Protein 2VC6 (pdb70)

Sequence (582 aa):
MFEGSITALVTPFADDRIDEVALHDLVEWQIEEGSFGLVPCGTTGESPTLSKSEHEQVVEITIKTANGRVPVIAGAGSNSTAEAIAFVRHAQNAGADGVLIVSPYYNKPTQEGIYQHFKAIDAASTIPIIVYNIPGRSAIEIHVETLARIFEDCPNVKGVDATGNLLRPSLERMACGEDFNLLTGEDGTALGYMAHGGHGCISVTANVAPALCADFQQACLNGDFAAALKLQDRLMPLHRALFLETNPAGAKYALQRLGRMRGDLRLPLVTISPSFQEEIDDAMRHAGILLMFEGSITALVTPFADDRIDEVALHDLVEWQIEEGSFGLVPCGTTGESPTLSKSEHEQVVEITIKTANGRVPVIAGAGSNSTAEAIAFVRHAQNAGADGVLIVSPYYNKPTQEGIYQHFKAIDAASTIPIIVYNIPGRSAIEIHVETLARIFEDCPNVKGVDATGNLLRPSLERMACGEDFNLLTGEDGTALGYMAHGGHGCISVTANVAPALCADFQQACLNGDFAAALKLQDRLMPLHRALFLETNPAGAKYALQRLGRMRGDLRLPLVTISPSFQEEIDDAMRHAGILL

Nearest PDB structures (foldseek):
  2rfg-assembly1_D  TM=9.856E-01  e=3.349E-33  Hahella chejuensis
  6p90-assembly1_B  TM=9.796E-01  e=1.730E-31  Pseudomonas aeruginosa
  4nq1-assembly1_B  TM=9.830E-01  e=8.031E-30  Legionella pneumophila 2300/99 Alcoy
  3qze-assembly2_D  TM=9.774E-01  e=6.844E-30  Pseudomonas aeruginosa
  3a5f-assembly1_A  TM=9.728E-01  e=2.737E-29  Clostridium botulinum A str. ATCC 19397

InterPro domains:
  IPR002220 DapA-like [PF00701] (2-287)
  IPR002220 DapA-like [PIRSF001365] (1-289)
  IPR002220 DapA-like [PR00146] (34-55)
  IPR002220 DapA-like [PR00146] (70-88)
  IPR002220 DapA-like [PR00146] (102-118)
  IPR002220 DapA-like [PR00146] (127-144)
  IPR002220 DapA-like [PTHR12128] (2-289)
  IPR002220 DapA-like [SM01130] (1-289)
  IPR005263 4-hydroxy-tetrahydrodipicolinate synthase, DapA [MF_00418] (1-287)
  IPR005263 4-hydroxy-tetrahydrodipicolinate synthase, DapA [TIGR00674] (4-287)
  IPR005263 4-hydroxy-tetrahydrodipicolinate synthase, DapA [cd00950] (2-285)
  IPR013785 Aldolase-type TIM barrel [G3DSA:3.20.20.70] (1-292)
  IPR020624 Schiff base-forming aldolase, conserved site [PS00665] (37-54)
  IPR020625 Schiff base-forming aldolase, active site [PS00666] (132-163)

Secondary structure (DSSP, 8-state):
---EEEEE----EETTEE-HHHHHHHHHHHHHTT-SEEETTSGGGTGGGS-HHHHHHHHHHHHHHHTTSS-BEEE---SSHHHHHHHHHHHHHTT-SEEEEEPPPSS---HHHHHHHHHHHHHH-SS-EEEE--HHHHS----HHHHHHHHHH-TTEEE---S--THHHHHHHHHS-TTSB-EES-GGGHHHHHHTT--EEEESGGGT-HHHHHHHHHHHHTT-HHHHHHHHHHHHHHHHHTTSSSTTHHHHHHHHHTTSS-----TT--PPPHHHHHHHHHHHHHTTS--/---EEEEE----EETTEE-HHHHHHHHHHHHHTT-SEEETTSTTTTGGGS-HHHHHHHHHHHHHHHTTSS-BEEE---SSHHHHHHHHHHHHHTT-SEEEEEPPPSS---HHHHHHHHHHHHHT--S-EEEE--HHHHS----HHHHHHHHHH-TTEEE---SS-THHHHHHHHHS-TTSB-EES-GGGHHHHHHTT--EEEESGGGT-HHHHHHHHHHHHTT-HHHHHHHHHHHHHHHHHTTSSSTTHHHHHHHHHTTSS-----TT--PPPHHHHHHHHHHHHHHTS--

Radius of gyration: 24.59 Å; Cα contacts (8 Å, |Δi|>4): 1291; chains: 2; bounding box: 52×73×47 Å

Solvent-accessible surface area: 20848 Å² total

B-factor: mean 22.65, std 5.79, range [5.89, 61.07]

Structure (mmCIF, N/CA/C/O backbone):
data_2VC6
#
_entry.id   2VC6
#
_cell.length_a   68.900
_cell.length_b   138.700
_cell.length_c   123.200
_cell.angle_alpha   90.00
_cell.angle_beta   90.00
_cell.angle_gamma   90.00
#
_symmetry.space_group_name_H-M   'C 2 2 21'
#
loop_
_entity.id
_entity.type
_entity.pdbx_description
1 polymer 'DIHYDRODIPICOLINATE SYNTHASE'
2 water water
#
loop_
_atom_site.group_PDB
_atom_site.id
_atom_site.type_symbol
_atom_site.label_atom_id
_atom_site.label_alt_id
_atom_site.label_comp_id
_atom_site.label_asym_id
_atom_site.label_entity_id
_atom_site.label_seq_id
_atom_site.pdbx_PDB_ins_code
_atom_site.Cartn_x
_atom_site.Cartn_y
_atom_site.Cartn_z
_atom_site.occupancy
_atom_site.B_iso_or_equiv
_atom_site.auth_seq_id
_atom_site.auth_comp_id
_atom_site.auth_asym_id
_atom_site.auth_atom_id
_atom_site.pdbx_PDB_model_num
ATOM 1 N N . MET A 1 1 ? 15.529 13.648 20.083 1.00 40.02 1 MET A N 1
ATOM 2 C CA . MET A 1 1 ? 16.854 14.003 20.675 1.00 39.78 1 MET A CA 1
ATOM 3 C C . MET A 1 1 ? 17.950 14.061 19.622 1.00 36.54 1 MET A C 1
ATOM 4 O O . MET A 1 1 ? 18.086 13.157 18.800 1.00 37.75 1 MET A O 1
ATOM 9 N N . PHE A 1 2 ? 18.728 15.135 19.652 1.00 32.99 2 PHE A N 1
ATOM 10 C CA . PHE A 1 2 ? 19.844 15.308 18.734 1.00 28.82 2 PHE A CA 1
ATOM 11 C C . PHE A 1 2 ? 21.104 14.938 19.522 1.00 26.88 2 PHE A C 1
ATOM 12 O O . PHE A 1 2 ? 21.197 15.211 20.720 1.00 26.62 2 PHE A O 1
ATOM 20 N N . GLU A 1 3 ? 22.072 14.327 18.854 1.00 25.00 3 GLU A N 1
ATOM 21 C CA . GLU A 1 3 ? 23.307 13.927 19.513 1.00 24.25 3 GLU A CA 1
ATOM 22 C C . GLU A 1 3 ? 24.457 13.740 18.534 1.00 21.62 3 GLU A C 1
ATOM 23 O O . GLU A 1 3 ? 24.265 13.760 17.315 1.00 19.53 3 GLU A O 1
ATOM 29 N N . GLY A 1 4 ? 25.652 13.547 19.083 1.00 20.59 4 GLY A N 1
ATOM 30 C CA . GLY A 1 4 ? 26.823 13.328 18.256 1.00 19.67 4 GLY A CA 1
ATOM 31 C C . GLY A 1 4 ? 27.415 14.571 17.622 1.00 18.86 4 GLY A C 1
ATOM 32 O O . GLY A 1 4 ? 27.257 15.686 18.125 1.00 18.37 4 GLY A O 1
ATOM 33 N N . SER A 1 5 ? 28.100 14.370 16.503 1.00 18.75 5 SER A N 1
ATOM 34 C CA . SER A 1 5 ? 28.739 15.459 15.791 1.00 19.41 5 SER A CA 1
ATOM 35 C C . SER A 1 5 ? 27.798 16.041 14.740 1.00 19.45 5 SER A C 1
ATOM 36 O O . SER A 1 5 ? 27.603 15.455 13.673 1.00 19.78 5 SER A O 1
ATOM 39 N N . ILE A 1 6 ? 27.211 17.193 15.065 1.00 19.15 6 ILE A N 1
ATOM 40 C CA . ILE A 1 6 ? 26.281 17.904 14.190 1.00 19.28 6 ILE A CA 1
ATOM 41 C C . ILE A 1 6 ? 27.055 19.072 13.579 1.00 19.55 6 ILE A C 1
ATOM 42 O O . ILE A 1 6 ? 27.344 20.059 14.252 1.00 20.00 6 ILE A O 1
ATOM 47 N N . THR A 1 7 ? 27.385 18.955 12.300 1.00 19.05 7 THR A N 1
ATOM 48 C CA . THR A 1 7 ? 28.170 19.974 11.615 1.00 18.60 7 THR A CA 1
ATOM 49 C C . THR A 1 7 ? 27.482 21.304 11.305 1.00 19.72 7 THR A C 1
ATOM 50 O O . THR A 1 7 ? 26.450 21.345 10.628 1.00 20.49 7 THR A O 1
ATOM 54 N N . ALA A 1 8 ? 28.067 22.390 11.809 1.00 16.85 8 ALA A N 1
ATOM 55 C CA . ALA A 1 8 ? 27.562 23.732 11.544 1.00 16.67 8 ALA A CA 1
ATOM 56 C C . ALA A 1 8 ? 28.243 24.082 10.214 1.00 16.01 8 ALA A C 1
ATOM 57 O O . ALA A 1 8 ? 29.315 24.681 10.179 1.00 16.45 8 ALA A O 1
ATOM 59 N N . LEU A 1 9 ? 27.603 23.673 9.125 1.00 18.06 9 LEU A N 1
ATOM 60 C CA . LEU A 1 9 ? 28.113 23.854 7.769 1.00 18.48 9 LEU A CA 1
ATOM 61 C C . LEU A 1 9 ? 28.566 25.241 7.339 1.00 20.12 9 LEU A C 1
ATOM 62 O O . LEU A 1 9 ? 27.862 26.226 7.551 1.00 19.53 9 LEU A O 1
ATOM 67 N N . VAL A 1 10 ? 29.743 25.311 6.723 1.00 18.80 10 VAL A N 1
ATOM 68 C CA . VAL A 1 10 ? 30.230 26.582 6.198 1.00 20.40 10 VAL A CA 1
ATOM 69 C C . VAL A 1 10 ? 29.465 26.725 4.880 1.00 20.05 10 VAL A C 1
ATOM 70 O O . VAL A 1 10 ? 29.082 25.722 4.280 1.00 20.67 10 VAL A O 1
ATOM 74 N N . THR A 1 11 ? 29.230 27.952 4.434 1.00 17.14 11 THR A N 1
ATOM 75 C CA . THR A 1 11 ? 28.503 28.171 3.186 1.00 18.86 11 THR A CA 1
ATOM 76 C C . THR A 1 11 ? 29.485 28.501 2.070 1.00 19.05 11 THR A C 1
ATOM 77 O O . THR A 1 11 ? 30.053 29.591 2.046 1.00 19.37 11 THR A O 1
ATOM 81 N N . PRO A 1 12 ? 29.707 27.558 1.138 1.00 18.89 12 PRO A N 1
ATOM 82 C CA . PRO A 1 12 ? 30.646 27.824 0.046 1.00 19.10 12 PRO A CA 1
ATOM 83 C C . PRO A 1 12 ? 30.189 28.874 -0.964 1.00 18.37 12 PRO A C 1
ATOM 84 O O . PRO A 1 12 ? 29.060 28.841 -1.454 1.00 19.57 12 PRO A O 1
ATOM 88 N N . PHE A 1 13 ? 31.080 29.822 -1.249 1.00 17.61 13 PHE A N 1
ATOM 89 C CA . PHE A 1 13 ? 30.805 30.902 -2.192 1.00 17.56 13 PHE A CA 1
ATOM 90 C C . PHE A 1 13 ? 31.717 30.749 -3.393 1.00 18.95 13 PHE A C 1
ATOM 91 O O . PHE A 1 13 ? 32.805 30.184 -3.293 1.00 19.73 13 PHE A O 1
ATOM 99 N N . ALA A 1 14 ? 31.261 31.270 -4.525 1.00 19.79 14 ALA A N 1
ATOM 100 C CA . ALA A 1 14 ? 32.019 31.260 -5.766 1.00 19.55 14 ALA A CA 1
ATOM 101 C C . ALA A 1 14 ? 31.393 32.354 -6.624 1.00 20.34 14 ALA A C 1
ATOM 102 O O . ALA A 1 14 ? 30.180 32.356 -6.848 1.00 19.64 14 ALA A O 1
ATOM 104 N N . ASP A 1 15 ? 32.221 33.296 -7.069 1.00 21.92 15 ASP A N 1
ATOM 105 C CA . ASP A 1 15 ? 31.766 34.409 -7.902 1.00 23.98 15 ASP A CA 1
ATOM 106 C C . ASP A 1 15 ? 30.650 35.215 -7.241 1.00 25.18 15 ASP A C 1
ATOM 107 O O . ASP A 1 15 ? 29.713 35.668 -7.907 1.00 24.88 15 ASP A O 1
ATOM 112 N N . ASP A 1 16 ? 30.752 35.383 -5.926 1.00 26.35 16 ASP A N 1
ATOM 113 C CA . ASP A 1 16 ? 29.769 36.147 -5.169 1.00 27.38 16 ASP A CA 1
ATOM 114 C C . ASP A 1 16 ? 28.402 35.495 -5.104 1.00 27.61 16 ASP A C 1
ATOM 115 O O . ASP A 1 16 ? 27.402 36.166 -4.854 1.00 26.47 16 ASP A O 1
ATOM 120 N N . ARG A 1 17 ? 28.355 34.187 -5.328 1.00 27.73 17 ARG A N 1
ATOM 121 C CA . ARG A 1 17 ? 27.098 33.457 -5.266 1.00 29.48 17 ARG A CA 1
ATOM 122 C C . ARG A 1 17 ? 27.341 32.180 -4.482 1.00 29.25 17 ARG A C 1
ATOM 123 O O . ARG A 1 17 ? 28.491 31.797 -4.259 1.00 29.91 17 ARG A O 1
ATOM 131 N N . ILE A 1 18 ? 26.270 31.528 -4.047 1.00 27.11 18 ILE A N 1
ATOM 132 C CA . ILE A 1 18 ? 26.417 30.275 -3.322 1.00 26.83 18 ILE A CA 1
ATOM 133 C C . ILE A 1 18 ? 27.011 29.291 -4.323 1.00 24.71 18 ILE A C 1
ATOM 134 O O . ILE A 1 18 ? 26.583 29.254 -5.478 1.00 23.43 18 ILE A O 1
ATOM 139 N N . ASP A 1 19 ? 28.008 28.522 -3.898 1.00 23.68 19 ASP A N 1
ATOM 140 C CA . ASP A 1 19 ? 28.612 27.511 -4.764 1.00 22.67 19 ASP A CA 1
ATOM 141 C C . ASP A 1 19 ? 27.782 26.250 -4.491 1.00 23.29 19 ASP A C 1
ATOM 142 O O . ASP A 1 19 ? 28.089 25.474 -3.587 1.00 23.18 19 ASP A O 1
ATOM 147 N N . GLU A 1 20 ? 26.721 26.060 -5.266 1.00 23.30 20 GLU A N 1
ATOM 148 C CA . GLU A 1 20 ? 25.831 24.930 -5.065 1.00 24.71 20 GLU A CA 1
ATOM 149 C C . GLU A 1 20 ? 26.465 23.563 -5.236 1.00 24.23 20 GLU A C 1
ATOM 150 O O . GLU A 1 20 ? 26.128 22.634 -4.502 1.00 24.99 20 GLU A O 1
ATOM 156 N N . VAL A 1 21 ? 27.361 23.411 -6.206 1.00 23.03 21 VAL A N 1
ATOM 157 C CA . VAL A 1 21 ? 27.993 22.109 -6.395 1.00 22.55 21 VAL A CA 1
ATOM 158 C C . VAL A 1 21 ? 28.866 21.792 -5.179 1.00 22.24 21 VAL A C 1
ATOM 159 O O . VAL A 1 21 ? 28.845 20.668 -4.663 1.00 22.57 21 VAL A O 1
ATOM 163 N N . ALA A 1 22 ? 29.616 22.789 -4.714 1.00 21.27 22 ALA A N 1
ATOM 164 C CA . ALA A 1 22 ? 30.471 22.618 -3.548 1.00 21.00 22 ALA A CA 1
ATOM 165 C C . ALA A 1 22 ? 29.621 22.344 -2.295 1.00 21.02 22 ALA A C 1
ATOM 166 O O . ALA A 1 22 ? 29.991 21.523 -1.453 1.00 20.93 22 ALA A O 1
ATOM 168 N N . LEU A 1 23 ? 28.483 23.021 -2.169 1.00 20.67 23 LEU A N 1
ATOM 169 C CA . LEU A 1 23 ? 27.619 22.815 -1.011 1.00 21.06 23 LEU A CA 1
ATOM 170 C C . LEU A 1 23 ? 27.083 21.388 -0.995 1.00 22.03 23 LEU A C 1
ATOM 171 O O . LEU A 1 23 ? 27.091 20.722 0.041 1.00 21.93 23 LEU A O 1
ATOM 176 N N . HIS A 1 24 ? 26.621 20.917 -2.148 1.00 22.92 24 HIS A N 1
ATOM 177 C CA . HIS A 1 24 ? 26.100 19.560 -2.267 1.00 23.25 24 HIS A CA 1
ATOM 178 C C . HIS A 1 24 ? 27.147 18.503 -1.897 1.00 23.10 24 HIS A C 1
ATOM 179 O O . HIS A 1 24 ? 26.853 17.585 -1.128 1.00 23.77 24 HIS A O 1
ATOM 186 N N . ASP A 1 25 ? 28.359 18.629 -2.446 1.00 22.50 25 ASP A N 1
ATOM 187 C CA . ASP A 1 25 ? 29.438 17.673 -2.170 1.00 24.10 25 ASP A CA 1
ATOM 188 C C . ASP A 1 25 ? 29.909 17.738 -0.717 1.00 23.77 25 ASP A C 1
ATOM 189 O O . ASP A 1 25 ? 30.435 16.763 -0.180 1.00 23.45 25 ASP A O 1
ATOM 194 N N . LEU A 1 26 ? 29.730 18.893 -0.086 1.00 23.39 26 LEU A N 1
ATOM 195 C CA . LEU A 1 26 ? 30.129 19.059 1.305 1.00 23.64 26 LEU A CA 1
ATOM 196 C C . LEU A 1 26 ? 29.127 18.303 2.174 1.00 21.74 26 LEU A C 1
ATOM 197 O O . LEU A 1 26 ? 29.514 17.547 3.058 1.00 18.24 26 LEU A O 1
ATOM 202 N N . VAL A 1 27 ? 27.837 18.488 1.914 1.00 21.32 27 VAL A N 1
ATOM 203 C CA . VAL A 1 27 ? 26.820 17.791 2.693 1.00 21.03 27 VAL A CA 1
ATOM 204 C C . VAL A 1 27 ? 26.975 16.275 2.540 1.00 22.28 27 VAL A C 1
ATOM 205 O O . VAL A 1 27 ? 26.940 15.531 3.523 1.00 23.29 27 VAL A O 1
ATOM 209 N N . GLU A 1 28 ? 27.152 15.834 1.298 1.00 22.00 28 GLU A N 1
ATOM 210 C CA . GLU A 1 28 ? 27.302 14.421 0.968 1.00 22.68 28 GLU A CA 1
ATOM 211 C C . GLU A 1 28 ? 28.497 13.774 1.664 1.00 22.88 28 GLU A C 1
ATOM 212 O O . GLU A 1 28 ? 28.362 12.748 2.329 1.00 22.36 28 GLU A O 1
ATOM 218 N N . TRP A 1 29 ? 29.668 14.374 1.478 1.00 22.22 29 TRP A N 1
ATOM 219 C CA . TRP A 1 29 ? 30.915 13.894 2.063 1.00 21.61 29 TRP A CA 1
ATOM 220 C C . TRP A 1 29 ? 30.788 13.833 3.576 1.00 22.00 29 TRP A C 1
ATOM 221 O O . TRP A 1 29 ? 31.258 12.896 4.230 1.00 22.63 29 TRP A O 1
ATOM 232 N N . GLN A 1 30 ? 30.142 14.865 4.104 1.00 21.18 30 GLN A N 1
ATOM 233 C CA . GLN A 1 30 ? 29.889 15.058 5.524 1.00 22.69 30 GLN A CA 1
ATOM 234 C C . GLN A 1 30 ? 29.098 13.863 6.062 1.00 23.12 30 GLN A C 1
ATOM 235 O O . GLN A 1 30 ? 29.431 13.303 7.111 1.00 23.17 30 GLN A O 1
ATOM 241 N N . ILE A 1 31 ? 28.065 13.466 5.317 1.00 22.48 31 ILE A N 1
ATOM 242 C CA . ILE A 1 31 ? 27.198 12.340 5.679 1.00 22.71 31 ILE A CA 1
ATOM 243 C C . ILE A 1 31 ? 27.894 10.979 5.563 1.00 23.08 31 ILE A C 1
ATOM 244 O O . ILE A 1 31 ? 27.770 10.128 6.453 1.00 21.37 31 ILE A O 1
ATOM 249 N N . GLU A 1 32 ? 28.620 10.766 4.470 1.00 23.14 32 GLU A N 1
ATOM 250 C CA . GLU A 1 32 ? 29.322 9.502 4.282 1.00 25.45 32 GLU A CA 1
ATOM 251 C C . GLU A 1 32 ? 30.539 9.396 5.198 1.00 25.52 32 GLU A C 1
ATOM 252 O O . GLU A 1 32 ? 31.125 8.323 5.345 1.00 25.65 32 GLU A O 1
ATOM 258 N N . GLU A 1 33 ? 30.906 10.510 5.825 1.00 25.34 33 GLU A N 1
ATOM 259 C CA . GLU A 1 33 ? 32.047 10.534 6.733 1.00 25.84 33 GLU A CA 1
ATOM 260 C C . GLU A 1 33 ? 31.583 10.225 8.163 1.00 24.70 33 GLU A C 1
ATOM 261 O O . GLU A 1 33 ? 32.395 10.007 9.059 1.00 23.90 33 GLU A O 1
ATOM 267 N N . GLY A 1 34 ? 30.269 10.214 8.371 1.00 23.88 34 GLY A N 1
ATOM 268 C CA . GLY A 1 34 ? 29.746 9.877 9.679 1.00 22.97 34 GLY A CA 1
ATOM 269 C C . GLY A 1 34 ? 29.121 10.954 10.539 1.00 23.21 34 GLY A C 1
ATOM 270 O O . GLY A 1 34 ? 28.788 10.686 11.695 1.00 22.84 34 GLY A O 1
ATOM 271 N N . SER A 1 35 ? 28.948 12.160 10.012 1.00 23.25 35 SER A N 1
ATOM 272 C CA . SER A 1 35 ? 28.350 13.220 10.817 1.00 23.91 35 SER A CA 1
ATOM 273 C C . SER A 1 35 ? 26.931 12.851 11.238 1.00 24.84 35 SER A C 1
ATOM 274 O O . SER A 1 35 ? 26.172 12.279 10.456 1.00 24.96 35 SER A O 1
ATOM 277 N N . PHE A 1 36 ? 26.592 13.168 12.487 1.00 23.55 36 PHE A N 1
ATOM 278 C CA . PHE A 1 36 ? 25.284 12.851 13.058 1.00 22.64 36 PHE A CA 1
ATOM 279 C C . PHE A 1 36 ? 24.149 13.751 12.577 1.00 22.71 36 PHE A C 1
ATOM 280 O O . PHE A 1 36 ? 22.995 13.334 12.541 1.00 24.51 36 PHE A O 1
ATOM 288 N N . GLY A 1 37 ? 24.473 14.984 12.212 1.00 21.62 37 GLY A N 1
ATOM 289 C CA . GLY A 1 37 ? 23.454 15.907 11.743 1.00 21.46 37 GLY A CA 1
ATOM 290 C C . GLY A 1 37 ? 24.080 17.144 11.129 1.00 22.30 37 GLY A C 1
ATOM 291 O O . GLY A 1 37 ? 25.268 17.396 11.321 1.00 21.82 37 GLY A O 1
ATOM 292 N N . LEU A 1 38 ? 23.280 17.916 10.399 1.00 22.15 38 LEU A N 1
ATOM 293 C CA . LEU A 1 38 ? 23.759 19.127 9.739 1.00 21.52 38 LEU A CA 1
ATOM 294 C C . LEU A 1 38 ? 22.984 20.365 10.156 1.00 21.62 38 LEU A C 1
ATOM 295 O O . LEU A 1 38 ? 21.763 20.324 10.313 1.00 20.84 38 LEU A O 1
ATOM 300 N N . VAL A 1 39 ? 23.708 21.468 10.320 1.00 20.14 39 VAL A N 1
ATOM 301 C CA . VAL A 1 39 ? 23.111 22.744 10.688 1.00 17.30 39 VAL A CA 1
ATOM 302 C C . VAL A 1 39 ? 23.461 23.761 9.602 1.00 19.01 39 VAL A C 1
ATOM 303 O O . VAL A 1 39 ? 24.526 24.380 9.636 1.00 18.27 39 VAL A O 1
ATOM 307 N N . PRO A 1 40 ? 22.575 23.926 8.604 1.00 17.23 40 PRO A N 1
ATOM 308 C CA . PRO A 1 40 ? 22.842 24.884 7.535 1.00 17.22 40 PRO A CA 1
ATOM 309 C C . PRO A 1 40 ? 22.480 26.305 7.978 1.00 17.59 40 PRO A C 1
ATOM 310 O O . PRO A 1 40 ? 21.535 26.514 8.742 1.00 17.81 40 PRO A O 1
ATOM 314 N N . CYS A 1 41 ? 23.250 27.275 7.502 1.00 16.56 41 CYS A N 1
ATOM 315 C CA . CYS A 1 41 ? 23.007 28.678 7.807 1.00 17.66 41 CYS A CA 1
ATOM 316 C C . CYS A 1 41 ? 23.115 29.076 9.274 1.00 17.55 41 CYS A C 1
ATOM 317 O O . CYS A 1 41 ? 22.336 29.892 9.753 1.00 18.66 41 CYS A O 1
ATOM 320 N N . GLY A 1 42 ? 24.069 28.484 9.987 1.00 16.80 42 GLY A N 1
ATOM 321 C CA . GLY A 1 42 ? 24.287 28.863 11.368 1.00 16.89 42 GLY A CA 1
ATOM 322 C C . GLY A 1 42 ? 25.280 30.014 11.287 1.00 16.77 42 GLY A C 1
ATOM 323 O O . GLY A 1 42 ? 25.460 30.587 10.216 1.00 16.31 42 GLY A O 1
ATOM 324 N N . THR A 1 43 ? 25.932 30.367 12.386 1.00 16.21 43 THR A N 1
ATOM 325 C CA . THR A 1 43 ? 26.904 31.456 12.351 1.00 16.57 43 THR A CA 1
ATOM 326 C C . THR A 1 43 ? 28.139 31.041 11.532 1.00 17.10 43 THR A C 1
ATOM 327 O O . THR A 1 43 ? 28.788 31.881 10.900 1.00 18.01 43 THR A O 1
ATOM 331 N N . THR A 1 44 ? 28.454 29.745 11.545 1.00 16.11 44 THR A N 1
ATOM 332 C CA . THR A 1 44 ? 29.590 29.209 10.796 1.00 15.44 44 THR A CA 1
ATOM 333 C C . THR A 1 44 ? 29.237 29.159 9.309 1.00 16.43 44 THR A C 1
ATOM 334 O O . THR A 1 44 ? 30.112 29.026 8.450 1.00 16.75 44 THR A O 1
ATOM 338 N N . GLY A 1 45 ? 27.945 29.280 9.011 1.00 16.55 45 GLY A N 1
ATOM 339 C CA . GLY A 1 45 ? 27.500 29.275 7.632 1.00 16.71 45 GLY A CA 1
ATOM 340 C C . GLY A 1 45 ? 27.347 30.699 7.138 1.00 18.52 45 GLY A C 1
ATOM 341 O O . GLY A 1 45 ? 26.701 30.945 6.116 1.00 22.78 45 GLY A O 1
ATOM 342 N N . GLU A 1 46 ? 27.941 31.640 7.870 1.00 17.17 46 GLU A N 1
ATOM 343 C CA . GLU A 1 46 ? 27.878 33.053 7.521 1.00 16.75 46 GLU A CA 1
ATOM 344 C C . GLU A 1 46 ? 26.459 33.530 7.227 1.00 16.63 46 GLU A C 1
ATOM 345 O O . GLU A 1 46 ? 26.236 34.257 6.261 1.00 17.12 46 GLU A O 1
ATOM 351 N N . SER A 1 47 ? 25.502 33.128 8.059 1.00 15.98 47 SER A N 1
ATOM 352 C CA . SER A 1 47 ? 24.117 33.545 7.868 1.00 16.72 47 SER A CA 1
ATOM 353 C C . SER A 1 47 ? 23.951 35.067 7.809 1.00 18.44 47 SER A C 1
ATOM 354 O O . SER A 1 47 ? 23.157 35.570 7.018 1.00 18.21 47 SER A O 1
ATOM 357 N N . PRO A 1 48 ? 24.706 35.825 8.627 1.00 20.12 48 PRO A N 1
ATOM 358 C CA . PRO A 1 48 ? 24.586 37.291 8.612 1.00 20.93 48 PRO A CA 1
ATOM 359 C C . PRO A 1 48 ? 24.824 37.989 7.268 1.00 20.25 48 PRO A C 1
ATOM 360 O O . PRO A 1 48 ? 24.287 39.074 7.023 1.00 20.77 48 PRO A O 1
ATOM 364 N N . THR A 1 49 ? 25.617 37.367 6.402 1.00 20.57 49 THR A N 1
ATOM 365 C CA . THR A 1 49 ? 25.912 37.939 5.088 1.00 19.98 49 THR A CA 1
ATOM 366 C C . THR A 1 49 ? 25.163 37.215 3.955 1.00 20.09 49 THR A C 1
ATOM 367 O O . THR A 1 49 ? 25.457 37.401 2.769 1.00 20.11 49 THR A O 1
ATOM 371 N N . LEU A 1 50 ? 24.181 36.403 4.332 1.00 20.24 50 LEU A N 1
ATOM 372 C CA . LEU A 1 50 ? 23.375 35.658 3.371 1.00 19.95 50 LEU A CA 1
ATOM 373 C C . LE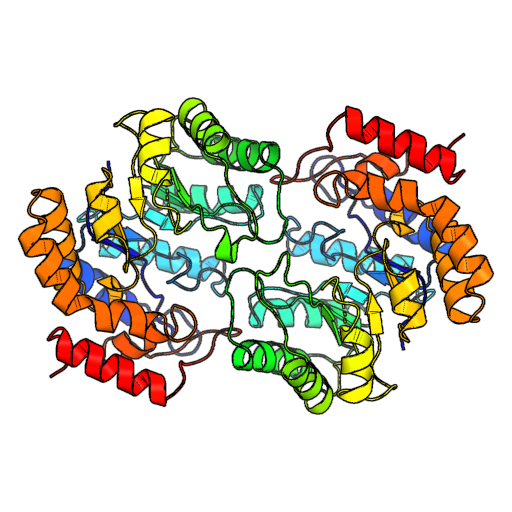U A 1 50 ? 22.097 36.426 3.061 1.00 20.90 50 LEU A C 1
ATOM 374 O O . LEU A 1 50 ? 21.454 36.947 3.976 1.00 19.11 50 LEU A O 1
ATOM 379 N N . SER A 1 51 ? 21.734 36.517 1.781 1.00 19.07 51 SER A N 1
ATOM 380 C CA . SER A 1 51 ? 20.497 37.204 1.405 1.00 19.64 51 SER A CA 1
ATOM 381 C C . SER A 1 51 ? 19.412 36.245 1.852 1.00 17.36 51 SER A C 1
ATOM 382 O O . SER A 1 51 ? 19.687 35.065 2.048 1.00 15.56 51 SER A O 1
ATOM 385 N N . LYS A 1 52 ? 18.186 36.723 2.026 1.00 19.69 52 LYS A N 1
ATOM 386 C CA . LYS A 1 52 ? 17.131 35.815 2.457 1.00 20.77 52 LYS A CA 1
ATOM 387 C C . LYS A 1 52 ? 16.904 34.693 1.447 1.00 20.54 52 LYS A C 1
ATOM 388 O O . LYS A 1 52 ? 16.558 33.572 1.819 1.00 21.09 52 LYS A O 1
ATOM 394 N N . SER A 1 53 ? 17.127 34.987 0.171 1.00 19.48 53 SER A N 1
ATOM 395 C CA . SER A 1 53 ? 16.945 33.982 -0.863 1.00 22.05 53 SER A CA 1
ATOM 396 C C . SER A 1 53 ? 18.070 32.947 -0.781 1.00 22.67 53 SER A C 1
ATOM 397 O O . SER A 1 53 ? 17.838 31.754 -0.998 1.00 21.54 53 SER A O 1
ATOM 400 N N . GLU A 1 54 ? 19.283 33.401 -0.464 1.00 22.71 54 GLU A N 1
ATOM 401 C CA . GLU A 1 54 ? 20.422 32.490 -0.354 1.00 22.31 54 GLU A CA 1
ATOM 402 C C . GLU A 1 54 ? 20.229 31.618 0.870 1.00 21.84 54 GLU A C 1
ATOM 403 O O . GLU A 1 54 ? 20.524 30.425 0.843 1.00 19.09 54 GLU A O 1
ATOM 409 N N . HIS A 1 55 ? 19.731 32.218 1.943 1.00 21.16 55 HIS A N 1
ATOM 410 C CA . HIS A 1 55 ? 19.473 31.470 3.154 1.00 21.01 55 HIS A CA 1
ATOM 411 C C . HIS A 1 55 ? 18.611 30.266 2.780 1.00 20.69 55 HIS A C 1
ATOM 412 O O . HIS A 1 55 ? 18.957 29.121 3.066 1.00 19.48 55 HIS A O 1
ATOM 419 N N . GLU A 1 56 ? 17.483 30.537 2.131 1.00 21.65 56 GLU A N 1
ATOM 420 C CA . GLU A 1 56 ? 16.557 29.485 1.725 1.00 23.88 56 GLU A CA 1
ATOM 421 C C . GLU A 1 56 ? 17.179 28.415 0.813 1.00 23.22 56 GLU A C 1
ATOM 422 O O . GLU A 1 56 ? 16.979 27.219 1.024 1.00 22.12 56 GLU A O 1
ATOM 428 N N . GLN A 1 57 ? 17.932 28.839 -0.194 1.00 22.56 57 GLN A N 1
ATOM 429 C CA . GLN A 1 57 ? 18.563 27.892 -1.096 1.00 23.63 57 GLN A CA 1
ATOM 430 C C . GLN A 1 57 ? 19.527 26.973 -0.341 1.00 22.08 57 GLN A C 1
ATOM 431 O O . GLN A 1 57 ? 19.576 25.767 -0.593 1.00 21.18 57 GLN A O 1
ATOM 437 N N . VAL A 1 58 ? 20.288 27.533 0.593 1.00 20.43 58 VAL A N 1
ATOM 438 C CA . VAL A 1 58 ? 21.241 26.723 1.341 1.00 18.71 58 VAL A CA 1
ATOM 439 C C . VAL A 1 58 ? 20.526 25.701 2.209 1.00 18.36 58 VAL A C 1
ATOM 440 O O . VAL A 1 58 ? 20.940 24.546 2.267 1.00 17.55 58 VAL A O 1
ATOM 444 N N . VAL A 1 59 ? 19.450 26.113 2.875 1.00 18.30 59 VAL A N 1
ATOM 445 C CA . VAL A 1 59 ? 18.686 25.189 3.723 1.00 18.66 59 VAL A CA 1
ATOM 446 C C . VAL A 1 59 ? 18.095 24.052 2.890 1.00 19.10 59 VAL A C 1
ATOM 447 O O . VAL A 1 59 ? 18.206 22.878 3.250 1.00 20.43 59 VAL A O 1
ATOM 451 N N . GLU A 1 60 ? 17.470 24.422 1.774 1.00 18.57 60 GLU A N 1
ATOM 452 C CA . GLU A 1 60 ? 16.829 23.479 0.865 1.00 18.84 60 GLU A CA 1
ATOM 453 C C . GLU A 1 60 ? 17.795 22.501 0.210 1.00 19.44 60 GLU A C 1
ATOM 454 O O . GLU A 1 60 ? 17.484 21.324 0.072 1.00 19.31 60 GLU A O 1
ATOM 460 N N . ILE A 1 61 ? 18.961 22.982 -0.203 1.00 19.48 61 ILE A N 1
ATOM 461 C CA . ILE A 1 61 ? 19.946 22.106 -0.824 1.00 19.52 61 ILE A CA 1
ATOM 462 C C . ILE A 1 61 ? 20.460 21.081 0.190 1.00 19.51 61 ILE A C 1
ATOM 463 O O . ILE A 1 61 ? 20.698 19.917 -0.149 1.00 19.52 61 ILE A O 1
ATOM 468 N N . THR A 1 62 ? 20.631 21.522 1.434 1.00 19.07 62 THR A N 1
ATOM 469 C CA . THR A 1 62 ? 21.109 20.648 2.502 1.00 19.38 62 THR A CA 1
ATOM 470 C C . THR A 1 62 ? 20.053 19.587 2.801 1.00 20.35 62 THR A C 1
ATOM 471 O O . THR A 1 62 ? 20.360 18.407 2.913 1.00 19.19 62 THR A O 1
ATOM 475 N N . ILE A 1 63 ? 18.804 20.018 2.924 1.00 22.08 63 ILE A N 1
ATOM 476 C CA . ILE A 1 63 ? 17.712 19.095 3.191 1.00 24.00 63 ILE A CA 1
ATOM 477 C C . ILE A 1 63 ? 17.604 18.072 2.058 1.00 24.53 63 ILE A C 1
ATOM 478 O O . ILE A 1 63 ? 17.625 16.872 2.311 1.00 26.62 63 ILE A O 1
ATOM 483 N N . LYS A 1 64 ? 17.508 18.543 0.815 1.00 24.88 64 LYS A N 1
ATOM 484 C CA . LYS A 1 64 ? 17.414 17.659 -0.352 1.00 25.27 64 LYS A CA 1
ATOM 485 C C . LYS A 1 64 ? 18.581 16.680 -0.440 1.00 24.49 64 LYS A C 1
ATOM 486 O O . LYS A 1 64 ? 18.393 15.503 -0.753 1.00 24.02 64 LYS A O 1
ATOM 492 N N . THR A 1 65 ? 19.788 17.165 -0.171 1.00 22.77 65 THR A N 1
ATOM 493 C CA . THR A 1 65 ? 20.969 16.312 -0.230 1.00 22.03 65 THR A CA 1
ATOM 494 C C . THR A 1 65 ? 20.972 15.312 0.930 1.00 22.94 65 THR A C 1
ATOM 495 O O . THR A 1 65 ? 21.299 14.140 0.747 1.00 23.41 65 THR A O 1
ATOM 499 N N . ALA A 1 66 ? 20.610 15.775 2.123 1.00 22.78 66 ALA A N 1
ATOM 500 C CA . ALA A 1 66 ? 20.586 14.900 3.294 1.00 24.17 66 ALA A CA 1
ATOM 501 C C . ALA A 1 66 ? 19.651 13.731 3.010 1.00 23.68 66 ALA A C 1
ATOM 502 O O . ALA A 1 66 ? 19.913 12.596 3.415 1.00 24.04 66 ALA A O 1
ATOM 504 N N . ASN A 1 67 ? 18.555 14.024 2.315 1.00 25.62 67 ASN A N 1
ATOM 505 C CA . ASN A 1 67 ? 17.579 13.007 1.940 1.00 26.51 67 ASN A CA 1
ATOM 506 C C . ASN A 1 67 ? 17.157 12.150 3.133 1.00 26.27 67 ASN A C 1
ATOM 507 O O . ASN A 1 67 ? 17.045 10.933 3.030 1.00 27.83 67 ASN A O 1
ATOM 512 N N . GLY A 1 68 ? 16.936 12.800 4.268 1.00 25.85 68 GLY A N 1
ATOM 513 C CA . GLY A 1 68 ? 16.514 12.099 5.465 1.00 24.73 68 GLY A CA 1
ATOM 514 C C . GLY A 1 68 ? 17.540 11.200 6.130 1.00 24.64 68 GLY A C 1
ATOM 515 O O . GLY A 1 68 ? 17.212 10.497 7.091 1.00 26.61 68 GLY A O 1
ATOM 516 N N . ARG A 1 69 ? 18.780 11.214 5.651 1.00 23.44 69 ARG A N 1
ATOM 517 C CA . ARG A 1 69 ? 19.803 10.353 6.244 1.00 23.07 69 ARG A CA 1
ATOM 518 C C . ARG A 1 69 ? 20.247 10.803 7.624 1.00 22.77 69 ARG A C 1
ATOM 519 O O . ARG A 1 69 ? 20.511 9.988 8.506 1.00 21.14 69 ARG A O 1
ATOM 527 N N . VAL A 1 70 ? 20.332 12.112 7.803 1.00 22.56 70 VAL A N 1
ATOM 528 C CA . VAL A 1 70 ? 20.728 12.681 9.077 1.00 21.06 70 VAL A CA 1
ATOM 529 C C . VAL A 1 70 ? 19.809 13.862 9.305 1.00 19.44 70 VAL A C 1
ATOM 530 O O . VAL A 1 70 ? 19.266 14.425 8.348 1.00 18.41 70 VAL A O 1
ATOM 534 N N . PRO A 1 71 ? 19.591 14.235 10.574 1.00 18.91 71 PRO A N 1
ATOM 535 C CA . PRO A 1 71 ? 18.720 15.369 10.861 1.00 19.07 71 PRO A CA 1
ATOM 536 C C . PRO A 1 71 ? 19.351 16.666 10.354 1.00 19.55 71 PRO A C 1
ATOM 537 O O . PRO A 1 71 ? 20.571 16.833 10.373 1.00 17.41 71 PRO A O 1
ATOM 541 N N . VAL A 1 72 ? 18.505 17.574 9.890 1.00 20.80 72 VAL A N 1
ATOM 542 C CA . VAL A 1 72 ? 18.950 18.872 9.404 1.00 20.26 72 VAL A CA 1
ATOM 543 C C . VAL A 1 72 ? 18.274 19.907 10.305 1.00 20.01 72 VAL A C 1
ATOM 544 O O . VAL A 1 72 ? 17.048 20.010 10.326 1.00 20.12 72 VAL A O 1
ATOM 548 N N . ILE A 1 73 ? 19.079 20.633 11.078 1.00 19.04 73 ILE A N 1
ATOM 549 C CA . ILE A 1 73 ? 18.576 21.670 11.980 1.00 18.50 73 ILE A CA 1
ATOM 550 C C . ILE A 1 73 ? 18.964 22.992 11.335 1.00 17.24 73 ILE A C 1
ATOM 551 O O . ILE A 1 73 ? 20.134 23.367 11.314 1.00 16.07 73 ILE A O 1
ATOM 556 N N . ALA A 1 74 ? 17.968 23.690 10.805 1.00 17.33 74 ALA A N 1
ATOM 557 C CA . ALA A 1 74 ? 18.190 24.949 10.108 1.00 16.52 74 ALA A CA 1
ATOM 558 C C . ALA A 1 74 ? 18.392 26.164 10.994 1.00 15.65 74 ALA A C 1
ATOM 559 O O . ALA A 1 74 ? 17.660 26.368 11.966 1.00 14.17 74 ALA A O 1
ATOM 561 N N . GLY A 1 75 ? 19.402 26.964 10.655 1.00 15.28 75 GLY A N 1
ATOM 562 C CA . GLY A 1 75 ? 19.647 28.186 11.393 1.00 16.19 75 GLY A CA 1
ATOM 563 C C . GLY A 1 75 ? 18.480 29.087 11.036 1.00 15.83 75 GLY A C 1
ATOM 564 O O . GLY A 1 75 ? 18.175 29.252 9.861 1.00 16.71 75 GLY A O 1
ATOM 565 N N .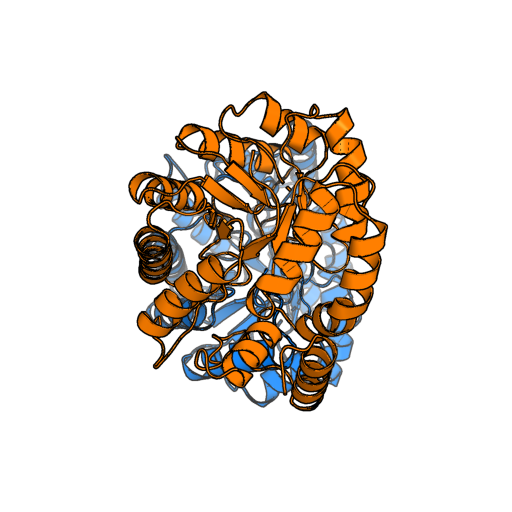 ALA A 1 76 ? 17.818 29.659 12.036 1.00 17.71 76 ALA A N 1
ATOM 566 C CA . ALA A 1 76 ? 16.671 30.519 11.788 1.00 18.42 76 ALA A CA 1
ATOM 567 C C . ALA A 1 76 ? 16.568 31.648 12.803 1.00 19.52 76 ALA A C 1
ATOM 568 O O . ALA A 1 76 ? 15.478 32.154 13.064 1.00 21.73 76 ALA A O 1
ATOM 570 N N . GLY A 1 77 ? 17.697 32.046 13.376 1.00 19.54 77 GLY A N 1
ATOM 571 C CA . GLY A 1 77 ? 17.682 33.106 14.363 1.00 20.03 77 GLY A CA 1
ATOM 572 C C . GLY A 1 77 ? 17.716 34.500 13.765 1.00 21.57 77 GLY A C 1
ATOM 573 O O . GLY A 1 77 ? 17.966 34.683 12.577 1.00 21.21 77 GLY A O 1
ATOM 574 N N . SER A 1 78 ? 17.451 35.492 14.604 1.00 20.71 78 SER A N 1
ATOM 575 C CA . SER A 1 78 ? 17.453 36.890 14.191 1.00 21.25 78 SER A CA 1
ATOM 576 C C . SER A 1 78 ? 17.208 37.723 15.442 1.00 21.49 78 SER A C 1
ATOM 577 O O . SER A 1 78 ? 16.682 37.206 16.429 1.00 22.99 78 SER A O 1
ATOM 580 N N . ASN A 1 79 ? 17.610 38.991 15.430 1.00 20.77 79 ASN A N 1
ATOM 581 C CA . ASN A 1 79 ? 17.370 39.831 16.602 1.00 20.36 79 ASN A CA 1
ATOM 582 C C . ASN A 1 79 ? 16.013 40.528 16.469 1.00 19.51 79 ASN A C 1
ATOM 583 O O . ASN A 1 79 ? 15.692 41.461 17.205 1.00 18.91 79 ASN A O 1
ATOM 588 N N . SER A 1 80 ? 15.230 40.038 15.509 1.00 18.69 80 SER A N 1
ATOM 589 C CA . SER A 1 80 ? 13.869 40.496 15.241 1.00 19.25 80 SER A CA 1
ATOM 590 C C . SER A 1 80 ? 13.004 39.245 15.373 1.00 19.01 80 SER A C 1
ATOM 591 O O . SER A 1 80 ? 13.196 38.285 14.629 1.00 17.77 80 SER A O 1
ATOM 594 N N . THR A 1 81 ? 12.066 39.243 16.318 1.00 20.02 81 THR A N 1
ATOM 595 C CA . THR A 1 81 ? 11.205 38.076 16.516 1.00 20.05 81 THR A CA 1
ATOM 596 C C . THR A 1 81 ? 10.379 37.768 15.274 1.00 19.43 81 THR A C 1
ATOM 597 O O . THR A 1 81 ? 10.167 36.607 14.928 1.00 17.35 81 THR A O 1
ATOM 601 N N . ALA A 1 82 ? 9.919 38.814 14.601 1.00 19.70 82 ALA A N 1
ATOM 602 C CA . ALA A 1 82 ? 9.130 38.648 13.388 1.00 20.60 82 ALA A CA 1
ATOM 603 C C . ALA A 1 82 ? 9.955 37.926 12.321 1.00 21.32 82 ALA A C 1
ATOM 604 O O . ALA A 1 82 ? 9.464 37.011 11.652 1.00 22.69 82 ALA A O 1
ATOM 606 N N . GLU A 1 83 ? 11.210 38.344 12.167 1.00 21.34 83 GLU A N 1
ATOM 607 C CA . GLU A 1 83 ? 12.103 37.742 11.182 1.00 20.51 83 GLU A CA 1
ATOM 608 C C . GLU A 1 83 ? 12.410 36.290 11.522 1.00 20.16 83 GLU A C 1
ATOM 609 O O . GLU A 1 83 ? 12.462 35.450 10.627 1.00 20.09 83 GLU A O 1
ATOM 615 N N . ALA A 1 84 ? 12.608 35.993 12.808 1.00 18.71 84 ALA A N 1
ATOM 616 C CA . ALA A 1 84 ? 12.897 34.626 13.244 1.00 17.20 84 ALA A CA 1
ATOM 617 C C . ALA A 1 84 ? 11.741 33.701 12.887 1.00 17.50 84 ALA A C 1
ATOM 618 O O . ALA A 1 84 ? 11.961 32.561 12.473 1.00 18.11 84 ALA A O 1
ATOM 620 N N . ILE A 1 85 ? 10.513 34.196 13.049 1.00 17.99 85 ILE A N 1
ATOM 621 C CA . ILE A 1 85 ? 9.308 33.418 12.733 1.00 18.76 85 ILE A CA 1
ATOM 622 C C . ILE A 1 85 ? 9.244 33.099 11.243 1.00 17.95 85 ILE A C 1
ATOM 623 O O . ILE A 1 85 ? 8.735 32.053 10.844 1.00 18.98 85 ILE A O 1
ATOM 628 N N . ALA A 1 86 ? 9.759 34.008 10.427 1.00 17.20 86 ALA A N 1
ATOM 629 C CA . ALA A 1 86 ? 9.775 33.815 8.984 1.00 18.90 86 ALA A CA 1
ATOM 630 C C . ALA A 1 86 ? 10.777 32.716 8.604 1.00 19.69 86 ALA A C 1
ATOM 631 O O . ALA A 1 86 ? 10.500 31.887 7.735 1.00 20.48 86 ALA A O 1
ATOM 633 N N . PHE A 1 87 ? 11.936 32.704 9.256 1.00 19.58 87 PHE A N 1
ATOM 634 C CA . PHE A 1 87 ? 12.949 31.688 8.969 1.00 20.09 87 PHE A CA 1
ATOM 635 C C . PHE A 1 87 ? 12.488 30.304 9.414 1.00 19.80 87 PHE A C 1
ATOM 636 O O . PHE A 1 87 ? 12.733 29.316 8.733 1.00 19.20 87 PHE A O 1
ATOM 644 N N . VAL A 1 88 ? 11.815 30.247 10.558 1.00 20.40 88 VAL A N 1
ATOM 645 C CA . VAL A 1 88 ? 11.300 28.997 11.097 1.00 20.90 88 VAL A CA 1
ATOM 646 C C . VAL A 1 88 ? 10.187 28.453 10.204 1.00 20.28 88 VAL A C 1
ATOM 647 O O . VAL A 1 88 ? 10.154 27.266 9.900 1.00 21.07 88 VAL A O 1
ATOM 651 N N . ARG A 1 89 ? 9.273 29.322 9.788 1.00 20.68 89 ARG A N 1
ATOM 652 C CA . ARG A 1 89 ? 8.177 28.893 8.923 1.00 21.67 89 ARG A CA 1
ATOM 653 C C . ARG A 1 89 ? 8.716 28.335 7.620 1.00 22.30 89 ARG A C 1
ATOM 654 O O . ARG A 1 89 ? 8.263 27.294 7.150 1.00 21.54 89 ARG A O 1
ATOM 662 N N . HIS A 1 90 ? 9.689 29.022 7.036 1.00 21.70 90 HIS A N 1
ATOM 663 C CA . HIS A 1 90 ? 10.273 28.535 5.804 1.00 20.48 90 HIS A CA 1
ATOM 664 C C . HIS A 1 90 ? 10.932 27.184 6.017 1.00 20.89 90 HIS A C 1
ATOM 665 O O . HIS A 1 90 ? 10.708 26.250 5.256 1.00 22.36 90 HIS A O 1
ATOM 672 N N . ALA A 1 91 ? 11.758 27.098 7.051 1.00 20.54 91 ALA A N 1
ATOM 673 C CA . ALA A 1 91 ? 12.484 25.880 7.366 1.00 20.81 91 ALA A CA 1
ATOM 674 C C . ALA A 1 91 ? 11.589 24.659 7.501 1.00 22.04 91 ALA A C 1
ATOM 675 O O . ALA A 1 91 ? 11.783 23.665 6.794 1.00 21.62 91 ALA A O 1
ATOM 677 N N . GLN A 1 92 ? 10.614 24.723 8.406 1.00 22.52 92 GLN A N 1
ATOM 678 C CA . GLN A 1 92 ? 9.717 23.589 8.616 1.00 22.13 92 GLN A CA 1
ATOM 679 C C . GLN A 1 92 ? 8.948 23.250 7.336 1.00 22.19 92 GLN A C 1
ATOM 680 O O . GLN A 1 92 ? 8.726 22.081 7.037 1.00 20.92 92 GLN A O 1
ATOM 686 N N . ASN A 1 93 ? 8.562 24.269 6.573 1.00 21.56 93 ASN A N 1
ATOM 687 C CA . ASN A 1 93 ? 7.848 24.051 5.315 1.00 22.95 93 ASN A CA 1
ATOM 688 C C . ASN A 1 93 ? 8.762 23.385 4.279 1.00 22.48 93 ASN A C 1
ATOM 689 O O . ASN A 1 93 ? 8.284 22.764 3.330 1.00 20.64 93 ASN A O 1
ATOM 694 N N . ALA A 1 94 ? 10.074 23.530 4.461 1.00 21.86 94 ALA A N 1
ATOM 695 C CA . ALA A 1 94 ? 11.060 22.950 3.546 1.00 20.89 94 ALA A CA 1
ATOM 696 C C . ALA A 1 94 ? 11.462 21.550 3.975 1.00 20.32 94 ALA A C 1
ATOM 697 O O . ALA A 1 94 ? 12.219 20.876 3.277 1.00 18.33 94 ALA A O 1
ATOM 699 N N . GLY A 1 95 ? 10.966 21.121 5.132 1.00 19.94 95 GLY A N 1
ATOM 700 C CA . GLY A 1 95 ? 11.293 19.797 5.618 1.00 21.00 95 GLY A CA 1
ATOM 701 C C . GLY A 1 95 ? 12.441 19.702 6.609 1.00 20.89 95 GLY A C 1
ATOM 702 O O . GLY A 1 95 ? 13.013 18.626 6.774 1.00 23.41 95 GLY A O 1
ATOM 703 N N . ALA A 1 96 ? 12.781 20.806 7.270 1.00 20.73 96 ALA A N 1
ATOM 704 C CA . ALA A 1 96 ? 13.858 20.807 8.255 1.00 21.92 96 ALA A CA 1
ATOM 705 C C . ALA A 1 96 ? 13.389 20.050 9.490 1.00 22.78 96 ALA A C 1
ATOM 706 O O . ALA A 1 96 ? 12.207 20.078 9.833 1.00 23.55 96 ALA A O 1
ATOM 708 N N . ASP A 1 97 ? 14.318 19.375 10.160 1.00 22.84 97 ASP A N 1
ATOM 709 C CA . ASP A 1 97 ? 13.988 18.590 11.348 1.00 22.69 97 ASP A CA 1
ATOM 710 C C . ASP A 1 97 ? 13.922 19.408 12.629 1.00 22.61 97 ASP A C 1
ATOM 711 O O . ASP A 1 97 ? 13.460 18.927 13.663 1.00 24.34 97 ASP A O 1
ATOM 716 N N . GLY A 1 98 ? 14.391 20.646 12.553 1.00 22.73 98 GLY A N 1
ATOM 717 C CA . GLY A 1 98 ? 14.389 21.521 13.708 1.00 18.95 98 GLY A CA 1
ATOM 718 C C . GLY A 1 98 ? 15.032 22.834 13.317 1.00 19.50 98 GLY A C 1
ATOM 719 O O . GLY A 1 98 ? 15.443 23.000 12.160 1.00 16.87 98 GLY A O 1
ATOM 720 N N . VAL A 1 99 ? 15.124 23.761 14.272 1.00 17.18 99 VAL A N 1
ATOM 721 C CA . VAL A 1 99 ? 15.712 25.069 14.023 1.00 16.66 99 VAL A CA 1
ATOM 722 C C . VAL A 1 99 ? 16.665 25.521 15.131 1.00 17.46 99 VAL A C 1
ATOM 723 O O . VAL A 1 99 ? 16.455 25.221 16.307 1.00 19.00 99 VAL A O 1
ATOM 727 N N . LEU A 1 100 ? 17.718 26.238 14.740 1.00 17.49 100 LEU A N 1
ATOM 728 C CA . LEU A 1 100 ? 18.710 26.759 15.680 1.00 17.04 100 LEU A CA 1
ATOM 729 C C . LEU A 1 100 ? 18.430 28.253 15.817 1.00 17.56 100 LEU A C 1
ATOM 730 O O . LEU A 1 100 ? 18.672 29.021 14.891 1.00 18.87 100 LEU A O 1
ATOM 735 N N . ILE A 1 101 ? 17.913 28.652 16.974 1.00 17.34 101 ILE A N 1
ATOM 736 C CA . ILE A 1 101 ? 17.543 30.043 17.227 1.00 17.46 101 ILE A CA 1
ATOM 737 C C . ILE A 1 101 ? 18.490 30.720 18.214 1.00 17.90 101 ILE A C 1
ATOM 738 O O . ILE A 1 101 ? 18.445 30.448 19.417 1.00 18.43 101 ILE A O 1
ATOM 743 N N . VAL A 1 102 ? 19.336 31.613 17.714 1.00 17.65 102 VAL A N 1
ATOM 744 C CA . VAL A 1 102 ? 20.278 32.305 18.584 1.00 18.02 102 VAL A CA 1
ATOM 745 C C . VAL A 1 102 ? 19.531 33.321 19.441 1.00 18.89 102 VAL A C 1
ATOM 746 O O . VAL A 1 102 ? 18.416 33.730 19.101 1.00 19.94 102 VAL A O 1
ATOM 750 N N . SER A 1 103 ? 20.126 33.706 20.565 1.00 18.12 103 SER A N 1
ATOM 751 C CA . SER A 1 103 ? 19.521 34.728 21.415 1.00 18.20 103 SER A CA 1
ATOM 752 C C . SER A 1 103 ? 19.617 36.058 20.634 1.00 18.74 103 SER A C 1
ATOM 753 O O . SER A 1 103 ? 20.585 36.285 19.895 1.00 17.67 103 SER A O 1
ATOM 756 N N . PRO A 1 104 ? 18.608 36.939 20.758 1.00 18.10 104 PRO A N 1
ATOM 757 C CA . PRO A 1 104 ? 18.674 38.215 20.027 1.00 17.85 104 PRO A CA 1
ATOM 758 C C . PRO A 1 104 ? 19.983 38.983 20.295 1.00 18.51 104 PRO A C 1
ATOM 759 O O . PRO A 1 104 ? 20.291 39.354 21.429 1.00 19.53 104 PRO A O 1
ATOM 763 N N . TYR A 1 105 ? 20.746 39.216 19.235 1.00 18.53 105 TYR A N 1
ATOM 764 C CA . TYR A 1 105 ? 22.030 39.908 19.328 1.00 18.90 105 TYR A CA 1
ATOM 765 C C . TYR A 1 105 ? 21.923 41.408 19.122 1.00 19.00 105 TYR A C 1
ATOM 766 O O . TYR A 1 105 ? 20.965 41.901 18.524 1.00 20.39 105 TYR A O 1
ATOM 775 N N . TYR A 1 106 ? 22.919 42.125 19.632 1.00 17.59 106 TYR A N 1
ATOM 776 C CA . TYR A 1 106 ? 23.003 43.571 19.496 1.00 17.01 106 TYR A CA 1
ATOM 777 C C . TYR A 1 106 ? 21.949 44.410 20.218 1.00 16.25 106 TYR A C 1
ATOM 778 O O . TYR A 1 106 ? 22.307 45.375 20.898 1.00 14.51 106 TYR A O 1
ATOM 787 N N . ASN A 1 107 ? 20.663 44.074 20.074 1.00 17.40 107 ASN A N 1
ATOM 788 C CA . ASN A 1 107 ? 19.629 44.886 20.719 1.00 17.62 107 ASN A CA 1
ATOM 789 C C . ASN A 1 107 ? 19.426 44.680 22.232 1.00 18.61 107 ASN A C 1
ATOM 790 O O . ASN A 1 107 ? 18.606 45.359 22.863 1.00 19.19 107 ASN A O 1
ATOM 795 N N . LYS A 1 108 ? 20.209 43.767 22.801 1.00 19.28 108 LYS A N 1
ATOM 796 C CA . LYS A 1 108 ? 20.207 43.463 24.235 1.00 19.85 108 LYS A CA 1
ATOM 797 C C . LYS A 1 108 ? 18.871 43.483 24.970 1.00 20.58 108 LYS A C 1
ATOM 798 O O . LYS A 1 108 ? 18.676 44.280 25.888 1.00 20.83 108 LYS A O 1
ATOM 804 N N . PRO A 1 109 ? 17.941 42.589 24.594 1.00 21.23 109 PRO A N 1
ATOM 805 C CA . PRO A 1 109 ? 16.632 42.541 25.255 1.00 20.37 109 PRO A CA 1
ATOM 806 C C . PRO A 1 109 ? 16.734 42.032 26.701 1.00 21.67 109 PRO A C 1
ATOM 807 O O . PRO A 1 109 ? 17.684 41.328 27.051 1.00 22.04 109 PRO A O 1
ATOM 811 N N . THR A 1 110 ? 15.765 42.398 27.540 1.00 18.11 110 THR A N 1
ATOM 812 C CA . THR A 1 110 ? 15.758 41.951 28.933 1.00 17.92 110 THR A CA 1
ATOM 813 C C . THR A 1 110 ? 15.473 40.458 28.920 1.00 15.55 110 THR A C 1
ATOM 814 O O . THR A 1 110 ? 15.268 39.882 27.851 1.00 16.95 110 THR A O 1
ATOM 818 N N . GLN A 1 111 ? 15.455 39.820 30.086 1.00 14.93 111 GLN A N 1
ATOM 819 C CA . GLN A 1 111 ? 15.182 38.385 30.131 1.00 14.96 111 GLN A CA 1
ATOM 820 C C . GLN A 1 111 ? 13.734 38.078 29.721 1.00 15.58 111 GLN A C 1
ATOM 821 O O . GLN A 1 111 ? 13.467 37.065 29.078 1.00 12.47 111 GLN A O 1
ATOM 827 N N . GLU A 1 112 ? 12.812 38.971 30.084 1.00 16.58 112 GLU A N 1
ATOM 828 C CA . GLU A 1 112 ? 11.396 38.825 29.747 1.00 17.98 112 GLU A CA 1
ATOM 829 C C . GLU A 1 112 ? 11.196 38.949 28.238 1.00 17.38 112 GLU A C 1
ATOM 830 O O . GLU A 1 112 ? 10.332 38.288 27.667 1.00 18.80 112 GLU A O 1
ATOM 836 N N . GLY A 1 113 ? 11.997 39.801 27.602 1.00 17.63 113 GLY A N 1
ATOM 837 C CA . GLY A 1 113 ? 11.911 39.984 26.161 1.00 17.26 113 GLY A CA 1
ATOM 838 C C . GLY A 1 113 ? 12.418 38.762 25.414 1.00 19.15 113 GLY A C 1
ATOM 839 O O . GLY A 1 113 ? 11.876 38.389 24.373 1.00 19.18 113 GLY A O 1
ATOM 840 N N . ILE A 1 114 ? 13.468 38.139 25.944 1.00 18.47 114 ILE A N 1
ATOM 841 C CA . ILE A 1 114 ? 14.036 36.935 25.348 1.00 19.27 114 ILE A CA 1
ATOM 842 C C . ILE A 1 114 ? 12.990 35.826 25.479 1.00 19.99 114 ILE A C 1
ATOM 843 O O . ILE A 1 114 ? 12.724 35.091 24.529 1.00 18.35 114 ILE A O 1
ATOM 848 N N . TYR A 1 115 ? 12.394 35.719 26.665 1.00 20.07 115 TYR A N 1
ATOM 849 C CA . TYR A 1 115 ? 11.356 34.724 26.927 1.00 21.34 115 TYR A CA 1
ATOM 850 C C . TYR A 1 115 ? 10.185 34.887 25.959 1.00 20.76 115 TYR A C 1
ATOM 851 O O . TYR A 1 115 ? 9.653 33.899 25.458 1.00 21.55 115 TYR A O 1
ATOM 860 N N . GLN A 1 116 ? 9.777 36.129 25.709 1.00 20.38 116 GLN A N 1
ATOM 861 C CA . GLN A 1 116 ? 8.666 36.402 24.790 1.00 21.35 116 GLN A CA 1
ATOM 862 C C . GLN A 1 116 ? 9.087 36.146 23.345 1.00 20.85 116 GLN A C 1
ATOM 863 O O . GLN A 1 116 ? 8.259 35.812 22.492 1.00 21.19 116 GLN A O 1
ATOM 869 N N . HIS A 1 117 ? 10.378 36.322 23.082 1.00 18.01 117 HIS A N 1
ATOM 870 C CA . HIS A 1 117 ? 10.937 36.096 21.758 1.00 18.22 117 HIS A CA 1
ATOM 871 C C . HIS A 1 117 ? 10.696 34.629 21.394 1.00 17.85 117 HIS A C 1
ATOM 872 O O . HIS A 1 117 ? 10.069 34.305 20.387 1.00 16.10 117 HIS A O 1
ATOM 879 N N . PHE A 1 118 ? 11.185 33.743 22.246 1.00 18.48 118 PHE A N 1
ATOM 880 C CA . PHE A 1 118 ? 11.059 32.319 22.025 1.00 19.21 118 PHE A CA 1
ATOM 881 C C . PHE A 1 118 ? 9.636 31.785 22.154 1.00 19.65 118 PHE A C 1
ATOM 882 O O . PHE A 1 118 ? 9.291 30.754 21.570 1.00 18.99 118 PHE A O 1
ATOM 890 N N . LYS A 1 119 ? 8.805 32.482 22.915 1.00 19.83 119 LYS A N 1
ATOM 891 C CA . LYS A 1 119 ? 7.432 32.040 23.076 1.00 23.10 119 LYS A CA 1
ATOM 892 C C . LYS A 1 119 ? 6.640 32.355 21.806 1.00 23.77 119 LYS A C 1
ATOM 893 O O . LYS A 1 119 ? 5.738 31.608 21.425 1.00 26.04 119 LYS A O 1
ATOM 899 N N . ALA A 1 120 ? 7.001 33.453 21.146 1.00 23.10 120 ALA A N 1
ATOM 900 C CA . ALA A 1 120 ? 6.342 33.870 19.908 1.00 22.35 120 ALA A CA 1
ATOM 901 C C . ALA A 1 120 ? 6.764 32.958 18.763 1.00 22.13 120 ALA A C 1
ATOM 902 O O . ALA A 1 120 ? 5.970 32.674 17.862 1.00 22.25 120 ALA A O 1
ATOM 904 N N . ILE A 1 121 ? 8.018 32.507 18.808 1.00 22.20 121 ILE A N 1
ATOM 905 C CA . ILE A 1 121 ? 8.573 31.617 17.788 1.00 20.33 121 ILE A CA 1
ATOM 906 C C . ILE A 1 121 ? 8.027 30.209 17.975 1.00 20.90 121 ILE A C 1
ATOM 907 O O . ILE A 1 121 ? 7.723 29.520 17.004 1.00 20.50 121 ILE A O 1
ATOM 912 N N . ASP A 1 122 ? 7.898 29.787 19.230 1.00 21.63 122 ASP A N 1
ATOM 913 C CA . ASP A 1 122 ? 7.388 28.455 19.536 1.00 21.63 122 ASP A CA 1
ATOM 914 C C . ASP A 1 122 ? 5.942 28.288 19.065 1.00 22.40 122 ASP A C 1
ATOM 915 O O . ASP A 1 122 ? 5.513 27.185 18.702 1.00 22.25 122 ASP A O 1
ATOM 920 N N . ALA A 1 123 ? 5.204 29.394 19.070 1.00 23.40 123 ALA A N 1
ATOM 921 C CA . ALA A 1 123 ? 3.806 29.402 18.661 1.00 25.23 123 ALA A CA 1
ATOM 922 C C . ALA A 1 123 ? 3.654 29.286 17.149 1.00 25.91 123 ALA A C 1
ATOM 923 O O . ALA A 1 123 ? 2.612 28.845 16.656 1.00 25.54 123 ALA A O 1
ATOM 925 N N . ALA A 1 124 ? 4.689 29.680 16.413 1.00 26.38 124 ALA A N 1
ATOM 926 C CA . ALA A 1 124 ? 4.653 29.615 14.958 1.00 25.16 124 ALA A CA 1
ATOM 927 C C . ALA A 1 124 ? 5.330 28.353 14.443 1.00 25.17 124 ALA A C 1
ATOM 928 O O . ALA A 1 124 ? 5.229 28.013 13.263 1.00 25.32 124 ALA A O 1
ATOM 930 N N . SER A 1 125 ? 6.005 27.647 15.338 1.00 24.15 125 SER A N 1
ATOM 931 C CA . SER A 1 125 ? 6.728 26.438 14.965 1.00 24.32 125 SER A CA 1
ATOM 932 C C . SER A 1 125 ? 5.923 25.142 15.072 1.00 24.21 125 SER A C 1
ATOM 933 O O . SER A 1 125 ? 4.925 25.058 15.798 1.00 24.13 125 SER A O 1
ATOM 936 N N . THR A 1 126 ? 6.371 24.141 14.319 1.00 22.71 126 THR A N 1
ATOM 937 C CA . THR A 1 126 ? 5.762 22.816 14.313 1.00 23.72 126 THR A CA 1
ATOM 938 C C . THR A 1 126 ? 6.913 21.815 14.422 1.00 22.58 126 THR A C 1
ATOM 939 O O . THR A 1 126 ? 6.704 20.602 14.454 1.00 24.22 126 THR A O 1
ATOM 943 N N . ILE A 1 127 ? 8.130 22.345 14.487 1.00 22.33 127 ILE A N 1
ATOM 944 C CA . ILE A 1 127 ? 9.333 21.528 14.588 1.00 21.94 127 ILE A CA 1
ATOM 945 C C . ILE A 1 127 ? 10.177 21.910 15.818 1.00 21.78 127 ILE A C 1
ATOM 946 O O . ILE A 1 127 ? 10.047 23.014 16.356 1.00 23.09 127 ILE A O 1
ATOM 951 N N . PRO A 1 128 ? 11.049 20.994 16.281 1.00 20.48 128 PRO A N 1
ATOM 952 C CA . PRO A 1 128 ? 11.930 21.188 17.442 1.00 19.76 128 PRO A CA 1
ATOM 953 C C . PRO A 1 128 ? 12.759 22.466 17.415 1.00 19.62 128 PRO A C 1
ATOM 954 O O . PRO A 1 128 ? 13.303 22.830 16.378 1.00 19.31 128 PRO A O 1
ATOM 958 N N . ILE A 1 129 ? 12.859 23.141 18.558 1.00 18.46 129 ILE A N 1
ATOM 959 C CA . ILE A 1 129 ? 13.631 24.382 18.659 1.00 18.63 129 ILE A CA 1
ATOM 960 C C . ILE A 1 129 ? 14.828 24.241 19.611 1.00 19.30 129 ILE A C 1
ATOM 961 O O . ILE A 1 129 ? 14.689 23.774 20.751 1.00 17.91 129 ILE A O 1
ATOM 966 N N . ILE A 1 130 ? 16.004 24.641 19.134 1.00 19.47 130 ILE A N 1
ATOM 967 C CA . ILE A 1 130 ? 17.210 24.583 19.956 1.00 18.48 130 ILE A CA 1
ATOM 968 C C . ILE A 1 130 ? 17.655 26.027 20.191 1.00 19.04 130 ILE A C 1
ATOM 969 O O . ILE A 1 130 ? 17.824 26.783 19.235 1.00 18.21 130 ILE A O 1
ATOM 974 N N . VAL A 1 131 ? 17.822 26.406 21.458 1.00 17.26 131 VAL A N 1
ATOM 975 C CA . VAL A 1 131 ? 18.235 27.767 21.816 1.00 19.38 131 VAL A CA 1
ATOM 976 C C . VAL A 1 131 ? 19.758 27.940 21.790 1.00 19.29 131 VAL A C 1
ATOM 977 O O . VAL A 1 131 ? 20.474 27.296 22.554 1.00 19.10 131 VAL A O 1
ATOM 981 N N . TYR A 1 132 ? 20.237 28.822 20.916 1.00 17.84 132 TYR A N 1
ATOM 982 C CA . TYR A 1 132 ? 21.664 29.090 20.776 1.00 17.78 132 TYR A CA 1
ATOM 983 C C . TYR A 1 132 ? 22.104 30.214 21.721 1.00 17.94 132 TYR A C 1
ATOM 984 O O . TYR A 1 132 ? 21.997 31.403 21.390 1.00 17.87 132 TYR A O 1
ATOM 993 N N . ASN A 1 133 ? 22.607 29.819 22.892 1.00 16.48 133 ASN A N 1
ATOM 994 C CA . ASN A 1 133 ? 23.069 30.757 23.917 1.00 17.09 133 ASN A CA 1
ATOM 995 C C . ASN A 1 133 ? 24.559 31.054 23.740 1.00 17.02 133 ASN A C 1
ATOM 996 O O . ASN A 1 133 ? 25.414 30.265 24.135 1.00 17.10 133 ASN A O 1
ATOM 1001 N N . ILE A 1 134 ? 24.864 32.199 23.143 1.00 17.47 134 ILE A N 1
ATOM 1002 C CA . ILE A 1 134 ? 26.251 32.579 22.901 1.00 16.71 134 ILE A CA 1
ATOM 1003 C C . ILE A 1 134 ? 26.462 34.055 23.242 1.00 16.28 134 ILE A C 1
ATOM 1004 O O . ILE A 1 134 ? 26.441 34.918 22.363 1.00 17.10 134 ILE A O 1
ATOM 1009 N N . PRO A 1 135 ? 26.661 34.359 24.535 1.00 16.62 135 PRO A N 1
ATOM 1010 C CA . PRO A 1 135 ? 26.878 35.703 25.087 1.00 16.80 135 PRO A CA 1
ATOM 1011 C C . PRO A 1 135 ? 27.983 36.524 24.424 1.00 17.04 135 PRO A C 1
ATOM 1012 O O . PRO A 1 135 ? 27.849 37.740 24.257 1.00 15.46 135 PRO A O 1
ATOM 1016 N N . GLY A 1 136 ? 29.072 35.849 24.064 1.00 16.43 136 GLY A N 1
ATOM 1017 C CA . GLY A 1 136 ? 30.210 36.502 23.441 1.00 16.71 136 GLY A CA 1
ATOM 1018 C C . GLY A 1 136 ? 29.965 37.159 22.093 1.00 19.06 136 GLY A C 1
ATOM 1019 O O . GLY A 1 136 ? 30.765 37.992 21.671 1.00 18.68 136 GLY A O 1
ATOM 1020 N N . ARG A 1 137 ? 28.892 36.791 21.397 1.00 19.76 137 ARG A N 1
ATOM 1021 C CA . ARG A 1 137 ? 28.609 37.415 20.110 1.00 19.93 137 ARG A CA 1
ATOM 1022 C C . ARG A 1 137 ? 27.330 38.245 20.203 1.00 18.80 137 ARG A C 1
ATOM 1023 O O . ARG A 1 137 ? 27.230 39.315 19.595 1.00 18.82 137 ARG A O 1
ATOM 1031 N N . SER A 1 138 ? 26.363 37.753 20.978 1.00 19.16 138 SER A N 1
ATOM 1032 C CA . SER A 1 138 ? 25.074 38.431 21.141 1.00 19.37 138 SER A CA 1
ATOM 1033 C C . SER A 1 138 ? 25.111 39.591 22.113 1.00 18.94 138 SER A C 1
ATOM 1034 O O . SER A 1 138 ? 24.244 40.457 22.067 1.00 21.60 138 SER A O 1
ATOM 1037 N N . ALA A 1 139 ? 26.106 39.605 22.997 1.00 20.42 139 ALA A N 1
ATOM 1038 C CA . ALA A 1 139 ? 26.252 40.670 23.985 1.00 19.15 139 ALA A CA 1
ATOM 1039 C C . ALA A 1 139 ? 25.086 40.655 24.960 1.00 19.71 139 ALA A C 1
ATOM 1040 O O . ALA A 1 139 ? 24.725 41.682 25.539 1.00 17.28 139 ALA A O 1
ATOM 1042 N N . ILE A 1 140 ? 24.494 39.476 25.129 1.00 20.32 140 ILE A N 1
ATOM 1043 C CA . ILE A 1 140 ? 23.372 39.299 26.041 1.00 21.27 140 ILE A CA 1
ATOM 1044 C C . ILE A 1 140 ? 23.414 37.863 26.561 1.00 21.82 140 ILE A C 1
ATOM 1045 O O . ILE A 1 140 ? 23.962 36.975 25.914 1.00 20.72 140 ILE A O 1
ATOM 1050 N N . GLU A 1 141 ? 22.835 37.638 27.730 1.00 20.87 141 GLU A N 1
ATOM 1051 C CA . GLU A 1 141 ? 22.825 36.306 28.310 1.00 22.55 141 GLU A CA 1
ATOM 1052 C C . GLU A 1 141 ? 21.427 35.747 28.521 1.00 20.90 141 GLU A C 1
ATOM 1053 O O . GLU A 1 141 ? 20.450 36.491 28.527 1.00 19.76 141 GLU A O 1
ATOM 1059 N N . ILE A 1 142 ? 21.343 34.427 28.663 1.00 18.67 142 ILE A N 1
ATOM 1060 C CA . ILE A 1 142 ? 20.073 33.749 28.922 1.00 17.03 142 ILE A CA 1
ATOM 1061 C C . ILE A 1 142 ? 20.283 33.016 30.232 1.00 16.96 142 ILE A C 1
ATOM 1062 O O . ILE A 1 142 ? 20.880 31.943 30.253 1.00 15.57 142 ILE A O 1
ATOM 1067 N N . HIS A 1 143 ? 19.812 33.608 31.322 1.00 16.48 143 HIS A N 1
ATOM 1068 C CA . HIS A 1 143 ? 19.963 33.001 32.631 1.00 17.17 143 HIS A CA 1
ATOM 1069 C C . HIS A 1 143 ? 19.317 31.629 32.629 1.00 15.95 143 HIS A C 1
ATOM 1070 O O . HIS A 1 143 ? 18.403 31.364 31.851 1.00 15.76 143 HIS A O 1
ATOM 1077 N N . VAL A 1 144 ? 19.790 30.766 33.518 1.00 16.07 144 VAL A N 1
ATOM 1078 C CA . VAL A 1 144 ? 19.278 29.410 33.622 1.00 17.73 144 VAL A CA 1
ATOM 1079 C C . VAL A 1 144 ? 17.772 29.368 33.868 1.00 20.55 144 VAL A C 1
ATOM 1080 O O . VAL A 1 144 ? 17.062 28.569 33.254 1.00 21.84 144 VAL A O 1
ATOM 1084 N N . GLU A 1 145 ? 17.280 30.229 34.754 1.00 21.85 145 GLU A N 1
ATOM 1085 C CA . GLU A 1 145 ? 15.853 30.255 35.062 1.00 24.60 145 GLU A CA 1
ATOM 1086 C C . GLU A 1 145 ? 15.066 30.609 33.804 1.00 22.54 145 GLU A C 1
ATOM 1087 O O . GLU A 1 145 ? 14.050 29.996 33.504 1.00 24.03 145 GLU A O 1
ATOM 1093 N N . THR A 1 146 ? 15.548 31.604 33.068 1.00 21.02 146 THR A N 1
ATOM 1094 C CA . THR A 1 146 ? 14.888 32.031 31.844 1.00 19.88 146 THR A CA 1
ATOM 1095 C C . THR A 1 146 ? 14.836 30.867 30.875 1.00 19.60 146 THR A C 1
ATOM 1096 O O . THR A 1 146 ? 13.808 30.608 30.246 1.00 19.96 146 THR A O 1
ATOM 1100 N N . LEU A 1 147 ? 15.963 30.172 30.755 1.00 18.41 147 LEU A N 1
ATOM 1101 C CA . LEU A 1 147 ? 16.064 29.040 29.847 1.00 18.50 147 LEU A CA 1
ATOM 1102 C C . LEU A 1 147 ? 15.138 27.912 30.294 1.00 19.73 147 LEU A C 1
ATOM 1103 O O . LEU A 1 147 ? 14.503 27.261 29.467 1.00 19.59 147 LEU A O 1
ATOM 1108 N N . ALA A 1 148 ? 15.056 27.685 31.603 1.00 19.45 148 ALA A N 1
ATOM 1109 C CA . ALA A 1 148 ? 14.188 26.641 32.144 1.00 20.28 148 ALA A CA 1
ATOM 1110 C C . ALA A 1 148 ? 12.723 27.015 31.904 1.00 19.95 148 ALA A C 1
ATOM 1111 O O . ALA A 1 148 ? 11.900 26.175 31.543 1.00 18.15 148 ALA A O 1
ATOM 1113 N N . ARG A 1 149 ? 12.410 28.293 32.094 1.00 19.71 149 ARG A N 1
ATOM 1114 C CA . ARG A 1 149 ? 11.052 28.775 31.902 1.00 20.59 149 ARG A CA 1
ATOM 1115 C C . ARG A 1 149 ? 10.616 28.634 30.446 1.00 20.04 149 ARG A C 1
ATOM 1116 O O . ARG A 1 149 ? 9.466 28.308 30.169 1.00 20.54 149 ARG A O 1
ATOM 1124 N N . ILE A 1 150 ? 11.541 28.871 29.521 1.00 19.44 150 ILE A N 1
ATOM 1125 C CA . ILE A 1 150 ? 11.256 28.754 28.093 1.00 20.05 150 ILE A CA 1
ATOM 1126 C C . ILE A 1 150 ? 10.989 27.285 27.736 1.00 20.56 150 ILE A C 1
ATOM 1127 O O . ILE A 1 150 ? 10.072 26.959 26.983 1.00 20.08 150 ILE A O 1
ATOM 1132 N N . PHE A 1 151 ? 11.800 26.400 28.295 1.00 21.40 151 PHE A N 1
ATOM 1133 C CA . PHE A 1 151 ? 11.666 24.967 28.057 1.00 23.68 151 PHE A CA 1
ATOM 1134 C C . PHE A 1 151 ? 10.299 24.486 28.549 1.00 24.71 151 PHE A C 1
ATOM 1135 O O . PHE A 1 151 ? 9.633 23.691 27.879 1.00 25.52 151 PHE A O 1
ATOM 1143 N N . GLU A 1 152 ? 9.903 24.984 29.723 1.00 26.51 152 GLU A N 1
ATOM 1144 C CA . GLU A 1 152 ? 8.629 24.652 30.371 1.00 28.00 152 GLU A CA 1
ATOM 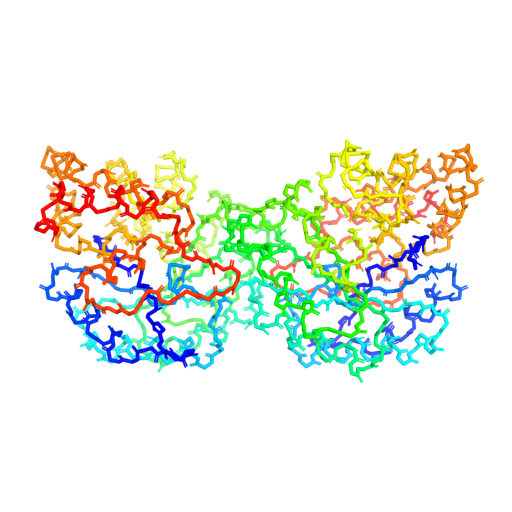1145 C C . GLU A 1 152 ? 7.402 25.132 29.614 1.00 26.40 152 GLU A C 1
ATOM 1146 O O . GLU A 1 152 ? 6.472 24.368 29.415 1.00 26.60 152 GLU A O 1
ATOM 1152 N N . ASP A 1 153 ? 7.401 26.400 29.204 1.00 25.95 153 ASP A N 1
ATOM 1153 C CA . ASP A 1 153 ? 6.256 26.990 28.501 1.00 25.32 153 ASP A CA 1
ATOM 1154 C C . ASP A 1 153 ? 6.249 26.857 26.963 1.00 25.93 153 ASP A C 1
ATOM 1155 O O . ASP A 1 153 ? 5.257 27.201 26.313 1.00 25.97 153 ASP A O 1
ATOM 1160 N N . CYS A 1 154 ? 7.339 26.366 26.378 1.00 25.01 154 CYS A N 1
ATOM 1161 C CA . CYS A 1 154 ? 7.404 26.216 24.925 1.00 26.11 154 CYS A CA 1
ATOM 1162 C C . CYS A 1 154 ? 7.572 24.747 24.542 1.00 25.61 154 CYS A C 1
ATOM 1163 O O . CYS A 1 154 ? 8.682 24.214 24.559 1.00 25.70 154 CYS A O 1
ATOM 1166 N N . PRO A 1 155 ? 6.465 24.075 24.180 1.00 25.02 155 PRO A N 1
ATOM 1167 C CA . PRO A 1 155 ? 6.500 22.656 23.799 1.00 24.45 155 PRO A CA 1
ATOM 1168 C C . PRO A 1 155 ? 7.478 22.255 22.693 1.00 23.11 155 PRO A C 1
ATOM 1169 O O . PRO A 1 155 ? 7.946 21.113 22.669 1.00 22.85 155 PRO A O 1
ATOM 1173 N N . ASN A 1 156 ? 7.795 23.179 21.788 1.00 20.65 156 ASN A N 1
ATOM 1174 C CA . ASN A 1 156 ? 8.734 22.877 20.713 1.00 20.42 156 ASN A CA 1
ATOM 1175 C C . ASN A 1 156 ? 10.195 23.121 21.085 1.00 19.85 156 ASN A C 1
ATOM 1176 O O . ASN A 1 156 ? 11.098 22.668 20.386 1.00 19.68 156 ASN A O 1
ATOM 1181 N N . VAL A 1 157 ? 10.436 23.841 22.175 1.00 18.90 157 VAL A N 1
ATOM 1182 C CA . VAL A 1 157 ? 11.807 24.092 22.605 1.00 18.63 157 VAL A CA 1
ATOM 1183 C C . VAL A 1 157 ? 12.300 22.804 23.263 1.00 18.79 157 VAL A C 1
ATOM 1184 O O . VAL A 1 157 ? 11.785 22.378 24.298 1.00 20.21 157 VAL A O 1
ATOM 1188 N N . LYS A 1 158 ? 13.296 22.178 22.649 1.00 17.85 158 LYS A N 1
ATOM 1189 C CA . LYS A 1 158 ? 13.794 20.905 23.151 1.00 20.97 158 LYS A CA 1
ATOM 1190 C C . LYS A 1 158 ? 15.189 20.907 23.787 1.00 20.93 158 LYS A C 1
ATOM 1191 O O . LYS A 1 158 ? 15.557 19.958 24.493 1.00 22.18 158 LYS A O 1
ATOM 1197 N N . GLY A 1 159 ? 15.967 21.958 23.549 1.00 21.10 159 GLY A N 1
ATOM 1198 C CA . GLY A 1 159 ? 17.298 21.988 24.117 1.00 19.00 159 GLY A CA 1
ATOM 1199 C C . GLY A 1 159 ? 18.088 23.258 23.893 1.00 17.63 159 GLY A C 1
ATOM 1200 O O . GLY A 1 159 ? 17.543 24.286 23.512 1.00 18.15 159 GLY A O 1
ATOM 1201 N N . VAL A 1 160 ? 19.393 23.167 24.112 1.00 16.83 160 VAL A N 1
ATOM 1202 C CA . VAL A 1 160 ? 20.274 24.313 23.982 1.00 15.32 160 VAL A CA 1
ATOM 1203 C C . VAL A 1 160 ? 21.556 24.004 23.215 1.00 16.05 160 VAL A C 1
ATOM 1204 O O . VAL A 1 160 ? 21.962 22.849 23.095 1.00 13.49 160 VAL A O 1
ATOM 1222 N N . ASP A 1 162 ? 24.932 25.343 23.861 1.00 17.17 162 ASP A N 1
ATOM 1223 C CA . ASP A 1 162 ? 25.656 26.141 24.832 1.00 17.73 162 ASP A CA 1
ATOM 1224 C C . ASP A 1 162 ? 27.002 26.594 24.308 1.00 17.71 162 ASP A C 1
ATOM 1225 O O . ASP A 1 162 ? 27.840 25.772 23.953 1.00 16.54 162 ASP A O 1
ATOM 1230 N N . ALA A 1 163 ? 27.199 27.909 24.257 1.00 17.35 163 ALA A N 1
ATOM 1231 C CA . ALA A 1 163 ? 28.464 28.488 23.809 1.00 18.33 163 ALA A CA 1
ATOM 1232 C C . ALA A 1 163 ? 28.919 29.543 24.821 1.00 18.18 163 ALA A C 1
ATOM 1233 O O . ALA A 1 163 ? 29.505 30.552 24.454 1.00 19.01 163 ALA A O 1
ATOM 1235 N N . THR A 1 164 ? 28.638 29.301 26.098 1.00 18.45 164 THR A N 1
ATOM 1236 C CA . THR A 1 164 ? 29.027 30.217 27.170 1.00 16.77 164 THR A CA 1
ATOM 1237 C C . THR A 1 164 ? 30.474 30.005 27.648 1.00 17.73 164 THR A C 1
ATOM 1238 O O . THR A 1 164 ? 31.132 30.955 28.082 1.00 17.32 164 THR A O 1
ATOM 1242 N N . GLY A 1 165 ? 30.967 28.766 27.569 1.00 18.03 165 GLY A N 1
ATOM 1243 C CA . GLY A 1 165 ? 32.323 28.475 28.024 1.00 16.54 165 GLY A CA 1
ATOM 1244 C C . GLY A 1 165 ? 32.339 28.300 29.536 1.00 15.18 165 GLY A C 1
ATOM 1245 O O . GLY A 1 165 ? 33.389 28.217 30.171 1.00 16.73 165 GLY A O 1
ATOM 1246 N N . ASN A 1 166 ? 31.138 28.239 30.098 1.00 16.03 166 ASN A N 1
ATOM 1247 C CA . ASN A 1 166 ? 30.903 28.087 31.523 1.00 17.02 166 ASN A CA 1
ATOM 1248 C C . ASN A 1 166 ? 30.401 26.656 31.705 1.00 17.54 166 ASN A C 1
ATOM 1249 O O . ASN A 1 166 ? 29.221 26.385 31.494 1.00 15.04 166 ASN A O 1
ATOM 1254 N N . LEU A 1 167 ? 31.285 25.744 32.103 1.00 17.45 167 LEU A N 1
ATOM 1255 C CA . LEU A 1 167 ? 30.899 24.340 32.257 1.00 18.40 167 LEU A CA 1
ATOM 1256 C C . LEU A 1 167 ? 29.913 23.985 33.376 1.00 19.99 167 LEU A C 1
ATOM 1257 O O . LEU A 1 167 ? 29.496 22.836 33.495 1.00 21.01 167 LEU A O 1
ATOM 1262 N N . LEU A 1 168 ? 29.528 24.971 34.180 1.00 20.93 168 LEU A N 1
ATOM 1263 C CA . LEU A 1 168 ? 28.563 24.745 35.256 1.00 21.68 168 LEU A CA 1
ATOM 1264 C C . LEU A 1 168 ? 27.182 24.659 34.619 1.00 20.73 168 LEU A C 1
ATOM 1265 O O . LEU A 1 168 ? 26.273 24.023 35.153 1.00 21.27 168 LEU A O 1
ATOM 1270 N N . ARG A 1 169 ? 27.048 25.309 33.464 1.00 20.26 169 ARG A N 1
ATOM 1271 C CA . ARG A 1 169 ? 25.794 25.388 32.718 1.00 20.71 169 ARG A CA 1
ATOM 1272 C C . ARG A 1 169 ? 25.068 24.067 32.464 1.00 19.76 169 ARG A C 1
ATOM 1273 O O . ARG A 1 169 ? 23.898 23.930 32.812 1.00 21.49 169 ARG A O 1
ATOM 1281 N N . PRO A 1 170 ? 25.740 23.084 31.836 1.00 18.19 170 PRO A N 1
ATOM 1282 C CA . PRO A 1 170 ? 25.035 21.817 31.602 1.00 18.35 170 PRO A CA 1
ATOM 1283 C C . PRO A 1 170 ? 24.569 21.142 32.905 1.00 18.94 170 PRO A C 1
ATOM 1284 O O . PRO A 1 170 ? 23.525 20.490 32.938 1.00 17.75 170 PRO A O 1
ATOM 1288 N N . SER A 1 171 ? 25.346 21.304 33.973 1.00 17.57 171 SER A N 1
ATOM 1289 C CA . SER A 1 171 ? 24.997 20.736 35.268 1.00 18.09 171 SER A CA 1
ATOM 1290 C C . SER A 1 171 ? 23.804 21.484 35.860 1.00 19.23 171 SER A C 1
ATOM 1291 O O . SER A 1 171 ? 22.858 20.863 36.356 1.00 20.64 171 SER A O 1
ATOM 1294 N N . LEU A 1 172 ? 23.865 22.816 35.805 1.00 19.04 172 LEU A N 1
ATOM 1295 C CA . LEU A 1 172 ? 22.805 23.672 36.331 1.00 19.95 172 LEU A CA 1
ATOM 1296 C C . LEU A 1 172 ? 21.524 23.508 35.529 1.00 20.46 172 LEU A C 1
ATOM 1297 O O . LEU A 1 172 ? 20.428 23.627 36.070 1.00 21.05 172 LEU A O 1
ATOM 1302 N N . GLU A 1 173 ? 21.673 23.252 34.233 1.00 20.97 173 GLU A N 1
ATOM 1303 C CA . GLU A 1 173 ? 20.536 23.054 33.351 1.00 20.84 173 GLU A CA 1
ATOM 1304 C C . GLU A 1 173 ? 19.955 21.666 33.574 1.00 22.59 173 GLU A C 1
ATOM 1305 O O . GLU A 1 173 ? 18.757 21.476 33.440 1.00 22.34 173 GLU A O 1
ATOM 1311 N N . ARG A 1 174 ? 20.796 20.694 33.916 1.00 23.61 174 ARG A N 1
ATOM 1312 C CA . ARG A 1 174 ? 20.298 19.345 34.193 1.00 26.53 174 ARG A CA 1
ATOM 1313 C C . ARG A 1 174 ? 19.393 19.422 35.426 1.00 26.86 174 ARG A C 1
ATOM 1314 O O . ARG A 1 174 ? 18.409 18.686 35.536 1.00 24.95 174 ARG A O 1
ATOM 1322 N N . MET A 1 175 ? 19.729 20.319 36.351 1.00 27.36 175 MET A N 1
ATOM 1323 C CA . MET A 1 175 ? 18.933 20.511 37.559 1.00 28.03 175 MET A CA 1
ATOM 1324 C C . MET A 1 175 ? 17.640 21.274 37.233 1.00 28.99 175 MET A C 1
ATOM 1325 O O . MET A 1 175 ? 16.544 20.756 37.446 1.00 28.81 175 MET A O 1
ATOM 1330 N N . ALA A 1 176 ? 17.776 22.494 36.707 1.00 28.20 176 ALA A N 1
ATOM 1331 C CA . ALA A 1 176 ? 16.630 23.343 36.357 1.00 29.60 176 ALA A CA 1
ATOM 1332 C C . ALA A 1 176 ? 15.732 22.730 35.281 1.00 30.66 176 ALA A C 1
ATOM 1333 O O . ALA A 1 176 ? 14.507 22.761 35.393 1.00 30.75 176 ALA A O 1
ATOM 1335 N N . CYS A 1 177 ? 16.348 22.206 34.225 1.00 31.94 177 CYS A N 1
ATOM 1336 C CA . CYS A 1 177 ? 15.624 21.535 33.142 1.00 33.87 177 CYS A CA 1
ATOM 1337 C C . CYS A 1 177 ? 15.997 20.073 33.355 1.00 35.38 177 CYS A C 1
ATOM 1338 O O . CYS A 1 177 ? 17.169 19.762 33.536 1.00 38.60 177 CYS A O 1
ATOM 1341 N N . GLY A 1 178 ? 15.033 19.169 33.342 1.00 35.03 178 GLY A N 1
ATOM 1342 C CA . GLY A 1 178 ? 15.381 17.774 33.570 1.00 34.44 178 GLY A CA 1
ATOM 1343 C C . GLY A 1 178 ? 16.474 17.201 32.676 1.00 34.26 178 GLY A C 1
ATOM 1344 O O . GLY A 1 178 ? 17.164 17.930 31.959 1.00 33.55 178 GLY A O 1
ATOM 1345 N N . GLU A 1 179 ? 16.637 15.883 32.722 1.00 32.66 179 GLU A N 1
ATOM 1346 C CA . GLU A 1 179 ? 17.629 15.211 31.898 1.00 33.02 179 GLU A CA 1
ATOM 1347 C C . GLU A 1 179 ? 17.092 15.038 30.483 1.00 32.52 179 GLU A C 1
ATOM 1348 O O . GLU A 1 179 ? 17.827 14.629 29.585 1.00 32.38 179 GLU A O 1
ATOM 1354 N N . ASP A 1 180 ? 15.810 15.355 30.298 1.00 31.12 180 ASP A N 1
ATOM 1355 C CA . ASP A 1 180 ? 15.160 15.273 28.987 1.00 31.72 180 ASP A CA 1
ATOM 1356 C C . ASP A 1 180 ? 15.508 16.518 28.165 1.00 29.37 180 ASP A C 1
ATOM 1357 O O . ASP A 1 180 ? 15.067 16.659 27.025 1.00 28.69 180 ASP A O 1
ATOM 1362 N N . PHE A 1 181 ? 16.273 17.429 28.767 1.00 26.36 181 PHE A N 1
ATOM 1363 C CA . PHE A 1 181 ? 16.692 18.655 28.099 1.00 24.34 181 PHE A CA 1
ATOM 1364 C C . PHE A 1 181 ? 17.874 18.276 27.214 1.00 22.80 181 PHE A C 1
ATOM 1365 O O . PHE A 1 181 ? 18.840 17.696 27.693 1.00 22.97 181 PHE A O 1
ATOM 1373 N N . ASN A 1 182 ? 17.785 18.606 25.928 1.00 22.05 182 ASN A N 1
ATOM 1374 C CA . ASN A 1 182 ? 18.826 18.282 24.947 1.00 21.05 182 ASN A CA 1
ATOM 1375 C C . ASN A 1 182 ? 20.010 19.259 25.063 1.00 20.06 182 ASN A C 1
ATOM 1376 O O . ASN A 1 182 ? 19.896 20.427 24.701 1.00 20.77 182 ASN A O 1
ATOM 1381 N N . LEU A 1 183 ? 21.140 18.765 25.567 1.00 17.71 183 LEU A N 1
ATOM 1382 C CA . LEU A 1 183 ? 22.343 19.577 25.754 1.00 17.32 183 LEU A CA 1
ATOM 1383 C C . LEU A 1 183 ? 23.389 19.407 24.644 1.00 17.15 183 LEU A C 1
ATOM 1384 O O . LEU A 1 183 ? 23.985 18.342 24.488 1.00 14.62 183 LEU A O 1
ATOM 1389 N N . LEU A 1 184 ? 23.623 20.472 23.889 1.00 17.53 184 LEU A N 1
ATOM 1390 C CA . LEU A 1 184 ? 24.603 20.468 22.802 1.00 17.99 184 LEU A CA 1
ATOM 1391 C C . LEU A 1 184 ? 25.607 21.598 23.047 1.00 17.50 184 LEU A C 1
ATOM 1392 O O . LEU A 1 184 ? 25.239 22.647 23.570 1.00 18.72 184 LEU A O 1
ATOM 1397 N N . THR A 1 185 ? 26.871 21.387 22.687 1.00 17.84 185 THR A N 1
ATOM 1398 C CA . THR A 1 185 ? 27.892 22.431 22.867 1.00 18.74 185 THR A CA 1
ATOM 1399 C C . THR A 1 185 ? 28.119 23.197 21.576 1.00 18.25 185 THR A C 1
ATOM 1400 O O . THR A 1 185 ? 28.029 22.640 20.484 1.00 19.01 185 THR A O 1
ATOM 1404 N N . GLY A 1 186 ? 28.458 24.469 21.722 1.00 18.15 186 GLY A N 1
ATOM 1405 C CA . GLY A 1 186 ? 28.749 25.303 20.576 1.00 19.75 186 GLY A CA 1
ATOM 1406 C C . GLY A 1 186 ? 30.258 25.412 20.397 1.00 20.76 186 GLY A C 1
ATOM 1407 O O . GLY A 1 186 ? 30.720 25.971 19.406 1.00 20.07 186 GLY A O 1
ATOM 1408 N N . GLU A 1 187 ? 31.035 24.900 21.352 1.00 22.26 187 GLU A N 1
ATOM 1409 C CA . GLU A 1 187 ? 32.483 24.960 21.215 1.00 24.24 187 GLU A CA 1
ATOM 1410 C C . GLU A 1 187 ? 33.200 23.614 21.240 1.00 23.18 187 GLU A C 1
ATOM 1411 O O . GLU A 1 187 ? 33.121 22.851 22.202 1.00 23.38 187 GLU A O 1
ATOM 1417 N N . ASP A 1 188 ? 33.905 23.358 20.142 1.00 20.64 188 ASP A N 1
ATOM 1418 C CA . ASP A 1 188 ? 34.663 22.138 19.903 1.00 19.48 188 ASP A CA 1
ATOM 1419 C C . ASP A 1 188 ? 35.736 21.811 20.923 1.00 18.33 188 ASP A C 1
ATOM 1420 O O . ASP A 1 188 ? 35.825 20.673 21.383 1.00 18.82 188 ASP A O 1
ATOM 1425 N N . GLY A 1 189 ? 36.562 22.803 21.248 1.00 16.04 189 GLY A N 1
ATOM 1426 C CA . GLY A 1 189 ? 37.649 22.600 22.190 1.00 17.56 189 GLY A CA 1
ATOM 1427 C C . GLY A 1 189 ? 37.274 22.244 23.623 1.00 18.01 189 GLY A C 1
ATOM 1428 O O . GLY A 1 189 ? 38.154 21.928 24.423 1.00 17.90 189 GLY A O 1
ATOM 1429 N N . THR A 1 190 ? 35.991 22.313 23.968 1.00 15.94 190 THR A N 1
ATOM 1430 C CA . THR A 1 190 ? 35.566 21.975 25.324 1.00 17.49 190 THR A CA 1
ATOM 1431 C C . THR A 1 190 ? 34.402 20.977 25.317 1.00 18.82 190 THR A C 1
ATOM 1432 O O . THR A 1 190 ? 33.751 20.748 26.343 1.00 19.85 190 THR A O 1
ATOM 1436 N N . ALA A 1 191 ? 34.156 20.381 24.149 1.00 19.60 191 ALA A N 1
ATOM 1437 C CA . ALA A 1 191 ? 33.099 19.390 23.982 1.00 20.37 191 ALA A CA 1
ATOM 1438 C C . ALA A 1 191 ? 33.364 18.220 24.922 1.00 18.97 191 ALA A C 1
ATOM 1439 O O . ALA A 1 191 ? 32.437 17.704 25.544 1.00 19.92 191 ALA A O 1
ATOM 1441 N N . LEU A 1 192 ? 34.634 17.816 25.019 1.00 19.36 192 LEU A N 1
ATOM 1442 C CA . LEU A 1 192 ? 35.057 16.715 25.888 1.00 19.11 192 LEU A CA 1
ATOM 1443 C C . LEU A 1 192 ? 34.574 16.887 27.339 1.00 19.20 192 LEU A C 1
ATOM 1444 O O . LEU A 1 192 ? 34.050 15.947 27.945 1.00 19.27 192 LEU A O 1
ATOM 1449 N N . GLY A 1 193 ? 34.755 18.078 27.898 1.00 18.55 193 GLY A N 1
ATOM 1450 C CA . GLY A 1 193 ? 34.297 18.324 29.255 1.00 18.35 193 GLY A CA 1
ATOM 1451 C C . GLY A 1 193 ? 32.781 18.451 29.311 1.00 18.25 193 GLY A C 1
ATOM 1452 O O . GLY A 1 193 ? 32.167 18.099 30.318 1.00 19.77 193 GLY A O 1
ATOM 1453 N N . TYR A 1 194 ? 32.179 18.948 28.228 1.00 17.56 194 TYR A N 1
ATOM 1454 C CA . TYR A 1 194 ? 30.724 19.126 28.134 1.00 19.13 194 TYR A CA 1
ATOM 1455 C C . TYR A 1 194 ? 30.009 17.775 28.186 1.00 19.99 194 TYR A C 1
ATOM 1456 O O . TYR A 1 194 ? 29.005 17.620 28.882 1.00 20.36 194 TYR A O 1
ATOM 1465 N N . MET A 1 195 ? 30.529 16.808 27.434 1.00 18.60 195 MET A N 1
ATOM 1466 C CA . MET A 1 195 ? 29.961 15.463 27.395 1.00 18.81 195 MET A CA 1
ATOM 1467 C C . MET A 1 195 ? 30.090 14.789 28.763 1.00 18.32 195 MET A C 1
ATOM 1468 O O . MET A 1 195 ? 29.206 14.048 29.195 1.00 19.17 195 MET A O 1
ATOM 1473 N N . ALA A 1 196 ? 31.197 15.047 29.446 1.00 17.62 196 ALA A N 1
ATOM 1474 C CA . ALA A 1 196 ? 31.409 14.467 30.764 1.00 17.46 196 ALA A CA 1
ATOM 1475 C C . ALA A 1 196 ? 30.386 15.016 31.762 1.00 18.04 196 ALA A C 1
ATOM 1476 O O . ALA A 1 196 ? 30.053 14.343 32.733 1.00 17.77 196 ALA A O 1
ATOM 1478 N N . HIS A 1 197 ? 29.898 16.236 31.517 1.00 18.43 197 HIS A N 1
ATOM 1479 C CA . HIS A 1 197 ? 28.901 16.876 32.381 1.00 19.15 197 HIS A CA 1
ATOM 1480 C C . HIS A 1 197 ? 27.484 16.491 31.942 1.00 19.60 197 HIS A C 1
ATOM 1481 O O . HIS A 1 197 ? 26.500 17.034 32.449 1.00 18.13 197 HIS A O 1
ATOM 1488 N N . GLY A 1 198 ? 27.383 15.566 30.989 1.00 19.77 198 GLY A N 1
ATOM 1489 C CA . GLY A 1 198 ? 26.077 15.127 30.527 1.00 18.82 198 GLY A CA 1
ATOM 1490 C C . GLY A 1 198 ? 25.592 15.663 29.187 1.00 20.60 198 GLY A C 1
ATOM 1491 O O . GLY A 1 198 ? 24.416 15.507 28.853 1.00 22.26 198 GLY A O 1
ATOM 1492 N N . GLY A 1 199 ? 26.476 16.296 28.418 1.00 20.68 199 GLY A N 1
ATOM 1493 C CA . GLY A 1 199 ? 26.084 16.818 27.118 1.00 19.11 199 GLY A CA 1
ATOM 1494 C C . GLY A 1 199 ? 25.672 15.680 26.199 1.00 19.44 199 GLY A C 1
ATOM 1495 O O . GLY A 1 199 ? 26.066 14.530 26.415 1.00 17.56 199 GLY A O 1
ATOM 1496 N N . HIS A 1 200 ? 24.881 15.991 25.173 1.00 18.03 200 HIS A N 1
ATOM 1497 C CA . HIS A 1 200 ? 24.413 14.974 24.235 1.00 18.93 200 HIS A CA 1
ATOM 1498 C C . HIS A 1 200 ? 25.126 15.049 22.888 1.00 17.87 200 HIS A C 1
ATOM 1499 O O . HIS A 1 200 ? 25.058 14.123 22.078 1.00 16.71 200 HIS A O 1
ATOM 1506 N N . GLY A 1 201 ? 25.826 16.152 22.660 1.00 18.11 201 GLY A N 1
ATOM 1507 C CA . GLY A 1 201 ? 26.541 16.306 21.411 1.00 18.46 201 GLY A CA 1
ATOM 1508 C C . GLY A 1 201 ? 27.144 17.681 21.249 1.00 18.42 201 GLY A C 1
ATOM 1509 O O . GLY A 1 201 ? 27.241 18.452 22.204 1.00 18.64 201 GLY A O 1
ATOM 1510 N N . CYS A 1 202 ? 27.540 17.990 20.024 1.00 18.24 202 CYS A N 1
ATOM 1511 C CA . CYS A 1 202 ? 28.147 19.268 19.728 1.00 17.05 202 CYS A CA 1
ATOM 1512 C C . CYS A 1 202 ? 27.827 19.758 18.320 1.00 17.17 202 CYS A C 1
ATOM 1513 O O . CYS A 1 202 ? 27.999 19.023 17.346 1.00 18.55 202 CYS A O 1
ATOM 1516 N N . ILE A 1 203 ? 27.343 20.992 18.210 1.00 16.80 203 ILE A N 1
ATOM 1517 C CA . ILE A 1 203 ? 27.081 21.560 16.896 1.00 17.27 203 ILE A CA 1
ATOM 1518 C C . ILE A 1 203 ? 28.455 22.154 16.550 1.00 19.35 203 ILE A C 1
ATOM 1519 O O . ILE A 1 203 ? 28.813 23.262 16.955 1.00 20.12 203 ILE A O 1
ATOM 1524 N N . SER A 1 204 ? 29.207 21.352 15.799 1.00 20.92 204 SER A N 1
ATOM 1525 C CA . SER A 1 204 ? 30.599 21.587 15.419 1.00 20.43 204 SER A CA 1
ATOM 1526 C C . SER A 1 204 ? 31.059 22.434 14.232 1.00 18.11 204 SER A C 1
ATOM 1527 O O . SER A 1 204 ? 30.436 22.473 13.180 1.00 19.91 204 SER A O 1
ATOM 1530 N N . VAL A 1 205 ? 32.196 23.096 14.437 1.00 18.22 205 VAL A N 1
ATOM 1531 C CA . VAL A 1 205 ? 32.869 23.903 13.417 1.00 18.63 205 VAL A CA 1
ATOM 1532 C C . VAL A 1 205 ? 33.984 23.003 12.845 1.00 18.00 205 VAL A C 1
ATOM 1533 O O . VAL A 1 205 ? 34.184 22.933 11.631 1.00 18.53 205 VAL A O 1
ATOM 1537 N N . THR A 1 206 ? 34.685 22.303 13.740 1.00 17.58 206 THR A N 1
ATOM 1538 C CA . THR A 1 206 ? 35.781 21.396 13.368 1.00 18.22 206 THR A CA 1
ATOM 1539 C C . THR A 1 206 ? 35.304 20.227 12.500 1.00 19.78 206 THR A C 1
ATOM 1540 O O . THR A 1 206 ? 36.063 19.700 11.686 1.00 20.04 206 THR A O 1
ATOM 1544 N N . ALA A 1 207 ? 34.052 19.813 12.696 1.00 20.18 207 ALA A N 1
ATOM 1545 C CA . ALA A 1 207 ? 33.477 18.708 11.936 1.00 20.09 207 ALA A CA 1
ATOM 1546 C C . ALA A 1 207 ? 33.438 19.028 10.439 1.00 19.87 207 ALA A C 1
ATOM 1547 O O . ALA A 1 207 ? 33.310 18.120 9.617 1.00 19.15 207 ALA A O 1
ATOM 1549 N N . ASN A 1 208 ? 33.552 20.310 10.083 1.00 19.51 208 ASN A N 1
ATOM 1550 C CA . ASN A 1 208 ? 33.564 20.713 8.672 1.00 18.72 208 ASN A CA 1
ATOM 1551 C C . ASN A 1 208 ? 34.814 20.161 7.982 1.00 18.24 208 ASN A C 1
ATOM 1552 O O . ASN A 1 208 ? 34.736 19.665 6.860 1.00 19.09 208 ASN A O 1
ATOM 1557 N N . VAL A 1 209 ? 35.961 20.247 8.653 1.00 17.96 209 VAL A N 1
ATOM 1558 C CA . VAL A 1 209 ? 37.212 19.788 8.058 1.00 18.57 209 VAL A CA 1
ATOM 1559 C C . VAL A 1 209 ? 37.596 18.360 8.414 1.00 17.93 209 VAL A C 1
ATOM 1560 O O . VAL A 1 209 ? 38.276 17.692 7.636 1.00 15.95 209 VAL A O 1
ATOM 1564 N N . ALA A 1 210 ? 37.182 17.895 9.589 1.00 16.64 210 ALA A N 1
ATOM 1565 C CA . ALA A 1 210 ? 37.501 16.533 10.012 1.00 16.94 210 ALA A CA 1
ATOM 1566 C C . ALA A 1 210 ? 36.237 15.789 10.430 1.00 17.42 210 ALA A C 1
ATOM 1567 O O . ALA A 1 210 ? 36.164 15.254 11.533 1.00 19.95 210 ALA A O 1
ATOM 1569 N N . PRO A 1 211 ? 35.227 15.731 9.545 1.00 19.24 211 PRO A N 1
ATOM 1570 C CA . PRO A 1 211 ? 33.984 15.034 9.889 1.00 19.39 211 PRO A CA 1
ATOM 1571 C C . PRO A 1 211 ? 34.139 13.634 10.496 1.00 20.84 211 PRO A C 1
ATOM 1572 O O . PRO A 1 211 ? 33.443 13.292 11.457 1.00 20.02 211 PRO A O 1
ATOM 1576 N N . ALA A 1 212 ? 35.050 12.837 9.939 1.00 21.96 212 ALA A N 1
ATOM 1577 C CA . ALA A 1 212 ? 35.275 11.468 10.405 1.00 23.37 212 ALA A CA 1
ATOM 1578 C C . ALA A 1 212 ? 35.828 11.378 11.834 1.00 23.58 212 ALA A C 1
ATOM 1579 O O . ALA A 1 212 ? 35.318 10.604 12.655 1.00 24.39 212 ALA A O 1
ATOM 1581 N N . LEU A 1 213 ? 36.865 12.162 12.127 1.00 22.78 213 LEU A N 1
ATOM 1582 C CA . LEU A 1 213 ? 37.466 12.170 13.458 1.00 20.61 213 LEU A CA 1
ATOM 1583 C C . LEU A 1 213 ? 36.526 12.734 14.524 1.00 20.80 213 LEU A C 1
ATOM 1584 O O . LEU A 1 213 ? 36.477 12.231 15.647 1.00 21.82 213 LEU A O 1
ATOM 1589 N N . CYS A 1 214 ? 35.784 13.781 14.180 1.00 19.50 214 CYS A N 1
ATOM 1590 C CA . CYS A 1 214 ? 34.856 14.379 15.130 1.00 19.98 214 CYS A CA 1
ATOM 1591 C C . CYS A 1 214 ? 33.718 13.418 15.462 1.00 19.23 214 CYS A C 1
ATOM 1592 O O . CYS A 1 214 ? 33.328 13.286 16.620 1.00 17.91 214 CYS A O 1
ATOM 1595 N N . ALA A 1 215 ? 33.182 12.750 14.444 1.00 17.23 215 ALA A N 1
ATOM 1596 C CA . ALA A 1 215 ? 32.097 11.797 14.653 1.00 17.66 215 ALA A CA 1
ATOM 1597 C C . ALA A 1 215 ? 32.566 10.680 15.598 1.00 18.49 215 ALA A C 1
ATOM 1598 O O . ALA A 1 215 ? 31.820 10.232 16.467 1.00 17.18 215 ALA A O 1
ATOM 1600 N N . ASP A 1 216 ? 33.807 10.234 15.424 1.00 19.53 216 ASP A N 1
ATOM 1601 C CA . ASP A 1 216 ? 34.358 9.193 16.275 1.00 20.91 216 ASP A CA 1
ATOM 1602 C C . ASP A 1 216 ? 34.509 9.719 17.695 1.00 21.32 216 ASP A C 1
ATOM 1603 O O . ASP A 1 216 ? 34.203 9.029 18.666 1.00 22.48 216 ASP A O 1
ATOM 1608 N N . PHE A 1 217 ? 34.999 10.946 17.812 1.00 19.72 217 PHE A N 1
ATOM 1609 C CA . PHE A 1 217 ? 35.166 11.560 19.116 1.00 18.87 217 PHE A CA 1
ATOM 1610 C C . PHE A 1 217 ? 33.832 11.527 19.860 1.00 18.50 217 PHE A C 1
ATOM 1611 O O . PHE A 1 217 ? 33.746 11.075 21.002 1.00 17.47 217 PHE A O 1
ATOM 1619 N N . GLN A 1 218 ? 32.789 12.016 19.199 1.00 18.73 218 GLN A N 1
ATOM 1620 C CA . GLN A 1 218 ? 31.460 12.050 19.790 1.00 19.28 218 GLN A CA 1
ATOM 1621 C C . GLN A 1 218 ? 30.936 10.668 20.156 1.00 21.18 218 GLN A C 1
ATOM 1622 O O . GLN A 1 218 ? 30.310 10.496 21.202 1.00 22.38 218 GLN A O 1
ATOM 1628 N N . GLN A 1 219 ? 31.193 9.687 19.295 1.00 23.25 219 GLN A N 1
ATOM 1629 C CA . GLN A 1 219 ? 30.740 8.326 19.542 1.00 24.09 219 GLN A CA 1
ATOM 1630 C C . GLN A 1 219 ? 31.424 7.776 20.792 1.00 23.37 219 GLN A C 1
ATOM 1631 O O . GLN A 1 219 ? 30.798 7.073 21.586 1.00 23.00 219 GLN A O 1
ATOM 1637 N N . ALA A 1 220 ? 32.708 8.093 20.963 1.00 23.28 220 ALA A N 1
ATOM 1638 C CA . ALA A 1 220 ? 33.458 7.653 22.140 1.00 23.06 220 ALA A CA 1
ATOM 1639 C C . ALA A 1 220 ? 32.762 8.237 23.364 1.00 23.83 220 ALA A C 1
ATOM 1640 O O . ALA A 1 220 ? 32.398 7.513 24.295 1.00 22.54 220 ALA A O 1
ATOM 1642 N N . CYS A 1 221 ? 32.580 9.559 23.349 1.00 24.22 221 CYS A N 1
ATOM 1643 C CA . CYS A 1 221 ? 31.913 10.271 24.436 1.00 23.52 221 CYS A CA 1
ATOM 1644 C C . CYS A 1 221 ? 30.573 9.626 24.734 1.00 24.00 221 CYS A C 1
ATOM 1645 O O . CYS A 1 221 ? 30.270 9.310 25.885 1.00 23.89 221 CYS A O 1
ATOM 1648 N N . LEU A 1 222 ? 29.773 9.433 23.689 1.00 23.50 222 LEU A N 1
ATOM 1649 C CA . LEU A 1 222 ? 28.461 8.820 23.842 1.00 26.03 222 LEU A CA 1
ATOM 1650 C C . LEU A 1 222 ? 28.525 7.421 24.474 1.00 27.30 222 LEU A C 1
ATOM 1651 O O . LEU A 1 222 ? 27.660 7.061 25.269 1.00 28.73 222 LEU A O 1
ATOM 1656 N N . ASN A 1 223 ? 29.546 6.640 24.126 1.00 28.70 223 ASN A N 1
ATOM 1657 C CA . ASN A 1 223 ? 29.704 5.300 24.684 1.00 29.08 223 ASN A CA 1
ATOM 1658 C C . ASN A 1 223 ? 30.346 5.352 26.070 1.00 29.21 223 ASN A C 1
ATOM 1659 O O . ASN A 1 223 ? 30.631 4.312 26.661 1.00 29.35 223 ASN A O 1
ATOM 1664 N N . GLY A 1 224 ? 30.587 6.557 26.577 1.00 28.26 224 GLY A N 1
ATOM 1665 C CA . GLY A 1 224 ? 31.197 6.703 27.889 1.00 27.15 224 GLY A CA 1
ATOM 1666 C C . GLY A 1 224 ? 32.664 6.324 27.905 1.00 27.13 224 GLY A C 1
ATOM 1667 O O . GLY A 1 224 ? 33.276 6.200 28.963 1.00 28.53 224 GLY A O 1
ATOM 1668 N N . ASP A 1 225 ? 33.229 6.129 26.723 1.00 26.24 225 ASP A N 1
ATOM 1669 C CA . ASP A 1 225 ? 34.632 5.768 26.593 1.00 25.19 225 ASP A CA 1
ATOM 1670 C C . ASP A 1 225 ? 35.438 7.064 26.529 1.00 24.54 225 ASP A C 1
ATOM 1671 O O . ASP A 1 225 ? 35.927 7.450 25.463 1.00 24.56 225 ASP A O 1
ATOM 1676 N N . PHE A 1 226 ? 35.568 7.738 27.670 1.00 23.52 226 PHE A N 1
ATOM 1677 C CA . PHE A 1 226 ? 36.294 9.007 27.732 1.00 22.96 226 PHE A CA 1
ATOM 1678 C C . PHE A 1 226 ? 37.799 8.876 27.567 1.00 22.04 226 PHE A C 1
ATOM 1679 O O . PHE A 1 226 ? 38.485 9.869 27.314 1.00 22.15 226 PHE A O 1
ATOM 1687 N N . ALA A 1 227 ? 38.311 7.655 27.702 1.00 22.23 227 ALA A N 1
ATOM 1688 C CA . ALA A 1 227 ? 39.740 7.411 27.526 1.00 22.58 227 ALA A CA 1
ATOM 1689 C C . ALA A 1 227 ? 40.068 7.620 26.046 1.00 22.59 227 ALA A C 1
ATOM 1690 O O . ALA A 1 227 ? 41.050 8.276 25.696 1.00 23.42 227 ALA A O 1
ATOM 1692 N N . ALA A 1 228 ? 39.223 7.052 25.191 1.00 21.43 228 ALA A N 1
ATOM 1693 C CA . ALA A 1 228 ? 39.362 7.162 23.745 1.00 21.76 228 ALA A CA 1
ATOM 1694 C C . ALA A 1 228 ? 39.088 8.602 23.299 1.00 21.94 228 ALA A C 1
ATOM 1695 O O . ALA A 1 228 ? 39.744 9.115 22.394 1.00 21.06 228 ALA A O 1
ATOM 1697 N N . ALA A 1 229 ? 38.116 9.253 23.936 1.00 23.11 229 ALA A N 1
ATOM 1698 C CA . ALA A 1 229 ? 37.773 10.632 23.595 1.00 22.82 229 ALA A CA 1
ATOM 1699 C C . ALA A 1 229 ? 38.977 11.532 23.868 1.00 22.21 229 ALA A C 1
ATOM 1700 O O . ALA A 1 229 ? 39.284 12.416 23.074 1.00 23.48 229 ALA A O 1
ATOM 1702 N N . LEU A 1 230 ? 39.669 11.294 24.980 1.00 21.61 230 LEU A N 1
ATOM 1703 C CA . LEU A 1 230 ? 40.842 12.095 25.331 1.00 20.58 230 LEU A CA 1
ATOM 1704 C C . LEU A 1 230 ? 41.928 11.895 24.283 1.00 18.98 230 LEU A C 1
ATOM 1705 O O . LEU A 1 230 ? 42.566 12.849 23.852 1.00 19.43 230 LEU A O 1
ATOM 1710 N N . LYS A 1 231 ? 42.151 10.642 23.900 1.00 20.38 231 LYS A N 1
ATOM 1711 C CA . LYS A 1 231 ? 43.153 10.323 22.895 1.00 21.57 231 LYS A CA 1
ATOM 1712 C C . LYS A 1 231 ? 42.821 11.077 21.616 1.00 20.29 231 LYS A C 1
ATOM 1713 O O . LYS A 1 231 ? 43.710 11.537 20.918 1.00 20.50 231 LYS A O 1
ATOM 1719 N N . LEU A 1 232 ? 41.534 11.207 21.311 1.00 21.24 232 LEU A N 1
ATOM 1720 C CA . LEU A 1 232 ? 41.110 11.923 20.111 1.00 20.64 232 LEU A CA 1
ATOM 1721 C C . LEU A 1 232 ? 41.307 13.428 20.269 1.00 19.52 232 LEU A C 1
ATOM 1722 O O . LEU A 1 232 ? 41.578 14.119 19.291 1.00 17.32 232 LEU A O 1
ATOM 1727 N N . GLN A 1 233 ? 41.176 13.925 21.500 1.00 20.63 233 GLN A N 1
ATOM 1728 C CA . GLN A 1 233 ? 41.389 15.343 21.806 1.00 20.76 233 GLN A CA 1
ATOM 1729 C C . GLN A 1 233 ? 42.830 15.691 21.461 1.00 21.34 233 GLN A C 1
ATOM 1730 O O . GLN A 1 233 ? 43.103 16.730 20.853 1.00 20.41 233 GLN A O 1
ATOM 1736 N N . ASP A 1 234 ? 43.745 14.820 21.891 1.00 20.49 234 ASP A N 1
ATOM 1737 C CA . ASP A 1 234 ? 45.172 14.990 21.645 1.00 21.94 234 ASP A CA 1
ATOM 1738 C C . ASP A 1 234 ? 45.410 15.173 20.157 1.00 21.23 234 ASP A C 1
ATOM 1739 O O . ASP A 1 234 ? 46.235 15.981 19.739 1.00 22.70 234 ASP A O 1
ATOM 1744 N N . ARG A 1 235 ? 44.668 14.411 19.368 1.00 21.73 235 ARG A N 1
ATOM 1745 C CA . ARG A 1 235 ? 44.771 14.445 17.919 1.00 23.88 235 ARG A CA 1
ATOM 1746 C C . ARG A 1 235 ? 44.056 15.651 17.274 1.00 23.20 235 ARG A C 1
ATOM 1747 O O . ARG A 1 235 ? 44.517 16.181 16.258 1.00 22.56 235 ARG A O 1
ATOM 1755 N N . LEU A 1 236 ? 42.944 16.087 17.871 1.00 20.67 236 LEU A N 1
ATOM 1756 C CA . LEU A 1 236 ? 42.170 17.211 17.342 1.00 22.78 236 LEU A CA 1
ATOM 1757 C C . LEU A 1 236 ? 42.444 18.602 17.938 1.00 20.50 236 LEU A C 1
ATOM 1758 O O . LEU A 1 236 ? 42.188 19.598 17.269 1.00 21.23 236 LEU A O 1
ATOM 1763 N N . MET A 1 237 ? 42.948 18.694 19.170 1.00 19.57 237 MET A N 1
ATOM 1764 C CA . MET A 1 237 ? 43.198 20.013 19.782 1.00 20.76 237 MET A CA 1
ATOM 1765 C C . MET A 1 237 ? 43.956 21.035 18.922 1.00 19.41 237 MET A C 1
ATOM 1766 O O . MET A 1 237 ? 43.569 22.208 18.860 1.00 17.66 237 MET A O 1
ATOM 1771 N N . PRO A 1 238 ? 45.065 20.619 18.283 1.00 18.58 238 PRO A N 1
ATOM 1772 C CA . PRO A 1 238 ? 45.807 21.567 17.448 1.00 18.12 238 PRO A CA 1
ATOM 1773 C C . PRO A 1 238 ? 44.890 22.199 16.399 1.00 18.02 238 PRO A C 1
ATOM 1774 O O . PRO A 1 238 ? 44.978 23.398 16.113 1.00 20.02 238 PRO A O 1
ATOM 1778 N N . LEU A 1 239 ? 44.003 21.384 15.838 1.00 17.30 239 LEU A N 1
ATOM 1779 C CA . LEU A 1 239 ? 43.056 21.846 14.828 1.00 19.69 239 LEU A CA 1
ATOM 1780 C C . LEU A 1 239 ? 41.953 22.690 15.470 1.00 19.85 239 LEU A C 1
ATOM 1781 O O . LEU A 1 239 ? 41.579 23.735 14.929 1.00 18.71 239 LEU A O 1
ATOM 1786 N N . HIS A 1 240 ? 41.425 22.234 16.609 1.00 19.24 240 HIS A N 1
ATOM 1787 C CA . HIS A 1 240 ? 40.387 22.987 17.312 1.00 18.46 240 HIS A CA 1
ATOM 1788 C C . HIS A 1 240 ? 40.929 24.381 17.595 1.00 18.98 240 HIS A C 1
ATOM 1789 O O . HIS A 1 240 ? 40.218 25.375 17.459 1.00 18.90 240 HIS A O 1
ATOM 1796 N N . ARG A 1 241 ? 42.196 24.432 17.998 1.00 18.41 241 ARG A N 1
ATOM 1797 C CA . ARG A 1 241 ? 42.874 25.678 18.316 1.00 19.75 241 ARG A CA 1
ATOM 1798 C C . ARG A 1 241 ? 43.162 26.557 17.088 1.00 18.82 241 ARG A C 1
ATOM 1799 O O . ARG A 1 241 ? 42.869 27.758 17.090 1.00 20.35 241 ARG A O 1
ATOM 1807 N N . ALA A 1 242 ? 43.728 25.962 16.040 1.00 16.50 242 ALA A N 1
ATOM 1808 C CA . ALA A 1 242 ? 44.051 26.704 14.825 1.00 15.50 242 ALA A CA 1
ATOM 1809 C C . ALA A 1 242 ? 42.822 27.215 14.067 1.00 17.51 242 ALA A C 1
ATOM 1810 O O . ALA A 1 242 ? 42.872 28.269 13.437 1.00 16.10 242 ALA A O 1
ATOM 1812 N N . LEU A 1 243 ? 41.719 26.478 14.123 1.00 17.65 243 LEU A N 1
ATOM 1813 C CA . LEU A 1 243 ? 40.505 26.887 13.419 1.00 18.63 243 LEU A CA 1
ATOM 1814 C C . LEU A 1 243 ? 39.874 28.144 14.004 1.00 18.25 243 LEU A C 1
ATOM 1815 O O . LEU A 1 243 ? 38.976 28.741 13.408 1.00 16.87 243 LEU A O 1
ATOM 1820 N N . PHE A 1 244 ? 40.358 28.553 15.169 1.00 18.44 244 PHE A N 1
ATOM 1821 C CA . PHE A 1 244 ? 39.824 29.734 15.821 1.00 19.90 244 PHE A CA 1
ATOM 1822 C C . PHE A 1 244 ? 40.861 30.829 16.062 1.00 20.68 244 PHE A C 1
ATOM 1823 O O . PHE A 1 244 ? 40.618 31.741 16.856 1.00 21.15 244 PHE A O 1
ATOM 1831 N N . LEU A 1 245 ? 41.999 30.743 15.366 1.00 21.52 245 LEU A N 1
ATOM 1832 C CA . LEU A 1 245 ? 43.082 31.725 15.495 1.00 23.24 245 LEU A CA 1
ATOM 1833 C C . LEU A 1 245 ? 42.591 33.131 15.182 1.00 25.45 245 LEU A C 1
ATOM 1834 O O . LEU A 1 245 ? 43.109 34.118 15.703 1.00 28.06 245 LEU A O 1
ATOM 1839 N N . GLU A 1 246 ? 41.605 33.220 14.306 1.00 24.32 246 GLU A N 1
ATOM 1840 C CA . GLU A 1 246 ? 40.996 34.494 13.989 1.00 24.77 246 GLU A CA 1
ATOM 1841 C C . GLU A 1 246 ? 39.510 34.168 13.986 1.00 25.45 246 GLU A C 1
ATOM 1842 O O . GLU A 1 246 ? 39.136 33.021 14.226 1.00 27.57 246 GLU A O 1
ATOM 1848 N N . THR A 1 247 ? 38.656 35.143 13.724 1.00 24.53 247 THR A N 1
ATOM 1849 C CA . THR A 1 247 ? 37.222 34.879 13.763 1.00 25.43 247 THR A CA 1
ATOM 1850 C C . THR A 1 247 ? 36.681 33.816 12.806 1.00 21.91 247 THR A C 1
ATOM 1851 O O . THR A 1 247 ? 36.855 33.896 11.589 1.00 20.95 247 THR A O 1
ATOM 1855 N N . ASN A 1 248 ? 36.028 32.814 13.389 1.00 19.35 248 ASN A N 1
ATOM 1856 C CA . ASN A 1 248 ? 35.407 31.723 12.643 1.00 18.72 248 ASN A CA 1
ATOM 1857 C C . ASN A 1 248 ? 34.255 32.332 11.830 1.00 19.69 248 ASN A C 1
ATOM 1858 O O . ASN A 1 248 ? 33.588 33.258 12.309 1.00 19.88 248 ASN A O 1
ATOM 1863 N N . PRO A 1 249 ? 33.971 31.809 10.615 1.00 18.86 249 PRO A N 1
ATOM 1864 C CA . PRO A 1 249 ? 34.564 30.701 9.855 1.00 18.70 249 PRO A CA 1
ATOM 1865 C C . PRO A 1 249 ? 35.749 30.977 8.925 1.00 18.19 249 PRO A C 1
ATOM 1866 O O . PRO A 1 249 ? 35.903 30.287 7.913 1.00 20.06 249 PRO A O 1
ATOM 1870 N N . ALA A 1 250 ? 36.581 31.960 9.243 1.00 16.92 250 ALA A N 1
ATOM 1871 C CA . ALA A 1 250 ? 37.722 32.253 8.382 1.00 17.53 250 ALA A CA 1
ATOM 1872 C C . ALA A 1 250 ? 38.696 31.068 8.333 1.00 18.80 250 ALA A C 1
ATOM 1873 O O . ALA A 1 250 ? 39.217 30.725 7.265 1.00 18.18 250 ALA A O 1
ATOM 1875 N N . GLY A 1 251 ? 38.917 30.439 9.489 1.00 19.46 251 GLY A N 1
ATOM 1876 C CA . GLY A 1 251 ? 39.819 29.297 9.577 1.00 19.62 251 GLY A CA 1
ATOM 1877 C C . GLY A 1 251 ? 39.323 28.029 8.900 1.00 19.30 251 GLY A C 1
ATOM 1878 O O . GLY A 1 251 ? 40.085 27.356 8.211 1.00 18.35 251 GLY A O 1
ATOM 1879 N N . ALA A 1 252 ? 38.050 27.693 9.093 1.00 18.23 252 ALA A N 1
ATOM 1880 C CA . ALA A 1 252 ? 37.469 26.489 8.488 1.00 18.64 252 ALA A CA 1
ATOM 1881 C C . ALA A 1 252 ? 37.438 26.574 6.961 1.00 19.80 252 ALA A C 1
ATOM 1882 O O . ALA A 1 252 ? 37.673 25.576 6.278 1.00 21.20 252 ALA A O 1
ATOM 1884 N N . LYS A 1 253 ? 37.133 27.759 6.431 1.00 19.24 253 LYS A N 1
ATOM 1885 C CA . LYS A 1 253 ? 37.082 27.947 4.988 1.00 20.07 253 LYS A CA 1
ATOM 1886 C C . LYS A 1 253 ? 38.470 27.861 4.376 1.00 18.95 253 LYS A C 1
ATOM 1887 O O . LYS A 1 253 ? 38.626 27.400 3.245 1.00 19.88 253 LYS A O 1
ATOM 1893 N N . TYR A 1 254 ? 39.483 28.308 5.117 1.00 18.29 254 TYR A N 1
ATOM 1894 C CA . TYR A 1 254 ? 40.839 28.215 4.610 1.00 17.64 254 TYR A CA 1
ATOM 1895 C C . TYR A 1 254 ? 41.203 26.740 4.520 1.00 17.37 254 TYR A C 1
ATOM 1896 O O . TYR A 1 254 ? 41.813 26.305 3.547 1.00 17.33 254 TYR A O 1
ATOM 1905 N N . ALA A 1 255 ? 40.831 25.985 5.554 1.00 17.17 255 ALA A N 1
ATOM 1906 C CA . ALA A 1 255 ? 41.118 24.552 5.636 1.00 18.10 255 ALA A CA 1
ATOM 1907 C C . ALA A 1 255 ? 40.432 23.735 4.528 1.00 17.61 255 ALA A C 1
ATOM 1908 O O . ALA A 1 255 ? 41.060 22.893 3.879 1.00 17.45 255 ALA A O 1
ATOM 1910 N N . LEU A 1 256 ? 39.141 23.980 4.325 1.00 17.97 256 LEU A N 1
ATOM 1911 C CA . LEU A 1 256 ? 38.386 23.281 3.297 1.00 19.57 256 LEU A CA 1
ATOM 1912 C C . LEU A 1 256 ? 38.869 23.681 1.907 1.00 20.40 256 LEU A C 1
ATOM 1913 O O . LEU A 1 256 ? 38.765 22.899 0.962 1.00 21.34 256 LEU A O 1
ATOM 1918 N N . GLN A 1 257 ? 39.412 24.890 1.787 1.00 19.57 257 GLN A N 1
ATOM 1919 C CA . GLN A 1 257 ? 39.962 25.354 0.519 1.00 21.87 257 GLN A CA 1
ATOM 1920 C C . GLN A 1 257 ? 41.302 24.636 0.278 1.00 20.54 257 GLN A C 1
ATOM 1921 O O . GLN A 1 257 ? 41.596 24.205 -0.842 1.00 18.85 257 GLN A O 1
ATOM 1927 N N . ARG A 1 258 ? 42.104 24.506 1.338 1.00 20.86 258 ARG A N 1
ATOM 1928 C CA . ARG A 1 258 ? 43.400 23.817 1.272 1.00 21.33 258 ARG A CA 1
ATOM 1929 C C . ARG A 1 258 ? 43.190 22.337 0.925 1.00 22.07 258 ARG A C 1
ATOM 1930 O O . ARG A 1 258 ? 44.035 21.708 0.281 1.00 21.97 258 ARG A O 1
ATOM 1938 N N . LEU A 1 259 ? 42.052 21.799 1.367 1.00 22.52 259 LEU A N 1
ATOM 1939 C CA . LEU A 1 259 ? 41.671 20.409 1.119 1.00 22.45 259 LEU A CA 1
ATOM 1940 C C . LEU A 1 259 ? 41.003 20.263 -0.255 1.00 21.87 259 LEU A C 1
ATOM 1941 O O . LEU A 1 259 ? 40.697 19.154 -0.701 1.00 22.23 259 LEU A O 1
ATOM 1946 N N . GLY A 1 260 ? 40.781 21.396 -0.913 1.00 22.34 260 GLY A N 1
ATOM 1947 C CA . GLY A 1 260 ? 40.183 21.402 -2.234 1.00 22.45 260 GLY A CA 1
ATOM 1948 C C . GLY A 1 260 ? 38.698 21.112 -2.303 1.00 23.46 260 GLY A C 1
ATOM 1949 O O . GLY A 1 260 ? 38.206 20.652 -3.337 1.00 23.39 260 GLY A O 1
ATOM 1950 N N . ARG A 1 261 ? 37.969 21.387 -1.224 1.00 23.38 261 ARG A N 1
ATOM 1951 C CA . ARG A 1 261 ? 36.530 21.119 -1.217 1.00 22.54 261 ARG A CA 1
ATOM 1952 C C . ARG A 1 261 ? 35.651 22.327 -1.518 1.00 22.34 261 ARG A C 1
ATOM 1953 O O . ARG A 1 261 ? 34.429 22.207 -1.604 1.00 22.80 261 ARG A O 1
ATOM 1961 N N . MET A 1 262 ? 36.286 23.482 -1.699 1.00 22.27 262 MET A N 1
ATOM 1962 C CA . MET A 1 262 ? 35.589 24.728 -2.022 1.00 22.03 262 MET A CA 1
ATOM 1963 C C . MET A 1 262 ? 36.615 25.844 -2.152 1.00 22.25 262 MET A C 1
ATOM 1964 O O . MET A 1 262 ? 37.814 25.624 -1.953 1.00 20.86 262 MET A O 1
ATOM 1969 N N . ARG A 1 263 ? 36.132 27.036 -2.498 1.00 21.87 263 ARG A N 1
ATOM 1970 C CA . ARG A 1 263 ? 36.983 28.217 -2.607 1.00 21.81 263 ARG A CA 1
ATOM 1971 C C . ARG A 1 263 ? 37.004 28.826 -1.205 1.00 20.92 263 ARG A C 1
ATOM 1972 O O . ARG A 1 263 ? 36.069 28.637 -0.426 1.00 19.02 263 ARG A O 1
ATOM 1980 N N . GLY A 1 264 ? 38.071 29.538 -0.870 1.00 20.96 264 GLY A N 1
ATOM 1981 C CA . GLY A 1 264 ? 38.146 30.134 0.453 1.00 21.72 264 GLY A CA 1
ATOM 1982 C C . GLY A 1 264 ? 37.354 31.425 0.601 1.00 22.22 264 GLY A C 1
ATOM 1983 O O . GLY A 1 264 ? 37.425 32.075 1.645 1.00 23.38 264 GLY A O 1
ATOM 1984 N N . ASP A 1 265 ? 36.597 31.787 -0.436 1.00 21.71 265 ASP A N 1
ATOM 1985 C CA . ASP A 1 265 ? 35.803 33.018 -0.446 1.00 21.66 265 ASP A CA 1
ATOM 1986 C C . ASP A 1 265 ? 34.982 33.271 0.821 1.00 21.65 265 ASP A C 1
ATOM 1987 O O . ASP A 1 265 ? 34.210 32.417 1.267 1.00 22.01 265 ASP A O 1
ATOM 1992 N N . LEU A 1 266 ? 35.167 34.460 1.387 1.00 19.41 266 LEU A N 1
ATOM 1993 C CA . LEU A 1 266 ? 34.457 34.906 2.580 1.00 19.62 266 LEU A CA 1
ATOM 1994 C C . LEU A 1 266 ? 33.828 36.249 2.219 1.00 19.97 266 LEU A C 1
ATOM 1995 O O . LEU A 1 266 ? 34.347 36.957 1.367 1.00 18.69 266 LEU A O 1
ATOM 2000 N N . ARG A 1 267 ? 32.719 36.612 2.855 1.00 19.46 267 ARG A N 1
ATOM 2001 C CA . ARG A 1 267 ? 32.091 37.895 2.554 1.00 18.50 267 ARG A CA 1
ATOM 2002 C C . ARG A 1 267 ? 32.388 38.953 3.605 1.00 18.33 267 ARG A C 1
ATOM 2003 O O . ARG A 1 267 ? 32.415 38.660 4.799 1.00 18.13 267 ARG A O 1
ATOM 2011 N N . LEU A 1 268 ? 32.622 40.184 3.167 1.00 17.36 268 LEU A N 1
ATOM 2012 C CA . LEU A 1 268 ? 32.895 41.258 4.112 1.00 18.77 268 LEU A CA 1
ATOM 2013 C C . LEU A 1 268 ? 31.705 41.370 5.070 1.00 18.67 268 LEU A C 1
ATOM 2014 O O . LEU A 1 268 ? 30.569 41.073 4.686 1.00 19.96 268 LEU A O 1
ATOM 2019 N N . PRO A 1 269 ? 31.933 41.838 6.313 1.00 17.58 269 PRO A N 1
ATOM 2020 C CA . PRO A 1 269 ? 33.175 42.293 6.950 1.00 16.54 269 PRO A CA 1
ATOM 2021 C C . PRO A 1 269 ? 34.261 41.248 7.260 1.00 16.68 269 PRO A C 1
ATOM 2022 O O . PRO A 1 269 ? 35.339 41.606 7.736 1.00 16.78 269 PRO A O 1
ATOM 2026 N N . LEU A 1 270 ? 33.985 39.969 7.005 1.00 15.48 270 LEU A N 1
ATOM 2027 C CA . LEU A 1 270 ? 34.972 38.925 7.274 1.00 16.57 270 LEU A CA 1
ATOM 2028 C C . LEU A 1 270 ? 36.039 38.852 6.179 1.00 17.18 270 LEU A C 1
ATOM 2029 O O . LEU A 1 270 ? 35.739 38.980 4.996 1.00 17.75 270 LEU A O 1
ATOM 2034 N N . VAL A 1 271 ? 37.287 38.649 6.585 1.00 17.46 271 VAL A N 1
ATOM 2035 C CA . VAL A 1 271 ? 38.389 38.541 5.639 1.00 17.99 271 VAL A CA 1
ATOM 2036 C C . VAL A 1 271 ? 39.171 37.240 5.836 1.00 18.69 271 VAL A C 1
ATOM 2037 O O . VAL A 1 271 ? 39.116 36.613 6.894 1.00 18.59 271 VAL A O 1
ATOM 2041 N N . THR A 1 272 ? 39.890 36.836 4.798 1.00 17.18 272 THR A N 1
ATOM 2042 C CA . THR A 1 272 ? 40.697 35.632 4.837 1.00 17.68 272 THR A CA 1
ATOM 2043 C C . THR A 1 272 ? 41.669 35.659 6.025 1.00 18.26 272 THR A C 1
ATOM 2044 O O . THR A 1 272 ? 42.267 36.690 6.338 1.00 17.85 272 THR A O 1
ATOM 2048 N N . ILE A 1 273 ? 41.816 34.510 6.683 1.00 19.65 273 ILE A N 1
ATOM 2049 C CA . ILE A 1 273 ? 42.686 34.371 7.853 1.00 18.62 273 ILE A CA 1
ATOM 2050 C C . ILE A 1 273 ? 44.152 34.694 7.518 1.00 19.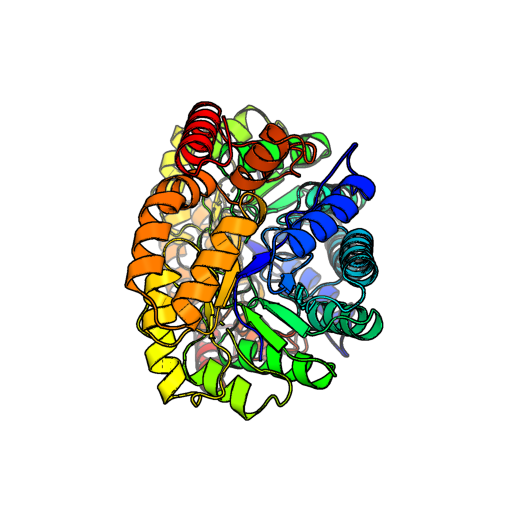75 273 ILE A C 1
ATOM 2051 O O . ILE A 1 273 ? 44.618 34.439 6.402 1.00 18.88 273 ILE A O 1
ATOM 2056 N N . SER A 1 274 ? 44.871 35.270 8.479 1.00 20.60 274 SER A N 1
ATOM 2057 C CA . SER A 1 274 ? 46.273 35.635 8.272 1.00 22.07 274 SER A CA 1
ATOM 2058 C C . SER A 1 274 ? 47.159 34.461 7.861 1.00 22.50 274 SER A C 1
ATOM 2059 O O . SER A 1 274 ? 46.994 33.346 8.352 1.00 25.59 274 SER A O 1
ATOM 2062 N N . PRO A 1 275 ? 48.119 34.708 6.955 1.00 21.19 275 PRO A N 1
ATOM 2063 C CA . PRO A 1 275 ? 49.044 33.685 6.457 1.00 20.76 275 PRO A CA 1
ATOM 2064 C C . PRO A 1 275 ? 49.794 32.832 7.481 1.00 20.53 275 PRO A C 1
ATOM 2065 O O . PRO A 1 275 ? 49.952 31.634 7.280 1.00 22.17 275 PRO A O 1
ATOM 2069 N N . SER A 1 276 ? 50.259 33.414 8.575 1.00 19.91 276 SER A N 1
ATOM 2070 C CA . SER A 1 276 ? 50.963 32.597 9.556 1.00 20.07 276 SER A CA 1
ATOM 2071 C C . SER A 1 276 ? 49.984 31.642 10.229 1.00 20.37 276 SER A C 1
ATOM 2072 O O . SER A 1 276 ? 50.382 30.604 10.747 1.00 21.87 276 SER A O 1
ATOM 2075 N N . PHE A 1 277 ? 48.703 32.002 10.217 1.00 19.72 277 PHE A N 1
ATOM 2076 C CA . PHE A 1 277 ? 47.650 31.179 10.807 1.00 19.27 277 PHE A CA 1
ATOM 2077 C C . PHE A 1 277 ? 47.240 30.059 9.853 1.00 19.46 277 PHE A C 1
ATOM 2078 O O . PHE A 1 277 ? 46.794 28.988 10.279 1.00 18.58 277 PHE A O 1
ATOM 2086 N N . GLN A 1 278 ? 47.393 30.320 8.559 1.00 19.38 278 GLN A N 1
ATOM 2087 C CA . GLN A 1 278 ? 47.100 29.332 7.531 1.00 20.00 278 GLN A CA 1
ATOM 2088 C C . GLN A 1 278 ? 48.082 28.176 7.737 1.00 21.33 278 GLN A C 1
ATOM 2089 O O . GLN A 1 278 ? 47.720 27.005 7.639 1.00 21.72 278 GLN A O 1
ATOM 2095 N N . GLU A 1 279 ? 49.332 28.518 8.035 1.00 21.84 279 GLU A N 1
ATOM 2096 C CA . GLU A 1 279 ? 50.362 27.512 8.278 1.00 23.75 279 GLU A CA 1
ATOM 2097 C C . GLU A 1 279 ? 50.038 26.678 9.513 1.00 22.73 279 GLU A C 1
ATOM 2098 O O . GLU A 1 279 ? 50.209 25.454 9.507 1.00 22.10 279 GLU A O 1
ATOM 2104 N N . GLU A 1 280 ? 49.589 27.340 10.577 1.00 20.05 280 GLU A N 1
ATOM 2105 C CA . GLU A 1 280 ? 49.247 26.627 11.801 1.00 20.19 280 GLU A CA 1
ATOM 2106 C C . GLU A 1 280 ? 48.097 25.661 11.534 1.00 18.24 280 GLU A C 1
ATOM 2107 O O . GLU A 1 280 ? 48.057 24.570 12.093 1.00 19.54 280 GLU A O 1
ATOM 2113 N N . ILE A 1 281 ? 47.172 26.055 10.665 1.00 16.46 281 ILE A N 1
ATOM 2114 C CA . ILE A 1 281 ? 46.042 25.195 10.325 1.00 17.01 281 ILE A CA 1
ATOM 2115 C C . ILE A 1 281 ? 46.548 23.991 9.520 1.00 18.62 281 ILE A C 1
ATOM 2116 O O . ILE A 1 281 ? 46.086 22.859 9.710 1.00 17.59 281 ILE A O 1
ATOM 2121 N N . ASP A 1 282 ? 47.504 24.244 8.627 1.00 19.65 282 ASP A N 1
ATOM 2122 C CA . ASP A 1 282 ? 48.110 23.193 7.805 1.00 21.84 282 ASP A CA 1
ATOM 2123 C C . ASP A 1 282 ? 48.775 22.153 8.696 1.00 20.89 282 ASP A C 1
ATOM 2124 O O . ASP A 1 282 ? 48.622 20.951 8.499 1.00 20.76 282 ASP A O 1
ATOM 2129 N N . ASP A 1 283 ? 49.538 22.634 9.668 1.00 21.56 283 ASP A N 1
ATOM 2130 C CA . ASP A 1 283 ? 50.238 21.760 10.593 1.00 23.43 283 ASP A CA 1
ATOM 2131 C C . ASP A 1 283 ? 49.269 21.003 11.495 1.00 23.01 283 ASP A C 1
ATOM 2132 O O . ASP A 1 283 ? 49.520 19.854 11.863 1.00 22.35 283 ASP A O 1
ATOM 2137 N N . ALA A 1 284 ? 48.161 21.643 11.848 1.00 21.98 284 ALA A N 1
ATOM 2138 C CA . ALA A 1 284 ? 47.168 20.996 12.695 1.00 22.93 284 ALA A CA 1
ATOM 2139 C C . ALA A 1 284 ? 46.485 19.853 11.929 1.00 21.69 284 ALA A C 1
ATOM 2140 O O . ALA A 1 284 ? 46.203 18.792 12.498 1.00 21.77 284 ALA A O 1
ATOM 2142 N N . MET A 1 285 ? 46.218 20.069 10.641 1.00 21.93 285 MET A N 1
ATOM 2143 C CA . MET A 1 285 ? 45.574 19.043 9.822 1.00 21.98 285 MET A CA 1
ATOM 2144 C C . MET A 1 285 ? 46.538 17.891 9.591 1.00 22.79 285 MET A C 1
ATOM 2145 O O . MET A 1 285 ? 46.127 16.737 9.512 1.00 23.17 285 MET A O 1
ATOM 2150 N N . ARG A 1 286 ? 47.822 18.206 9.478 1.00 21.57 286 ARG A N 1
ATOM 2151 C CA . ARG A 1 286 ? 48.827 17.176 9.275 1.00 22.78 286 ARG A CA 1
ATOM 2152 C C . ARG A 1 286 ? 48.943 16.370 10.557 1.00 22.70 286 ARG A C 1
ATOM 2153 O O . ARG A 1 286 ? 49.122 15.151 10.532 1.00 20.82 286 ARG A O 1
ATOM 2161 N N . HIS A 1 287 ? 48.840 17.064 11.685 1.00 23.21 287 HIS A N 1
ATOM 2162 C CA . HIS A 1 287 ? 48.928 16.414 12.982 1.00 23.67 287 HIS A CA 1
ATOM 2163 C C . HIS A 1 287 ? 47.722 15.496 13.201 1.00 23.91 287 HIS A C 1
ATOM 2164 O O . HIS A 1 287 ? 47.854 14.416 13.785 1.00 23.73 287 HIS A O 1
ATOM 2171 N N . ALA A 1 288 ? 46.557 15.933 12.721 1.00 22.87 288 ALA A N 1
ATOM 2172 C CA . ALA A 1 288 ? 45.315 15.170 12.842 1.00 23.79 288 ALA A CA 1
ATOM 2173 C C . ALA A 1 288 ? 45.237 14.109 11.744 1.00 24.66 288 ALA A C 1
ATOM 2174 O O . ALA A 1 288 ? 44.253 13.367 11.643 1.00 24.12 288 ALA A O 1
ATOM 2176 N N . GLY A 1 289 ? 46.283 14.048 10.924 1.00 24.86 289 GLY A N 1
ATOM 2177 C CA . GLY A 1 289 ? 46.340 13.074 9.848 1.00 25.37 289 GLY A CA 1
ATOM 2178 C C . GLY A 1 289 ? 45.351 13.336 8.729 1.00 26.34 289 GLY A C 1
ATOM 2179 O O . GLY A 1 289 ? 45.083 12.448 7.926 1.00 25.56 289 GLY A O 1
ATOM 2180 N N . ILE A 1 290 ? 44.811 14.552 8.690 1.00 25.85 290 ILE A N 1
ATOM 2181 C CA . ILE A 1 290 ? 43.845 14.976 7.678 1.00 25.94 290 ILE A CA 1
ATOM 2182 C C . ILE A 1 290 ? 44.600 15.345 6.407 1.00 26.08 290 ILE A C 1
ATOM 2183 O O . ILE A 1 290 ? 44.056 15.279 5.306 1.00 24.20 290 ILE A O 1
ATOM 2188 N N . LEU A 1 291 ? 45.858 15.742 6.580 1.00 27.30 291 LEU A N 1
ATOM 2189 C CA . LEU A 1 291 ? 46.724 16.133 5.474 1.00 28.56 291 LEU A CA 1
ATOM 2190 C C . LEU A 1 291 ? 48.019 15.332 5.525 1.00 28.85 291 LEU A C 1
ATOM 2191 O O . LEU A 1 291 ? 48.531 15.028 6.605 1.00 28.76 291 LEU A O 1
ATOM 2196 N N . LEU A 1 292 ? 48.545 14.996 4.353 1.00 30.73 292 LEU A N 1
ATOM 2197 C CA . LEU A 1 292 ? 49.799 14.250 4.259 1.00 32.80 292 LEU A CA 1
ATOM 2198 C C . LEU A 1 292 ? 50.985 15.206 4.150 1.00 33.28 292 LEU A C 1
ATOM 2199 O O . LEU A 1 292 ? 52.042 14.895 4.741 1.00 35.21 292 LEU A O 1
ATOM 2205 N N . MET B 1 1 ? 31.502 70.446 10.321 1.00 37.09 1 MET B N 1
ATOM 2206 C CA . MET B 1 1 ? 31.237 69.254 11.173 1.00 36.83 1 MET B CA 1
ATOM 2207 C C . MET B 1 1 ? 29.859 69.292 11.829 1.00 35.39 1 MET B C 1
ATOM 2208 O O . MET B 1 1 ? 29.207 70.338 11.876 1.00 37.41 1 MET B O 1
ATOM 2213 N N . PHE B 1 2 ? 29.417 68.134 12.318 1.00 32.18 2 PHE B N 1
ATOM 2214 C CA . PHE B 1 2 ? 28.133 68.017 13.004 1.00 28.57 2 PHE B CA 1
ATOM 2215 C C . PHE B 1 2 ? 28.431 68.351 14.464 1.00 28.08 2 PHE B C 1
ATOM 2216 O O . PHE B 1 2 ? 29.539 68.101 14.947 1.00 25.97 2 PHE B O 1
ATOM 2224 N N . GLU B 1 3 ? 27.462 68.918 15.172 1.00 26.36 3 GLU B N 1
ATOM 2225 C CA . GLU B 1 3 ? 27.683 69.248 16.572 1.00 25.82 3 GLU B CA 1
ATOM 2226 C C . GLU B 1 3 ? 26.408 69.367 17.374 1.00 23.85 3 GLU B C 1
ATOM 2227 O O . GLU B 1 3 ? 25.302 69.288 16.834 1.00 20.59 3 GLU B O 1
ATOM 2233 N N . GLY B 1 4 ? 26.585 69.546 18.679 1.00 21.36 4 GLY B N 1
ATOM 2234 C CA . GLY B 1 4 ? 25.458 69.709 19.574 1.00 20.75 4 GLY B CA 1
ATOM 2235 C C . GLY B 1 4 ? 24.595 68.489 19.773 1.00 20.02 4 GLY B C 1
ATOM 2236 O O . GLY B 1 4 ? 25.018 67.368 19.526 1.00 20.43 4 GLY B O 1
ATOM 2237 N N . SER B 1 5 ? 23.367 68.734 20.218 1.00 18.84 5 SER B N 1
ATOM 2238 C CA . SER B 1 5 ? 22.388 67.693 20.501 1.00 18.88 5 SER B CA 1
ATOM 2239 C C . SER B 1 5 ? 21.721 67.118 19.253 1.00 19.56 5 SER B C 1
ATOM 2240 O O . SER B 1 5 ? 20.764 67.690 18.728 1.00 18.24 5 SER B O 1
ATOM 2243 N N . ILE B 1 6 ? 22.233 65.979 18.786 1.00 18.64 6 ILE B N 1
ATOM 2244 C CA . ILE B 1 6 ? 21.700 65.309 17.602 1.00 17.80 6 ILE B CA 1
ATOM 2245 C C . ILE B 1 6 ? 20.860 64.135 18.080 1.00 17.82 6 ILE B C 1
ATOM 2246 O O . ILE B 1 6 ? 21.396 63.155 18.596 1.00 17.93 6 ILE B O 1
ATOM 2251 N N . THR B 1 7 ? 19.543 64.241 17.904 1.00 18.17 7 THR B N 1
ATOM 2252 C CA . THR B 1 7 ? 18.618 63.211 18.379 1.00 19.04 7 THR B CA 1
ATOM 2253 C C . THR B 1 7 ? 18.539 61.896 17.610 1.00 19.28 7 THR B C 1
ATOM 2254 O O . THR B 1 7 ? 18.324 61.870 16.401 1.00 19.65 7 THR B O 1
ATOM 2258 N N . ALA B 1 8 ? 18.720 60.803 18.343 1.00 18.08 8 ALA B N 1
ATOM 2259 C CA . ALA B 1 8 ? 18.628 59.465 17.787 1.00 16.92 8 ALA B CA 1
ATOM 2260 C C . ALA B 1 8 ? 17.141 59.139 17.980 1.00 16.67 8 ALA B C 1
ATOM 2261 O O . ALA B 1 8 ? 16.720 58.651 19.037 1.00 14.44 8 ALA B O 1
ATOM 2263 N N . LEU B 1 9 ? 16.357 59.442 16.949 1.00 15.60 9 LEU B N 1
ATOM 2264 C CA . LEU B 1 9 ? 14.903 59.277 16.956 1.00 16.49 9 LEU B CA 1
ATOM 2265 C C . LEU B 1 9 ? 14.296 57.904 17.280 1.00 16.82 9 LEU B C 1
ATOM 2266 O O . LEU B 1 9 ? 14.660 56.894 16.674 1.00 14.60 9 LEU B O 1
ATOM 2271 N N . VAL B 1 10 ? 13.372 57.870 18.243 1.00 15.07 10 VAL B N 1
ATOM 2272 C CA . VAL B 1 10 ? 12.683 56.620 18.563 1.00 16.82 10 VAL B CA 1
ATOM 2273 C C . VAL B 1 10 ? 11.707 56.487 17.392 1.00 18.08 10 VAL B C 1
ATOM 2274 O O . VAL B 1 10 ? 11.282 57.496 16.814 1.00 16.82 10 VAL B O 1
ATOM 2278 N N . THR B 1 11 ? 11.355 55.264 17.023 1.00 17.56 11 THR B N 1
ATOM 2279 C CA . THR B 1 11 ? 10.436 55.094 15.912 1.00 18.35 11 THR B CA 1
ATOM 2280 C C . THR B 1 11 ? 9.067 54.740 16.453 1.00 19.26 11 THR B C 1
ATOM 2281 O O . THR B 1 11 ? 8.880 53.663 16.996 1.00 21.78 11 THR B O 1
ATOM 2285 N N . PRO B 1 12 ? 8.094 55.658 16.344 1.00 19.50 12 PRO B N 1
ATOM 2286 C CA . PRO B 1 12 ? 6.764 55.324 16.859 1.00 20.26 12 PRO B CA 1
ATOM 2287 C C . PRO B 1 12 ? 6.034 54.299 15.986 1.00 21.25 12 PRO B C 1
ATOM 2288 O O . PRO B 1 12 ? 6.019 54.400 14.754 1.00 23.07 12 PRO B O 1
ATOM 2292 N N . PHE B 1 13 ? 5.453 53.298 16.637 1.00 20.02 13 PHE B N 1
ATOM 2293 C CA . PHE B 1 13 ? 4.705 52.258 15.947 1.00 21.81 13 PHE B CA 1
ATOM 2294 C C . PHE B 1 13 ? 3.263 52.406 16.384 1.00 23.80 13 PHE B C 1
ATOM 2295 O O . PHE B 1 13 ? 2.985 52.919 17.473 1.00 23.27 13 PHE B O 1
ATOM 2303 N N . ALA B 1 14 ? 2.352 51.964 15.527 1.00 25.94 14 ALA B N 1
ATOM 2304 C CA . ALA B 1 14 ? 0.928 52.011 15.819 1.00 27.72 14 ALA B CA 1
ATOM 2305 C C . ALA B 1 14 ? 0.281 50.976 14.909 1.00 29.12 14 ALA B C 1
ATOM 2306 O O . ALA B 1 14 ? 0.430 51.042 13.686 1.00 30.37 14 ALA B O 1
ATOM 2308 N N . ASP B 1 15 ? -0.407 50.003 15.503 1.00 30.55 15 ASP B N 1
ATOM 2309 C CA . ASP B 1 15 ? -1.070 48.959 14.723 1.00 32.82 15 ASP B CA 1
ATOM 2310 C C . ASP B 1 15 ? -0.050 48.163 13.900 1.00 33.09 15 ASP B C 1
ATOM 2311 O O . ASP B 1 15 ? -0.301 47.817 12.745 1.00 34.04 15 ASP B O 1
ATOM 2316 N N . ASP B 1 16 ? 1.099 47.890 14.516 1.00 33.66 16 ASP B N 1
ATOM 2317 C CA . ASP B 1 16 ? 2.189 47.130 13.904 1.00 33.74 16 ASP B CA 1
ATOM 2318 C C . ASP B 1 16 ? 2.800 47.808 12.697 1.00 32.81 16 ASP B C 1
ATOM 2319 O O . ASP B 1 16 ? 3.584 47.203 11.968 1.00 32.94 16 ASP B O 1
ATOM 2324 N N . ARG B 1 17 ? 2.445 49.068 12.497 1.00 32.48 17 ARG B N 1
ATOM 2325 C CA . ARG B 1 17 ? 2.953 49.837 11.375 1.00 31.43 17 ARG B CA 1
ATOM 2326 C C . ARG B 1 17 ? 3.705 51.049 11.886 1.00 29.52 17 ARG B C 1
ATOM 2327 O O . ARG B 1 17 ? 3.630 51.382 13.064 1.00 29.62 17 ARG B O 1
ATOM 2335 N N . ILE B 1 18 ? 4.432 51.705 10.994 1.00 27.25 18 ILE B N 1
ATOM 2336 C CA . ILE B 1 18 ? 5.160 52.904 11.363 1.00 26.93 18 ILE B CA 1
ATOM 2337 C C . ILE B 1 18 ? 4.091 53.976 11.560 1.00 26.61 18 ILE B C 1
ATOM 2338 O O . ILE B 1 18 ? 3.219 54.141 10.709 1.00 27.66 18 ILE B O 1
ATOM 2343 N N . ASP B 1 19 ? 4.145 54.685 12.684 1.00 25.58 19 ASP B N 1
ATOM 2344 C CA . ASP B 1 19 ? 3.172 55.739 12.965 1.00 25.75 19 ASP B CA 1
ATOM 2345 C C . ASP B 1 19 ? 3.610 57.025 12.283 1.00 24.11 19 ASP B C 1
ATOM 2346 O O . ASP B 1 19 ? 4.231 57.879 12.916 1.00 24.42 19 ASP B O 1
ATOM 2351 N N . GLU B 1 20 ? 3.276 57.162 11.001 1.00 25.61 20 GLU B N 1
ATOM 2352 C CA . GLU B 1 20 ? 3.662 58.328 10.206 1.00 27.07 20 GLU B CA 1
ATOM 2353 C C . GLU B 1 20 ? 3.400 59.682 10.855 1.00 25.72 20 GLU B C 1
ATOM 2354 O O . GLU B 1 20 ? 4.276 60.545 10.877 1.00 25.08 20 GLU B O 1
ATOM 2360 N N . VAL B 1 21 ? 2.197 59.873 11.380 1.00 24.87 21 VAL B N 1
ATOM 2361 C CA . VAL B 1 21 ? 1.854 61.135 12.017 1.00 24.81 21 VAL B CA 1
ATOM 2362 C C . VAL B 1 21 ? 2.674 61.395 13.286 1.00 24.26 21 VAL B C 1
ATOM 2363 O O . VAL B 1 21 ? 3.195 62.502 13.469 1.00 23.74 21 VAL B O 1
ATOM 2367 N N . ALA B 1 22 ? 2.790 60.394 14.161 1.00 22.28 22 ALA B N 1
ATOM 2368 C CA . ALA B 1 22 ? 3.559 60.566 15.399 1.00 23.15 22 ALA B CA 1
ATOM 2369 C C . ALA B 1 22 ? 5.016 60.888 15.091 1.00 22.57 22 ALA B C 1
ATOM 2370 O O . ALA B 1 22 ? 5.639 61.678 15.798 1.00 24.19 22 ALA B O 1
ATOM 2372 N N . LEU B 1 23 ? 5.552 60.283 14.031 1.00 23.17 23 LEU B N 1
ATOM 2373 C CA . LEU B 1 23 ? 6.939 60.520 13.628 1.00 23.71 23 LEU B CA 1
ATOM 2374 C C . LEU B 1 23 ? 7.134 61.923 13.058 1.00 24.02 23 LEU B C 1
ATOM 2375 O O . LEU B 1 23 ? 8.145 62.579 13.335 1.00 23.87 23 LEU B O 1
ATOM 2380 N N . HIS B 1 24 ? 6.183 62.375 12.244 1.00 25.40 24 HIS B N 1
ATOM 2381 C CA . HIS B 1 24 ? 6.278 63.711 11.668 1.00 26.84 24 HIS B CA 1
ATOM 2382 C C . HIS B 1 24 ? 6.246 64.723 12.804 1.00 26.96 24 HIS B C 1
ATOM 2383 O O . HIS B 1 24 ? 7.064 65.642 12.859 1.00 28.24 24 HIS B O 1
ATOM 2390 N N . ASP B 1 25 ? 5.298 64.539 13.717 1.00 27.36 25 ASP B N 1
ATOM 2391 C CA . ASP B 1 25 ? 5.150 65.428 14.866 1.00 27.29 25 ASP B CA 1
ATOM 2392 C C . ASP B 1 25 ? 6.388 65.390 15.760 1.00 26.07 25 ASP B C 1
ATOM 2393 O O . ASP B 1 25 ? 6.802 66.415 16.295 1.00 26.96 25 ASP B O 1
ATOM 2398 N N . LEU B 1 26 ? 6.973 64.208 15.922 1.00 24.13 26 LEU B N 1
ATOM 2399 C CA . LEU B 1 26 ? 8.170 64.051 16.743 1.00 22.42 26 LEU B CA 1
ATOM 2400 C C . LEU B 1 26 ? 9.303 64.879 16.139 1.00 21.82 26 LEU B C 1
ATOM 2401 O O . LEU B 1 26 ? 9.997 65.608 16.845 1.00 20.99 26 LEU B O 1
ATOM 2406 N N . VAL B 1 27 ? 9.482 64.762 14.825 1.00 22.13 27 VAL B N 1
ATOM 2407 C CA . VAL B 1 27 ? 10.539 65.489 14.119 1.00 22.81 27 VAL B CA 1
ATOM 2408 C C . VAL B 1 27 ? 10.343 67.011 14.147 1.00 25.08 27 VAL B C 1
ATOM 2409 O O . VAL B 1 27 ? 11.303 67.764 14.334 1.00 26.53 27 VAL B O 1
ATOM 2413 N N . GLU B 1 28 ? 9.104 67.458 13.952 1.00 24.59 28 GLU B N 1
ATOM 2414 C CA . GLU B 1 28 ? 8.800 68.885 13.960 1.00 25.43 28 GLU B CA 1
ATOM 2415 C C . GLU B 1 28 ? 9.090 69.475 15.341 1.00 25.11 28 GLU B C 1
ATOM 2416 O O . GLU B 1 28 ? 9.839 70.448 15.459 1.00 24.70 28 GLU B O 1
ATOM 2422 N N . TRP B 1 29 ? 8.492 68.876 16.373 1.00 24.52 29 TRP B N 1
ATOM 2423 C CA . TRP B 1 29 ? 8.668 69.291 17.768 1.00 23.89 29 TRP B CA 1
ATOM 2424 C C . TRP B 1 29 ? 10.145 69.265 18.130 1.00 24.38 29 TRP B C 1
ATOM 2425 O O . TRP B 1 29 ? 10.644 70.121 18.857 1.00 23.65 29 TRP B O 1
ATOM 2436 N N . GLN B 1 30 ? 10.833 68.258 17.615 1.00 25.70 30 GLN B N 1
ATOM 2437 C CA . GLN B 1 30 ? 12.250 68.079 17.873 1.00 26.95 30 GLN B CA 1
ATOM 2438 C C . GLN B 1 30 ? 13.016 69.287 17.333 1.00 26.65 30 GLN B C 1
ATOM 2439 O O . GLN B 1 30 ? 13.935 69.796 17.968 1.00 26.81 30 GLN B O 1
ATOM 2445 N N . ILE B 1 31 ? 12.615 69.757 16.160 1.00 27.45 31 ILE B N 1
ATOM 2446 C CA . ILE B 1 31 ? 13.271 70.899 15.544 1.00 27.28 31 ILE B CA 1
ATOM 2447 C C . ILE B 1 31 ? 12.909 72.221 16.224 1.00 28.36 31 ILE B C 1
ATOM 2448 O O . ILE B 1 31 ? 13.783 73.042 16.498 1.00 27.04 31 ILE B O 1
ATOM 2453 N N . GLU B 1 32 ? 11.630 72.435 16.505 1.00 28.64 32 GLU B N 1
ATOM 2454 C CA . GLU B 1 32 ? 11.233 73.681 17.138 1.00 30.77 32 GLU B CA 1
ATOM 2455 C C . GLU B 1 32 ? 11.732 73.768 18.572 1.00 30.67 32 GLU B C 1
ATOM 2456 O O . GLU B 1 32 ? 11.806 74.846 19.148 1.00 32.66 32 GLU B O 1
ATOM 2462 N N . GLU B 1 33 ? 12.105 72.625 19.132 1.00 29.51 33 GLU B N 1
ATOM 2463 C CA . GLU B 1 33 ? 12.594 72.561 20.500 1.00 27.87 33 GLU B CA 1
ATOM 2464 C C . GLU B 1 33 ? 14.094 72.889 20.594 1.00 26.66 33 GLU B C 1
ATOM 2465 O O . GLU B 1 33 ? 14.610 73.169 21.678 1.00 26.59 33 GLU B O 1
ATOM 2471 N N . GLY B 1 34 ? 14.800 72.840 19.465 1.00 24.92 34 GLY B N 1
ATOM 2472 C CA . GLY B 1 34 ? 16.214 73.173 19.480 1.00 24.18 34 GLY B CA 1
ATOM 2473 C C . GLY B 1 34 ? 17.243 72.150 19.022 1.00 24.90 34 GLY B C 1
ATOM 2474 O O . GLY B 1 34 ? 18.439 72.461 18.996 1.00 23.96 34 GLY B O 1
ATOM 2475 N N . SER B 1 35 ? 16.808 70.944 18.661 1.00 24.43 35 SER B N 1
ATOM 2476 C CA . SER B 1 35 ? 17.739 69.905 18.210 1.00 26.21 35 SER B CA 1
ATOM 2477 C C . SER B 1 35 ? 18.622 70.383 17.063 1.00 24.97 35 SER B C 1
ATOM 2478 O O . SER B 1 35 ? 18.146 71.026 16.131 1.00 25.96 35 SER B O 1
ATOM 2481 N N . PHE B 1 36 ? 19.910 70.066 17.140 1.00 24.07 36 PHE B N 1
ATOM 2482 C CA . PHE B 1 36 ? 20.862 70.466 16.112 1.00 22.88 36 PHE B CA 1
ATOM 2483 C C . PHE B 1 36 ? 20.848 69.464 14.962 1.00 21.77 36 PHE B C 1
ATOM 2484 O O . PHE B 1 36 ? 21.384 69.735 13.890 1.00 22.43 36 PHE B O 1
ATOM 2492 N N . GLY B 1 37 ? 20.245 68.302 15.194 1.00 22.42 37 GLY B N 1
ATOM 2493 C CA . GLY B 1 37 ? 20.194 67.281 14.161 1.00 21.30 37 GLY B CA 1
ATOM 2494 C C . GLY B 1 37 ? 19.378 66.052 14.522 1.00 21.30 37 GLY B C 1
ATOM 2495 O O . GLY B 1 37 ? 19.024 65.851 15.691 1.00 20.48 37 GLY B O 1
ATOM 2496 N N . LEU B 1 38 ? 19.088 65.233 13.509 1.00 20.30 38 LEU B N 1
ATOM 2497 C CA . LEU B 1 38 ? 18.306 64.010 13.667 1.00 19.25 38 LEU B CA 1
ATOM 2498 C C . LEU B 1 38 ? 18.985 62.785 13.065 1.00 19.55 38 LEU B C 1
ATOM 2499 O O . LEU B 1 38 ? 19.604 62.859 12.004 1.00 18.61 38 LEU B O 1
ATOM 2504 N N . VAL B 1 39 ? 18.846 61.656 13.754 1.00 18.62 39 VAL B N 1
ATOM 2505 C CA . VAL B 1 39 ? 19.381 60.380 13.297 1.00 17.34 39 VAL B CA 1
ATOM 2506 C C . VAL B 1 39 ? 18.222 59.399 13.279 1.00 18.69 39 VAL B C 1
ATOM 2507 O O . VAL B 1 39 ? 17.868 58.827 14.314 1.00 18.33 39 VAL B O 1
ATOM 2511 N N . PRO B 1 40 ? 17.577 59.228 12.111 1.00 17.94 40 PRO B N 1
ATOM 2512 C CA . PRO B 1 40 ? 16.457 58.297 11.985 1.00 17.63 40 PRO B CA 1
ATOM 2513 C C . PRO B 1 40 ? 16.996 56.889 11.757 1.00 18.05 40 PRO B C 1
ATOM 2514 O O . PRO B 1 40 ? 17.981 56.706 11.042 1.00 17.39 40 PRO B O 1
ATOM 2518 N N . CYS B 1 41 ? 16.354 55.906 12.377 1.00 17.93 41 CYS B N 1
ATOM 2519 C CA . CYS B 1 41 ? 16.730 54.507 12.229 1.00 18.21 41 CYS B CA 1
ATOM 2520 C C . CYS B 1 41 ? 18.059 54.093 12.853 1.00 18.61 41 CYS B C 1
ATOM 2521 O O . CYS B 1 41 ? 18.830 53.326 12.264 1.00 15.91 41 CYS B O 1
ATOM 2524 N N . GLY B 1 42 ? 18.322 54.614 14.048 1.00 18.14 42 GLY B N 1
ATOM 2525 C CA . GLY B 1 42 ? 19.525 54.241 14.766 1.00 18.67 42 GLY B CA 1
ATOM 2526 C C . GLY B 1 42 ? 19.094 53.121 15.696 1.00 18.67 42 GLY B C 1
ATOM 2527 O O . GLY B 1 42 ? 17.986 52.601 15.550 1.00 18.79 42 GLY B O 1
ATOM 2528 N N . THR B 1 43 ? 19.941 52.733 16.643 1.00 17.93 43 THR B N 1
ATOM 2529 C CA . THR B 1 43 ? 19.573 51.676 17.581 1.00 17.65 43 THR B CA 1
ATOM 2530 C C . THR B 1 43 ? 18.343 52.105 18.397 1.00 17.67 43 THR B C 1
ATOM 2531 O O . THR B 1 43 ? 17.446 51.294 18.665 1.00 16.55 43 THR B O 1
ATOM 2535 N N . THR B 1 44 ? 18.307 53.384 18.779 1.00 19.18 44 THR B N 1
ATOM 2536 C CA . THR B 1 44 ? 17.203 53.939 19.564 1.00 19.46 44 THR B CA 1
ATOM 2537 C C . THR B 1 44 ? 15.897 53.949 18.757 1.00 19.30 44 THR B C 1
ATOM 2538 O O . THR B 1 44 ? 14.798 53.926 19.326 1.00 17.19 44 THR B O 1
ATOM 2542 N N . GLY B 1 45 ? 16.039 53.980 17.430 1.00 19.56 45 GLY B N 1
ATOM 2543 C CA . GLY B 1 45 ? 14.889 53.960 16.537 1.00 20.06 45 GLY B CA 1
ATOM 2544 C C . GLY B 1 45 ? 14.495 52.537 16.161 1.00 20.94 45 GLY B C 1
ATOM 2545 O O . GLY B 1 45 ? 13.746 52.319 15.203 1.00 22.39 45 GLY B O 1
ATOM 2546 N N . GLU B 1 46 ? 15.008 51.576 16.935 1.00 18.91 46 GLU B N 1
ATOM 2547 C CA . GLU B 1 46 ? 14.756 50.148 16.749 1.00 19.71 46 GLU B CA 1
ATOM 2548 C C . GLU B 1 46 ? 15.029 49.631 15.338 1.00 19.68 46 GLU B C 1
ATOM 2549 O O . GLU B 1 46 ? 14.228 48.867 14.791 1.00 20.81 46 GLU B O 1
ATOM 2555 N N . SER B 1 47 ? 16.162 50.026 14.759 1.00 18.42 47 SER B N 1
ATOM 2556 C CA . SER B 1 47 ? 16.501 49.587 13.409 1.00 19.42 47 SER B CA 1
ATOM 2557 C C . SER B 1 47 ? 16.477 48.066 13.244 1.00 19.13 47 SER B C 1
ATOM 2558 O O . SER B 1 47 ? 16.093 47.573 12.187 1.00 22.01 47 SER B O 1
ATOM 2561 N N . PRO B 1 48 ? 16.876 47.300 14.285 1.00 18.87 48 PRO B N 1
ATOM 2562 C CA . PRO B 1 48 ? 16.860 45.838 14.147 1.00 17.76 48 PRO B CA 1
ATOM 2563 C C . PRO B 1 48 ? 15.502 45.180 13.880 1.00 18.32 48 PRO B C 1
ATOM 2564 O O . PRO B 1 48 ? 15.446 44.123 13.258 1.00 19.95 48 PRO B O 1
ATOM 2568 N N . THR B 1 49 ? 14.416 45.805 14.331 1.00 16.82 49 THR B N 1
ATOM 2569 C CA . THR B 1 49 ? 13.071 45.262 14.126 1.00 18.03 49 THR B CA 1
ATOM 2570 C C . THR B 1 49 ? 12.289 45.980 13.019 1.00 18.15 49 THR B C 1
ATOM 2571 O O . THR B 1 49 ? 11.083 45.798 12.881 1.00 18.75 49 THR B O 1
ATOM 2575 N N . LEU B 1 50 ? 12.975 46.798 12.235 1.00 18.95 50 LEU B N 1
ATOM 2576 C CA . LEU B 1 50 ? 12.331 47.518 11.148 1.00 18.91 50 LEU B CA 1
ATOM 2577 C C . LEU B 1 50 ? 12.534 46.724 9.869 1.00 19.07 50 LEU B C 1
ATOM 2578 O O . LEU B 1 50 ? 13.569 46.080 9.702 1.00 16.78 50 LEU B O 1
ATOM 2583 N N . SER B 1 51 ? 11.555 46.755 8.967 1.00 17.47 51 SER B N 1
ATOM 2584 C CA . SER B 1 51 ? 11.709 46.053 7.695 1.00 16.90 51 SER B CA 1
ATOM 2585 C C . SER B 1 51 ? 12.451 46.996 6.753 1.00 16.21 51 SER B C 1
ATOM 2586 O O . SER B 1 51 ? 12.555 48.194 7.022 1.00 15.94 51 SER B O 1
ATOM 2589 N N . LYS B 1 52 ? 12.979 46.454 5.661 1.00 18.82 52 LYS B N 1
ATOM 2590 C CA . LYS B 1 52 ? 13.701 47.259 4.684 1.00 19.12 52 LYS B CA 1
ATOM 2591 C C . LYS B 1 52 ? 12.844 48.454 4.257 1.00 18.77 52 LYS B C 1
ATOM 2592 O O . LYS B 1 52 ? 13.318 49.587 4.236 1.00 18.31 52 LYS B O 1
ATOM 2598 N N . SER B 1 53 ? 11.578 48.213 3.938 1.00 16.15 53 SER B N 1
ATOM 2599 C CA . SER B 1 53 ? 10.712 49.307 3.524 1.00 16.44 53 SER B CA 1
ATOM 2600 C C . SER B 1 53 ? 10.378 50.299 4.628 1.00 15.95 53 SER B C 1
ATOM 2601 O O . SER B 1 53 ? 10.239 51.485 4.352 1.00 15.00 53 SER B O 1
ATOM 2604 N N . GLU B 1 54 ? 10.217 49.823 5.862 1.00 16.37 54 GLU B N 1
ATOM 2605 C CA . GLU B 1 54 ? 9.911 50.710 6.987 1.00 17.25 54 GLU B CA 1
ATOM 2606 C C . GLU B 1 54 ? 11.100 51.617 7.262 1.00 18.66 54 GLU B C 1
ATOM 2607 O O . GLU B 1 54 ? 10.936 52.811 7.521 1.00 18.69 54 GLU B O 1
ATOM 2613 N N . HIS B 1 55 ? 12.298 51.038 7.215 1.00 19.92 55 HIS B N 1
ATOM 2614 C CA . HIS B 1 55 ? 13.522 51.795 7.431 1.00 19.87 55 HIS B CA 1
ATOM 2615 C C . HIS B 1 55 ? 13.549 52.947 6.438 1.00 19.52 55 HIS B C 1
ATOM 2616 O O . HIS B 1 55 ? 13.856 54.089 6.798 1.00 20.48 55 HIS B O 1
ATOM 2623 N N . GLU B 1 56 ? 13.235 52.626 5.183 1.00 19.61 56 GLU B N 1
ATOM 2624 C CA . GLU B 1 56 ? 13.215 53.602 4.098 1.00 19.54 56 GLU B CA 1
ATOM 2625 C C . GLU B 1 56 ? 12.155 54.679 4.309 1.00 19.28 56 GLU B C 1
ATOM 2626 O O . GLU B 1 56 ? 12.395 55.847 4.023 1.00 17.30 56 GLU B O 1
ATOM 2632 N N . GLN B 1 57 ? 10.988 54.277 4.806 1.00 19.02 57 GLN B N 1
ATOM 2633 C CA . GLN B 1 57 ? 9.890 55.209 5.066 1.00 21.33 57 GLN B CA 1
ATOM 2634 C C . GLN B 1 57 ? 10.282 56.189 6.164 1.00 20.25 57 GLN B C 1
ATOM 2635 O O . GLN B 1 57 ? 10.027 57.387 6.059 1.00 19.45 57 GLN B O 1
ATOM 2641 N N . VAL B 1 58 ? 10.904 55.667 7.218 1.00 20.46 58 VAL B N 1
ATOM 2642 C CA . VAL B 1 58 ? 11.319 56.476 8.359 1.00 19.29 58 VAL B CA 1
ATOM 2643 C C . VAL B 1 58 ? 12.413 57.469 7.975 1.00 19.21 58 VAL B C 1
ATOM 2644 O O . VAL B 1 58 ? 12.405 58.619 8.427 1.00 18.17 58 VAL B O 1
ATOM 2648 N N . VAL B 1 59 ? 13.350 57.031 7.142 1.00 19.12 59 VAL B N 1
ATOM 2649 C CA . VAL B 1 59 ? 14.422 57.915 6.692 1.00 18.75 59 VAL B CA 1
ATOM 2650 C C . VAL B 1 59 ? 13.814 59.031 5.836 1.00 17.79 59 VAL B C 1
ATOM 2651 O O . VAL B 1 59 ? 14.084 60.217 6.037 1.00 17.35 59 VAL B O 1
ATOM 2655 N N . GLU B 1 60 ? 12.978 58.640 4.885 1.00 18.64 60 GLU B N 1
ATOM 2656 C CA . GLU B 1 60 ? 12.344 59.597 3.997 1.00 19.88 60 GLU B CA 1
ATOM 2657 C C . GLU B 1 60 ? 11.395 60.546 4.732 1.00 20.80 60 GLU B C 1
ATOM 2658 O O . GLU B 1 60 ? 11.418 61.751 4.499 1.00 20.72 60 GLU B O 1
ATOM 2664 N N . ILE B 1 61 ? 10.563 60.020 5.624 1.00 21.34 61 ILE B N 1
ATOM 2665 C CA . ILE B 1 61 ? 9.661 60.892 6.376 1.00 21.43 61 ILE B CA 1
ATOM 2666 C C . ILE B 1 61 ? 10.495 61.933 7.123 1.00 21.48 61 ILE B C 1
ATOM 2667 O O . ILE B 1 61 ? 10.194 63.129 7.092 1.00 22.21 61 ILE B O 1
ATOM 2672 N N . THR B 1 62 ? 11.552 61.463 7.783 1.00 20.74 62 THR B N 1
ATOM 2673 C CA . THR B 1 62 ? 12.441 62.329 8.555 1.00 19.96 62 THR B CA 1
ATOM 2674 C C . THR B 1 62 ? 13.120 63.381 7.697 1.00 21.48 62 THR B C 1
ATOM 2675 O O . THR B 1 62 ? 13.250 64.530 8.108 1.00 21.90 62 THR B O 1
ATOM 2679 N N . ILE B 1 63 ? 13.554 62.986 6.509 1.00 22.04 63 ILE B N 1
ATOM 2680 C CA . ILE B 1 63 ? 14.207 63.909 5.594 1.00 20.84 63 ILE B CA 1
ATOM 2681 C C . ILE B 1 63 ? 13.227 64.972 5.050 1.00 21.72 63 ILE B C 1
ATOM 2682 O O . ILE B 1 63 ? 13.555 66.161 4.962 1.00 20.98 63 ILE B O 1
ATOM 2687 N N . LYS B 1 64 ? 12.025 64.542 4.688 1.00 22.33 64 LYS B N 1
ATOM 2688 C CA . LYS B 1 64 ? 11.034 65.463 4.154 1.00 23.72 64 LYS B CA 1
ATOM 2689 C C . LYS B 1 64 ? 10.530 66.427 5.225 1.00 22.00 64 LYS B C 1
ATOM 2690 O O . LYS B 1 64 ? 10.348 67.608 4.958 1.00 22.21 64 LYS B O 1
ATOM 2696 N N . THR B 1 65 ? 10.330 65.935 6.443 1.00 22.54 65 THR B N 1
ATOM 2697 C CA . THR B 1 65 ? 9.862 66.793 7.525 1.00 23.71 65 THR B CA 1
ATOM 2698 C C . THR B 1 65 ? 10.932 67.799 7.944 1.00 24.61 65 THR B C 1
ATOM 2699 O O . THR B 1 65 ? 10.638 68.977 8.113 1.00 25.34 65 THR B O 1
ATOM 2703 N N . ALA B 1 66 ? 12.168 67.341 8.120 1.00 23.95 66 ALA B N 1
ATOM 2704 C CA . ALA B 1 66 ? 13.256 68.239 8.517 1.00 25.47 66 ALA B CA 1
ATOM 2705 C C . ALA B 1 66 ? 13.395 69.356 7.485 1.00 25.24 66 ALA B C 1
ATOM 2706 O O . ALA B 1 66 ? 13.741 70.498 7.811 1.00 23.76 66 ALA B O 1
ATOM 2708 N N . ASN B 1 67 ? 13.134 69.000 6.232 1.00 26.14 67 ASN B N 1
ATOM 2709 C CA . ASN B 1 67 ? 13.191 69.937 5.119 1.00 26.64 67 ASN B CA 1
ATOM 2710 C C . ASN B 1 67 ? 14.459 70.804 5.084 1.00 27.08 67 ASN B C 1
ATOM 2711 O O . ASN B 1 67 ? 14.404 72.000 4.783 1.00 25.84 67 ASN B O 1
ATOM 2716 N N . GLY B 1 68 ? 15.599 70.189 5.396 1.00 27.51 68 GLY B N 1
ATOM 2717 C CA . GLY B 1 68 ? 16.873 70.892 5.372 1.00 25.62 68 GLY B CA 1
ATOM 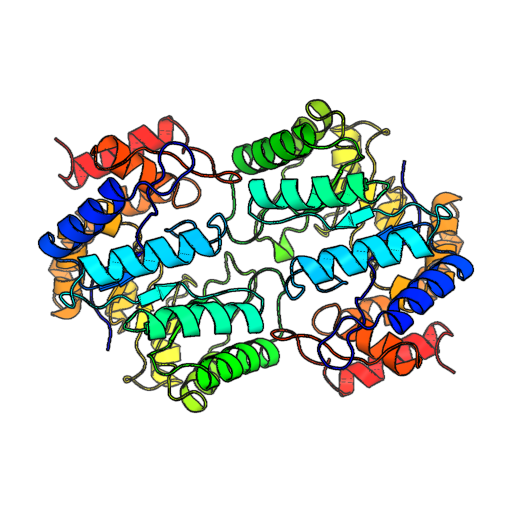2718 C C . GLY B 1 68 ? 17.147 71.859 6.511 1.00 25.63 68 GLY B C 1
ATOM 2719 O O . GLY B 1 68 ? 18.173 72.552 6.507 1.00 24.53 68 GLY B O 1
ATOM 2720 N N . ARG B 1 69 ? 16.245 71.919 7.486 1.00 24.27 69 ARG B N 1
ATOM 2721 C CA . ARG B 1 69 ? 16.432 72.823 8.611 1.00 23.10 69 ARG B CA 1
ATOM 2722 C C . ARG B 1 69 ? 17.580 72.377 9.500 1.00 23.40 69 ARG B C 1
ATOM 2723 O O . ARG B 1 69 ? 18.280 73.203 10.092 1.00 22.60 69 ARG B O 1
ATOM 2731 N N . VAL B 1 70 ? 17.771 71.066 9.597 1.00 22.28 70 VAL B N 1
ATOM 2732 C CA . VAL B 1 70 ? 18.863 70.517 10.391 1.00 20.62 70 VAL B CA 1
ATOM 2733 C C . VAL B 1 70 ? 19.403 69.302 9.646 1.00 20.60 70 VAL B C 1
ATOM 2734 O O . VAL B 1 70 ? 18.717 68.742 8.783 1.00 17.75 70 VAL B O 1
ATOM 2738 N N . PRO B 1 71 ? 20.648 68.892 9.953 1.00 20.31 71 PRO B N 1
ATOM 2739 C CA . PRO B 1 71 ? 21.261 67.728 9.300 1.00 19.44 71 PRO B CA 1
ATOM 2740 C C . PRO B 1 71 ? 20.471 66.466 9.627 1.00 19.41 71 PRO B C 1
ATOM 2741 O O . PRO B 1 71 ? 19.908 66.339 10.709 1.00 19.02 71 PRO B O 1
ATOM 2745 N N . VAL B 1 72 ? 20.412 65.542 8.684 1.00 17.88 72 VAL B N 1
ATOM 2746 C CA . VAL B 1 72 ? 19.724 64.297 8.929 1.00 18.11 72 VAL B CA 1
ATOM 2747 C C . VAL B 1 72 ? 20.743 63.227 8.594 1.00 19.57 72 VAL B C 1
ATOM 2748 O O . VAL B 1 72 ? 21.167 63.093 7.443 1.00 18.86 72 VAL B O 1
ATOM 2752 N N . ILE B 1 73 ? 21.161 62.504 9.632 1.00 18.65 73 ILE B N 1
ATOM 2753 C CA . ILE B 1 73 ? 22.147 61.427 9.518 1.00 17.92 73 ILE B CA 1
ATOM 2754 C C . ILE B 1 73 ? 21.441 60.079 9.682 1.00 18.59 73 ILE B C 1
ATOM 2755 O O . ILE B 1 73 ? 21.180 59.628 10.798 1.00 18.16 73 ILE B O 1
ATOM 2760 N N . ALA B 1 74 ? 21.140 59.446 8.554 1.00 17.83 74 ALA B N 1
ATOM 2761 C CA . ALA B 1 74 ? 20.445 58.165 8.534 1.00 17.58 74 ALA B CA 1
ATOM 2762 C C . ALA B 1 74 ? 21.268 56.975 9.012 1.00 17.69 74 ALA B C 1
ATOM 2763 O O . ALA B 1 74 ? 22.405 56.763 8.559 1.00 15.95 74 ALA B O 1
ATOM 2765 N N . GLY B 1 75 ? 20.690 56.197 9.927 1.00 17.77 75 GLY B N 1
ATOM 2766 C CA . GLY B 1 75 ? 21.362 55.000 10.393 1.00 16.96 75 GLY B CA 1
ATOM 2767 C C . GLY B 1 75 ? 21.363 54.070 9.189 1.00 17.07 75 GLY B C 1
ATOM 2768 O O . GLY B 1 75 ? 20.309 53.782 8.621 1.00 19.22 75 GLY B O 1
ATOM 2769 N N . ALA B 1 76 ? 22.535 53.607 8.773 1.00 18.37 76 ALA B N 1
ATOM 2770 C CA . ALA B 1 76 ? 22.608 52.733 7.614 1.00 17.66 76 ALA B CA 1
ATOM 2771 C C . ALA B 1 76 ? 23.621 51.605 7.782 1.00 17.81 76 ALA B C 1
ATOM 2772 O O . ALA B 1 76 ? 24.246 51.179 6.819 1.00 18.75 76 ALA B O 1
ATOM 2774 N N . GLY B 1 77 ? 23.770 51.111 9.005 1.00 18.96 77 GLY B N 1
ATOM 2775 C CA . GLY B 1 77 ? 24.724 50.041 9.245 1.00 20.95 77 GLY B CA 1
ATOM 2776 C C . GLY B 1 77 ? 24.148 48.635 9.182 1.00 21.76 77 GLY B C 1
ATOM 2777 O O . GLY B 1 77 ? 22.940 48.446 9.043 1.00 20.74 77 GLY B O 1
ATOM 2778 N N . SER B 1 78 ? 25.028 47.646 9.293 1.00 22.29 78 SER B N 1
ATOM 2779 C CA . SER B 1 78 ? 24.648 46.234 9.264 1.00 22.48 78 SER B CA 1
ATOM 2780 C C . SER B 1 78 ? 25.922 45.408 9.493 1.00 22.08 78 SER B C 1
ATOM 2781 O O . SER B 1 78 ? 27.022 45.945 9.380 1.00 22.94 78 SER B O 1
ATOM 2784 N N . ASN B 1 79 ? 25.788 44.127 9.837 1.00 20.38 79 ASN B N 1
ATOM 2785 C CA . ASN B 1 79 ? 26.980 43.305 10.025 1.00 20.26 79 ASN B CA 1
ATOM 2786 C C . ASN B 1 79 ? 27.310 42.629 8.701 1.00 21.28 79 ASN B C 1
ATOM 2787 O O . ASN B 1 79 ? 28.107 41.694 8.631 1.00 21.21 79 ASN B O 1
ATOM 2792 N N . SER B 1 80 ? 26.665 43.136 7.653 1.00 22.24 80 SER B N 1
ATOM 2793 C CA . SER B 1 80 ? 26.849 42.689 6.273 1.00 20.96 80 SER B CA 1
ATOM 2794 C C . SER B 1 80 ? 27.256 43.938 5.508 1.00 20.69 80 SER B C 1
ATOM 2795 O O . SER B 1 80 ? 26.525 44.927 5.484 1.00 20.58 80 SER B O 1
ATOM 2798 N N . THR B 1 81 ? 28.429 43.895 4.896 1.00 21.00 81 THR B N 1
ATOM 2799 C CA . THR B 1 81 ? 28.929 45.035 4.149 1.00 19.93 81 THR B CA 1
ATOM 2800 C C . THR B 1 81 ? 28.057 45.406 2.956 1.00 20.43 81 THR B C 1
ATOM 2801 O O . THR B 1 81 ? 27.810 46.584 2.709 1.00 20.42 81 THR B O 1
ATOM 2805 N N . ALA B 1 82 ? 27.599 44.396 2.222 1.00 20.76 82 ALA B N 1
ATOM 2806 C CA . ALA B 1 82 ? 26.755 44.599 1.050 1.00 20.14 82 ALA B CA 1
ATOM 2807 C C . ALA B 1 82 ? 25.444 45.293 1.410 1.00 19.86 82 ALA B C 1
ATOM 2808 O O . ALA B 1 82 ? 24.941 46.112 0.645 1.00 19.58 82 ALA B O 1
ATOM 2810 N N . GLU B 1 83 ? 24.889 44.973 2.574 1.00 21.38 83 GLU B N 1
ATOM 2811 C CA . GLU B 1 83 ? 23.642 45.594 2.986 1.00 21.27 83 GLU B CA 1
ATOM 2812 C C . GLU B 1 83 ? 23.851 47.015 3.493 1.00 20.57 83 GLU B C 1
ATOM 2813 O O . GLU B 1 83 ? 22.998 47.870 3.299 1.00 20.20 83 GLU B O 1
ATOM 2819 N N . ALA B 1 84 ? 24.973 47.271 4.160 1.00 18.86 84 ALA B N 1
ATOM 2820 C CA . ALA B 1 84 ? 25.241 48.618 4.649 1.00 17.76 84 ALA B CA 1
ATOM 2821 C C . ALA B 1 84 ? 25.254 49.545 3.432 1.00 18.07 84 ALA B C 1
ATOM 2822 O O . ALA B 1 84 ? 24.725 50.663 3.474 1.00 18.59 84 ALA B O 1
ATOM 2824 N N . ILE B 1 85 ? 25.853 49.061 2.344 1.00 16.13 85 ILE B N 1
ATOM 2825 C CA . ILE B 1 85 ? 25.953 49.814 1.103 1.00 17.56 85 ILE B CA 1
ATOM 2826 C C . ILE B 1 85 ? 24.576 50.094 0.501 1.00 17.53 85 ILE B C 1
ATOM 2827 O O . ILE B 1 85 ? 24.317 51.202 0.019 1.00 15.84 85 ILE B O 1
ATOM 2832 N N . ALA B 1 86 ? 23.688 49.104 0.527 1.00 18.84 86 ALA B N 1
ATOM 2833 C CA . ALA B 1 86 ? 22.345 49.305 -0.008 1.00 19.80 86 ALA B CA 1
ATOM 2834 C C . ALA B 1 86 ? 21.643 50.417 0.781 1.00 21.95 86 ALA B C 1
ATOM 2835 O O . ALA B 1 86 ? 20.984 51.282 0.199 1.00 23.38 86 ALA B O 1
ATOM 2837 N N . PHE B 1 87 ? 21.800 50.386 2.107 1.00 22.33 87 PHE B N 1
ATOM 2838 C CA . PHE B 1 87 ? 21.211 51.372 3.019 1.00 20.61 87 PHE B CA 1
ATOM 2839 C C . PHE B 1 87 ? 21.806 52.760 2.818 1.00 19.64 87 PHE B C 1
ATOM 2840 O O . PHE B 1 87 ? 21.094 53.769 2.902 1.00 17.57 87 PHE B O 1
ATOM 2848 N N . VAL B 1 88 ? 23.115 52.806 2.574 1.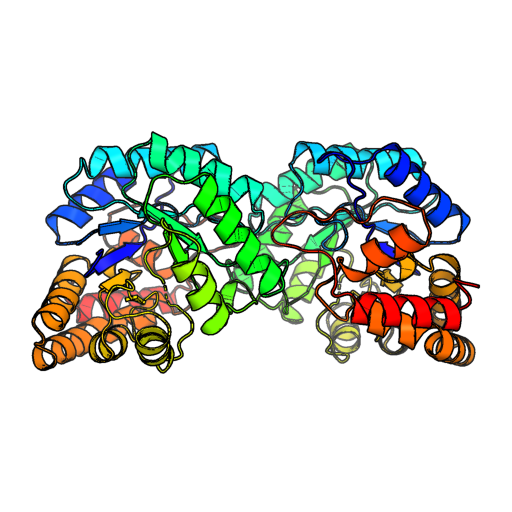00 17.48 88 VAL B N 1
ATOM 2849 C CA . VAL B 1 88 ? 23.803 54.071 2.358 1.00 16.60 88 VAL B CA 1
ATOM 2850 C C . VAL B 1 88 ? 23.412 54.680 1.021 1.00 16.86 88 VAL B C 1
ATOM 2851 O O . VAL B 1 88 ? 23.298 55.899 0.893 1.00 18.96 88 VAL B O 1
ATOM 2855 N N . ARG B 1 89 ? 23.214 53.830 0.020 1.00 17.66 89 ARG B N 1
ATOM 2856 C CA . ARG B 1 89 ? 22.823 54.306 -1.298 1.00 18.43 89 ARG B CA 1
ATOM 2857 C C . ARG B 1 89 ? 21.434 54.911 -1.245 1.00 19.34 89 ARG B C 1
ATOM 2858 O O . ARG B 1 89 ? 21.168 55.911 -1.911 1.00 20.60 89 ARG B O 1
ATOM 2866 N N . HIS B 1 90 ? 20.547 54.306 -0.455 1.00 18.43 90 HIS B N 1
ATOM 2867 C CA . HIS B 1 90 ? 19.199 54.842 -0.316 1.00 19.47 90 HIS B CA 1
ATOM 2868 C C . HIS B 1 90 ? 19.225 56.158 0.448 1.00 18.98 90 HIS B C 1
ATOM 2869 O O . HIS B 1 90 ? 18.582 57.121 0.047 1.00 20.34 90 HIS B O 1
ATOM 2876 N N . ALA B 1 91 ? 19.966 56.195 1.551 1.00 19.14 91 ALA B N 1
ATOM 2877 C CA . ALA B 1 91 ? 20.066 57.401 2.363 1.00 18.87 91 ALA B CA 1
ATOM 2878 C C . ALA B 1 91 ? 20.496 58.613 1.545 1.00 18.96 91 ALA B C 1
ATOM 2879 O O . ALA B 1 91 ? 19.831 59.644 1.569 1.00 18.91 91 ALA B O 1
ATOM 2881 N N . GLN B 1 92 ? 21.602 58.497 0.817 1.00 20.69 92 GLN B N 1
ATOM 2882 C CA . GLN B 1 92 ? 22.087 59.627 0.022 1.00 21.24 92 GLN B CA 1
ATOM 2883 C C . GLN B 1 92 ? 21.167 60.022 -1.137 1.00 22.18 92 GLN B C 1
ATOM 2884 O O . GLN B 1 92 ? 21.053 61.208 -1.472 1.00 23.41 92 GLN B O 1
ATOM 2890 N N . ASN B 1 93 ? 20.516 59.033 -1.743 1.00 21.18 93 ASN B N 1
ATOM 2891 C CA . ASN B 1 93 ? 19.594 59.278 -2.846 1.00 21.00 93 ASN B CA 1
ATOM 2892 C C . ASN B 1 93 ? 18.300 59.893 -2.322 1.00 22.08 93 ASN B C 1
ATOM 2893 O O . ASN B 1 93 ? 17.529 60.487 -3.080 1.00 23.55 93 ASN B O 1
ATOM 2898 N N . ALA B 1 94 ? 18.073 59.746 -1.019 1.00 21.53 94 ALA B N 1
ATOM 2899 C CA . ALA B 1 94 ? 16.886 60.277 -0.367 1.00 20.26 94 ALA B CA 1
ATOM 2900 C C . ALA B 1 94 ? 17.142 61.700 0.131 1.00 19.16 94 ALA B C 1
ATOM 2901 O O . ALA B 1 94 ? 16.230 62.372 0.621 1.00 20.21 94 ALA B O 1
ATOM 2903 N N . GLY B 1 95 ? 18.386 62.148 0.011 1.00 18.11 95 GLY B N 1
ATOM 2904 C CA . GLY B 1 95 ? 18.736 63.486 0.442 1.00 15.90 95 GLY B CA 1
ATOM 2905 C C . GLY B 1 95 ? 19.324 63.604 1.836 1.00 15.62 95 GLY B C 1
ATOM 2906 O O . GLY B 1 95 ? 19.366 64.709 2.392 1.00 15.01 95 GLY B O 1
ATOM 2907 N N . ALA B 1 96 ? 19.783 62.487 2.403 1.00 15.78 96 ALA B N 1
ATOM 2908 C CA . ALA B 1 96 ? 20.373 62.483 3.749 1.00 17.77 96 ALA B CA 1
ATOM 2909 C C . ALA B 1 96 ? 21.681 63.275 3.795 1.00 16.81 96 ALA B C 1
ATOM 2910 O O . ALA B 1 96 ? 22.432 63.285 2.823 1.00 17.13 96 ALA B O 1
ATOM 2912 N N . ASP B 1 97 ? 21.956 63.934 4.922 1.00 16.96 97 ASP B N 1
ATOM 2913 C CA . ASP B 1 97 ? 23.193 64.710 5.070 1.00 17.99 97 ASP B CA 1
ATOM 2914 C C . ASP B 1 97 ? 24.380 63.850 5.504 1.00 18.71 97 ASP B C 1
ATOM 2915 O O . ASP B 1 97 ? 25.517 64.319 5.549 1.00 20.06 97 ASP B O 1
ATOM 2920 N N . GLY B 1 98 ? 24.102 62.591 5.823 1.00 18.13 98 GLY B N 1
ATOM 2921 C CA . GLY B 1 98 ? 25.143 61.679 6.248 1.00 18.90 98 GLY B CA 1
ATOM 2922 C C . GLY B 1 98 ? 24.541 60.365 6.706 1.00 20.18 98 GLY B C 1
ATOM 2923 O O . GLY B 1 98 ? 23.319 60.210 6.727 1.00 20.43 98 GLY B O 1
ATOM 2924 N N . VAL B 1 99 ? 25.397 59.411 7.059 1.00 18.34 99 VAL B N 1
ATOM 2925 C CA . VAL B 1 99 ? 24.934 58.113 7.530 1.00 18.17 99 VAL B CA 1
ATOM 2926 C C . VAL B 1 99 ? 25.718 57.701 8.770 1.00 17.85 99 VAL B C 1
ATOM 2927 O O . VAL B 1 99 ? 26.851 58.148 8.970 1.00 18.27 99 VAL B O 1
ATOM 2931 N N . LEU B 1 100 ? 25.089 56.868 9.599 1.00 16.55 100 LEU B N 1
ATOM 2932 C CA . LEU B 1 100 ? 25.688 56.351 10.822 1.00 16.45 100 LEU B CA 1
ATOM 2933 C C . LEU B 1 100 ? 25.871 54.839 10.640 1.00 17.86 100 LEU B C 1
ATOM 2934 O O . LEU B 1 100 ? 24.896 54.085 10.608 1.00 18.43 100 LEU B O 1
ATOM 2939 N N . ILE B 1 101 ? 27.123 54.405 10.511 1.00 17.94 101 ILE B N 1
ATOM 2940 C CA . ILE B 1 101 ? 27.437 52.996 10.301 1.00 15.68 101 ILE B CA 1
ATOM 2941 C C . ILE B 1 101 ? 28.060 52.386 11.547 1.00 17.02 101 ILE B C 1
ATOM 2942 O O . ILE B 1 101 ? 29.163 52.753 11.954 1.00 16.45 101 ILE B O 1
ATOM 2947 N N . VAL B 1 102 ? 27.347 51.447 12.150 1.00 14.96 102 VAL B N 1
ATOM 2948 C CA . VAL B 1 102 ? 27.829 50.781 13.344 1.00 14.93 102 VAL B CA 1
ATOM 2949 C C . VAL B 1 102 ? 28.931 49.788 12.958 1.00 16.47 102 VAL B C 1
ATOM 2950 O O . VAL B 1 102 ? 29.059 49.408 11.792 1.00 18.41 102 VAL B O 1
ATOM 2954 N N . SER B 1 103 ? 29.752 49.406 13.932 1.00 16.05 103 SER B N 1
ATOM 2955 C CA . SER B 1 103 ? 30.794 48.412 13.706 1.00 16.64 103 SER B CA 1
ATOM 2956 C C . SER B 1 103 ? 30.016 47.091 13.522 1.00 17.61 103 SER B C 1
ATOM 2957 O O . SER B 1 103 ? 29.022 46.860 14.225 1.00 17.50 103 SER B O 1
ATOM 2960 N N . PRO B 1 104 ? 30.427 46.221 12.569 1.00 17.63 104 PRO B N 1
ATOM 2961 C CA . PRO B 1 104 ? 29.686 44.961 12.390 1.00 17.32 104 PRO B CA 1
ATOM 2962 C C . PRO B 1 104 ? 29.473 44.223 13.711 1.00 18.35 104 PRO B C 1
ATOM 2963 O O . PRO B 1 104 ? 30.422 43.969 14.453 1.00 17.96 104 PRO B O 1
ATOM 2967 N N . TYR B 1 105 ? 28.219 43.891 14.001 1.00 18.75 105 TYR B N 1
ATOM 2968 C CA . TYR B 1 105 ? 27.864 43.199 15.238 1.00 18.51 105 TYR B CA 1
ATOM 2969 C C . TYR B 1 105 ? 27.684 41.700 15.046 1.00 18.01 105 TYR B C 1
ATOM 2970 O O . TYR B 1 105 ? 27.434 41.232 13.934 1.00 16.64 105 TYR B O 1
ATOM 2979 N N . TYR B 1 106 ? 27.820 40.965 16.150 1.00 16.56 106 TYR B N 1
ATOM 2980 C CA . TYR B 1 106 ? 27.669 39.507 16.193 1.00 16.63 106 TYR B CA 1
ATOM 2981 C C . TYR B 1 106 ? 28.733 38.657 15.478 1.00 16.12 106 TYR B C 1
ATOM 2982 O O . TYR B 1 106 ? 29.309 37.766 16.094 1.00 17.03 106 TYR B O 1
ATOM 2991 N N . ASN B 1 107 ? 28.994 38.915 14.196 1.00 15.84 107 ASN B N 1
ATOM 2992 C CA . ASN B 1 107 ? 29.981 38.122 13.450 1.00 17.07 107 ASN B CA 1
ATOM 2993 C C . ASN B 1 107 ? 31.463 38.423 13.749 1.00 16.65 107 ASN B C 1
ATOM 2994 O O . ASN B 1 107 ? 32.366 37.772 13.208 1.00 17.11 107 ASN B O 1
ATOM 2999 N N . LYS B 1 108 ? 31.692 39.404 14.617 1.00 15.17 108 LYS B N 1
ATOM 3000 C CA . LYS B 1 108 ? 33.018 39.796 15.083 1.00 17.45 108 LYS B CA 1
ATOM 3001 C C . LYS B 1 108 ? 34.162 39.823 14.078 1.00 18.26 108 LYS B C 1
ATOM 3002 O O . LYS B 1 108 ? 35.125 39.064 14.206 1.00 17.24 108 LYS B O 1
ATOM 3008 N N . PRO B 1 109 ? 34.095 40.715 13.079 1.00 19.36 109 PRO B N 1
ATOM 3009 C CA . PRO B 1 109 ? 35.192 40.763 12.104 1.00 18.20 109 PRO B CA 1
ATOM 3010 C C . PRO B 1 109 ? 36.523 41.187 12.748 1.00 18.30 109 PRO B C 1
ATOM 3011 O O . PRO B 1 109 ? 36.546 41.754 13.851 1.00 18.94 109 PRO B O 1
ATOM 3015 N N . THR B 1 110 ? 37.633 40.897 12.074 1.00 18.12 110 THR B N 1
ATOM 3016 C CA . THR B 1 110 ? 38.938 41.302 12.592 1.00 16.80 110 THR B CA 1
ATOM 3017 C C . THR B 1 110 ? 39.082 42.787 12.248 1.00 16.72 110 THR B C 1
ATOM 3018 O O . THR B 1 110 ? 38.253 43.337 11.517 1.00 16.25 110 THR B O 1
ATOM 3022 N N . GLN B 1 111 ? 40.115 43.437 12.777 1.00 15.85 111 GLN B N 1
ATOM 3023 C CA . GLN B 1 111 ? 40.327 44.852 12.492 1.00 16.80 111 GLN B CA 1
ATOM 3024 C C . GLN B 1 111 ? 40.471 45.081 10.986 1.00 16.59 111 GLN B C 1
ATOM 3025 O O . GLN B 1 111 ? 39.985 46.081 10.453 1.00 15.83 111 GLN B O 1
ATOM 3031 N N . GLU B 1 112 ? 41.124 44.154 10.294 1.00 16.52 112 GLU B N 1
ATOM 3032 C CA . GLU B 1 112 ? 41.288 44.291 8.855 1.00 16.81 112 GLU B CA 1
ATOM 3033 C C . GLU B 1 112 ? 39.917 44.154 8.216 1.00 18.05 112 GLU B C 1
ATOM 3034 O O . GLU B 1 112 ? 39.620 44.794 7.201 1.00 17.69 112 GLU B O 1
ATOM 3040 N N . GLY B 1 113 ? 39.078 43.318 8.825 1.00 18.32 113 GLY B N 1
ATOM 3041 C CA . GLY B 1 113 ? 37.732 43.120 8.317 1.00 19.19 113 GLY B CA 1
ATOM 3042 C C . GLY B 1 113 ? 36.921 44.394 8.455 1.00 20.91 113 GLY B C 1
ATOM 3043 O O . GLY B 1 113 ? 36.275 44.829 7.502 1.00 22.00 113 GLY B O 1
ATOM 3044 N N . ILE B 1 114 ? 36.958 44.983 9.650 1.00 19.88 114 ILE B N 1
ATOM 3045 C CA . ILE B 1 114 ? 36.257 46.229 9.952 1.00 19.41 114 ILE B CA 1
ATOM 3046 C C . ILE B 1 114 ? 36.770 47.340 9.028 1.00 20.76 114 ILE B C 1
ATOM 3047 O O . ILE B 1 114 ? 36.005 48.204 8.576 1.00 21.07 114 ILE B O 1
ATOM 3052 N N . TYR B 1 115 ? 38.072 47.317 8.754 1.00 18.71 115 TYR B N 1
ATOM 3053 C CA . TYR B 1 115 ? 38.675 48.308 7.875 1.00 18.24 115 TYR B CA 1
ATOM 3054 C C . TYR B 1 115 ? 38.076 48.195 6.472 1.00 17.56 115 TYR B C 1
ATOM 3055 O O . TYR B 1 115 ? 37.588 49.183 5.923 1.00 16.31 115 TYR B O 1
ATOM 3064 N N . GLN B 1 116 ? 38.116 46.988 5.904 1.00 17.47 116 GLN B N 1
ATOM 3065 C CA . GLN B 1 116 ? 37.587 46.733 4.560 1.00 18.98 116 GLN B CA 1
ATOM 3066 C C . GLN B 1 116 ? 36.084 46.995 4.462 1.00 20.23 116 GLN B C 1
ATOM 3067 O O . GLN B 1 116 ? 35.570 47.348 3.392 1.00 20.95 116 GLN B O 1
ATOM 3073 N N . HIS B 1 117 ? 35.386 46.803 5.579 1.00 20.11 117 HIS B N 1
ATOM 3074 C CA . HIS B 1 117 ? 33.949 47.029 5.662 1.00 18.77 117 HIS B CA 1
ATOM 3075 C C . HIS B 1 117 ? 33.686 48.498 5.328 1.00 18.29 117 HIS B C 1
ATOM 3076 O O . HIS B 1 117 ? 32.931 48.816 4.415 1.00 18.77 117 HIS B O 1
ATOM 3083 N N . PHE B 1 118 ? 34.332 49.388 6.071 1.00 19.03 118 PHE B N 1
ATOM 3084 C CA . PHE B 1 118 ? 34.170 50.824 5.878 1.00 19.49 118 PHE B CA 1
ATOM 3085 C C . PHE B 1 118 ? 34.775 51.360 4.587 1.00 18.80 118 PHE B C 1
ATOM 3086 O O . PHE B 1 118 ? 34.309 52.363 4.047 1.00 19.58 118 PHE B O 1
ATOM 3094 N N . LYS B 1 119 ? 35.812 50.699 4.090 1.00 18.57 119 LYS B N 1
ATOM 3095 C CA . LYS B 1 119 ? 36.439 51.142 2.857 1.00 20.28 119 LYS B CA 1
ATOM 3096 C C . LYS B 1 119 ? 35.485 50.896 1.688 1.00 19.75 119 LYS B C 1
ATOM 3097 O O . LYS B 1 119 ? 35.384 51.713 0.773 1.00 21.36 119 LYS B O 1
ATOM 3103 N N . ALA B 1 120 ? 34.772 49.775 1.732 1.00 19.40 120 ALA B N 1
ATOM 3104 C CA . ALA B 1 120 ? 33.813 49.430 0.690 1.00 18.08 120 ALA B CA 1
ATOM 3105 C C . ALA B 1 120 ? 32.572 50.330 0.761 1.00 17.89 120 ALA B C 1
ATOM 3106 O O . ALA B 1 120 ? 32.024 50.744 -0.263 1.00 19.03 120 ALA B O 1
ATOM 3108 N N . ILE B 1 121 ? 32.127 50.627 1.975 1.00 18.23 121 ILE B N 1
ATOM 3109 C CA . ILE B 1 121 ? 30.962 51.478 2.175 1.00 19.28 121 ILE B CA 1
ATOM 3110 C C . ILE B 1 121 ? 31.324 52.906 1.772 1.00 18.56 121 ILE B C 1
ATOM 3111 O O . ILE B 1 121 ? 30.517 53.614 1.164 1.00 18.98 121 ILE B O 1
ATOM 3116 N N . ASP B 1 122 ? 32.538 53.324 2.119 1.00 18.47 122 ASP B N 1
ATOM 3117 C CA . ASP B 1 122 ? 33.008 54.656 1.768 1.00 19.27 122 ASP B CA 1
ATOM 3118 C C . ASP B 1 122 ? 32.999 54.805 0.250 1.00 19.69 122 ASP B C 1
ATOM 3119 O O . ASP B 1 122 ? 32.587 55.839 -0.271 1.00 18.99 122 ASP B O 1
ATOM 3124 N N . ALA B 1 123 ? 33.433 53.762 -0.455 1.00 19.37 123 ALA B N 1
ATOM 3125 C CA . ALA B 1 123 ? 33.489 53.779 -1.915 1.00 19.92 123 ALA B CA 1
ATOM 3126 C C . ALA B 1 123 ? 32.133 54.001 -2.579 1.00 19.36 123 ALA B C 1
ATOM 3127 O O . ALA B 1 123 ? 32.029 54.718 -3.564 1.00 21.35 123 ALA B O 1
ATOM 3129 N N . ALA B 1 124 ? 31.094 53.379 -2.038 1.00 20.09 124 ALA B N 1
ATOM 3130 C CA . ALA B 1 124 ? 29.754 53.501 -2.597 1.00 20.95 124 ALA B CA 1
ATOM 3131 C C . ALA B 1 124 ? 29.017 54.707 -2.043 1.00 21.06 124 ALA B C 1
ATOM 3132 O O . ALA B 1 124 ? 27.863 54.942 -2.385 1.00 22.81 124 ALA B O 1
ATOM 3134 N N . SER B 1 125 ? 29.687 55.477 -1.195 1.00 20.88 125 SER B N 1
ATOM 3135 C CA . SER B 1 125 ? 29.067 56.640 -0.584 1.00 20.65 125 SER B CA 1
ATOM 3136 C C . SER B 1 125 ? 29.467 57.978 -1.194 1.00 21.94 125 SER B C 1
ATOM 3137 O O . SER B 1 125 ? 30.552 58.123 -1.764 1.00 20.43 125 SER B O 1
ATOM 3140 N N . THR B 1 126 ? 28.564 58.949 -1.063 1.00 21.95 126 THR B N 1
ATOM 3141 C CA . THR B 1 126 ? 28.771 60.304 -1.558 1.00 23.27 126 THR B CA 1
ATOM 3142 C C . THR B 1 126 ? 28.437 61.306 -0.441 1.00 24.05 126 THR B C 1
ATOM 3143 O O . THR B 1 126 ? 28.340 62.513 -0.683 1.00 24.45 126 THR B O 1
ATOM 3147 N N . ILE B 1 127 ? 28.258 60.799 0.779 1.00 23.14 127 ILE B N 1
ATOM 3148 C CA . ILE B 1 127 ? 27.945 61.649 1.921 1.00 21.89 127 ILE B CA 1
ATOM 3149 C C . ILE B 1 127 ? 28.820 61.276 3.122 1.00 20.78 127 ILE B C 1
ATOM 3150 O O . ILE B 1 127 ? 29.516 60.255 3.099 1.00 22.19 127 ILE B O 1
ATOM 3155 N N . PRO B 1 128 ? 28.813 62.114 4.177 1.00 19.10 128 PRO B N 1
ATOM 3156 C CA . PRO B 1 128 ? 29.601 61.880 5.389 1.00 18.24 128 PRO B CA 1
ATOM 3157 C C . PRO B 1 128 ? 29.231 60.605 6.132 1.00 19.74 128 PRO B C 1
ATOM 3158 O O . PRO B 1 128 ? 28.054 60.306 6.334 1.00 21.51 128 PRO B O 1
ATOM 3162 N N . ILE B 1 129 ? 30.251 59.870 6.551 1.00 19.27 129 ILE B N 1
ATOM 3163 C CA . ILE B 1 129 ? 30.061 58.646 7.307 1.00 19.11 129 ILE B CA 1
ATOM 3164 C C . ILE B 1 129 ? 30.571 58.882 8.734 1.00 19.70 129 ILE B C 1
ATOM 3165 O O . ILE B 1 129 ? 31.657 59.430 8.933 1.00 21.66 129 ILE B O 1
ATOM 3170 N N . ILE B 1 130 ? 29.766 58.502 9.722 1.00 20.15 130 ILE B N 1
ATOM 3171 C CA . ILE B 1 130 ? 30.160 58.624 11.121 1.00 19.80 130 ILE B CA 1
ATOM 3172 C C . ILE B 1 130 ? 30.261 57.179 11.599 1.00 20.50 130 ILE B C 1
ATOM 3173 O O . ILE B 1 130 ? 29.294 56.423 11.479 1.00 21.04 130 ILE B O 1
ATOM 3178 N N . VAL B 1 131 ? 31.432 56.788 12.106 1.00 19.78 131 VAL B N 1
ATOM 3179 C CA . VAL B 1 131 ? 31.645 55.419 12.593 1.00 19.17 131 VAL B CA 1
ATOM 3180 C C . VAL B 1 131 ? 31.036 55.288 13.988 1.00 19.46 131 VAL B C 1
ATOM 3181 O O . VAL B 1 131 ? 31.382 56.046 14.893 1.00 19.56 131 VAL B O 1
ATOM 3185 N N . TYR B 1 132 ? 30.120 54.336 14.150 1.00 19.19 132 TYR B N 1
ATOM 3186 C CA . TYR B 1 132 ? 29.448 54.104 15.429 1.00 20.39 132 TYR B CA 1
ATOM 3187 C C . TYR B 1 132 ? 30.119 52.959 16.202 1.00 19.40 132 TYR B C 1
ATOM 3188 O O . TYR B 1 132 ? 29.794 51.789 16.011 1.00 21.72 132 TYR B O 1
ATOM 3197 N N . ASN B 1 133 ? 31.059 53.320 17.075 1.00 20.15 133 ASN B N 1
ATOM 3198 C CA . ASN B 1 133 ? 31.820 52.364 17.885 1.00 19.52 133 ASN B CA 1
ATOM 3199 C C . ASN B 1 133 ? 31.154 52.063 19.237 1.00 19.97 133 ASN B C 1
ATOM 3200 O O . ASN B 1 133 ? 31.260 52.840 20.193 1.00 20.70 133 ASN B O 1
ATOM 3205 N N . ILE B 1 134 ? 30.480 50.921 19.311 1.00 20.16 134 ILE B N 1
ATOM 3206 C CA . ILE B 1 134 ? 29.789 50.528 20.531 1.00 19.99 134 ILE B CA 1
ATOM 3207 C C . ILE B 1 134 ? 30.013 49.046 20.821 1.00 18.58 134 ILE B C 1
ATOM 3208 O O . ILE B 1 134 ? 29.164 48.205 20.526 1.00 18.40 134 ILE B O 1
ATOM 3213 N N . PRO B 1 135 ? 31.176 48.712 21.406 1.00 19.25 135 PRO B N 1
ATOM 3214 C CA . PRO B 1 135 ? 31.579 47.342 21.763 1.00 18.98 135 PRO B CA 1
ATOM 3215 C C . PRO B 1 135 ? 30.544 46.599 22.619 1.00 18.94 135 PRO B C 1
ATOM 3216 O O . PRO B 1 135 ? 30.402 45.381 22.527 1.00 18.56 135 PRO B O 1
ATOM 3220 N N . GLY B 1 136 ? 29.822 47.347 23.446 1.00 18.04 136 GLY B N 1
ATOM 3221 C CA . GLY B 1 136 ? 28.823 46.757 24.321 1.00 18.97 136 GLY B CA 1
ATOM 3222 C C . GLY B 1 136 ? 27.672 46.040 23.638 1.00 19.37 136 GLY B C 1
ATOM 3223 O O . GLY B 1 136 ? 27.061 45.156 24.236 1.00 18.54 136 GLY B O 1
ATOM 3224 N N . ARG B 1 137 ? 27.368 46.418 22.397 1.00 19.50 137 ARG B N 1
ATOM 3225 C CA . ARG B 1 137 ? 26.291 45.779 21.659 1.00 18.84 137 ARG B CA 1
ATOM 3226 C C . ARG B 1 137 ? 26.838 44.925 20.515 1.00 17.64 137 ARG B C 1
ATOM 3227 O O . ARG B 1 137 ? 26.343 43.822 20.267 1.00 17.69 137 ARG B O 1
ATOM 3235 N N . SER B 1 138 ? 27.864 45.431 19.831 1.00 16.21 138 SER B N 1
ATOM 3236 C CA . SER B 1 138 ? 28.462 44.733 18.692 1.00 16.61 138 SER B CA 1
ATOM 3237 C C . SER B 1 138 ? 29.356 43.547 19.046 1.00 16.32 138 SER B C 1
ATOM 3238 O O . SER B 1 138 ? 29.583 42.675 18.209 1.00 18.83 138 SER B O 1
ATOM 3241 N N . ALA B 1 139 ? 29.856 43.510 20.280 1.00 16.37 139 ALA B N 1
ATOM 3242 C CA . ALA B 1 139 ? 30.736 42.424 20.729 1.00 17.07 139 ALA B CA 1
ATOM 3243 C C . ALA B 1 139 ? 32.053 42.410 19.946 1.00 17.80 139 ALA B C 1
ATOM 3244 O O . ALA B 1 139 ? 32.650 41.355 19.720 1.00 17.42 139 ALA B O 1
ATOM 3246 N N . ILE B 1 140 ? 32.486 43.595 19.525 1.00 17.79 140 ILE B N 1
ATOM 3247 C CA . ILE B 1 140 ? 33.732 43.760 18.794 1.00 19.19 140 ILE B CA 1
ATOM 3248 C C . ILE B 1 140 ? 34.165 45.207 19.028 1.00 20.44 140 ILE B C 1
ATOM 3249 O O . ILE B 1 140 ? 33.352 46.051 19.390 1.00 19.14 140 ILE B O 1
ATOM 3254 N N . GLU B 1 141 ? 35.446 45.486 18.837 1.00 21.46 141 GLU B N 1
ATOM 3255 C CA . GLU B 1 141 ? 35.963 46.832 19.033 1.00 23.28 141 GLU B CA 1
ATOM 3256 C C . GLU B 1 141 ? 36.652 47.385 17.807 1.00 22.97 141 GLU B C 1
ATOM 3257 O O . GLU B 1 141 ? 37.123 46.649 16.944 1.00 23.10 141 GLU B O 1
ATOM 3263 N N . ILE B 1 142 ? 36.719 48.702 17.740 1.00 22.94 142 ILE B N 1
ATOM 3264 C CA . ILE B 1 142 ? 37.395 49.351 16.634 1.00 23.20 142 ILE B CA 1
ATOM 3265 C C . ILE B 1 142 ? 38.575 50.068 17.301 1.00 22.85 142 ILE B C 1
ATOM 3266 O O . ILE B 1 142 ? 38.393 51.035 18.026 1.00 20.89 142 ILE B O 1
ATOM 3271 N N . HIS B 1 143 ? 39.781 49.544 17.099 1.00 22.06 143 HIS B N 1
ATOM 3272 C CA . HIS B 1 143 ? 40.974 50.129 17.705 1.00 20.77 143 HIS B CA 1
ATOM 3273 C C . HIS B 1 143 ? 41.208 51.531 17.200 1.00 20.02 143 HIS B C 1
ATOM 3274 O O . HIS B 1 143 ? 40.808 51.863 16.088 1.00 18.69 143 HIS B O 1
ATOM 3281 N N . VAL B 1 144 ? 41.857 52.356 18.017 1.00 18.81 144 VAL B N 1
ATOM 3282 C CA . VAL B 1 144 ? 42.131 53.741 17.633 1.00 19.16 144 VAL B CA 1
ATOM 3283 C C . VAL B 1 144 ? 42.911 53.825 16.319 1.00 20.85 144 VAL B C 1
ATOM 3284 O O . VAL B 1 144 ? 42.596 54.650 15.462 1.00 21.71 144 VAL B O 1
ATOM 3288 N N . GLU B 1 145 ? 43.913 52.959 16.162 1.00 22.13 145 GLU B N 1
ATOM 3289 C CA . GLU B 1 145 ? 44.741 52.922 14.957 1.00 23.22 145 GLU B CA 1
ATOM 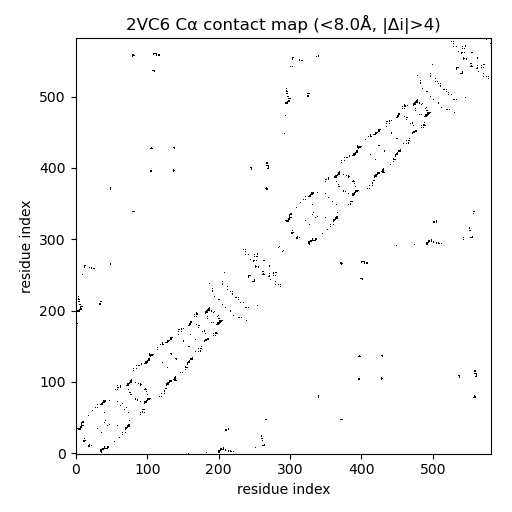3290 C C . GLU B 1 145 ? 43.899 52.531 13.736 1.00 21.89 145 GLU B C 1
ATOM 3291 O O . GLU B 1 145 ? 44.097 53.055 12.636 1.00 21.13 145 GLU B O 1
ATOM 3297 N N . THR B 1 146 ? 42.965 51.603 13.938 1.00 20.63 146 THR B N 1
ATOM 3298 C CA . THR B 1 146 ? 42.074 51.144 12.875 1.00 20.34 146 THR B CA 1
ATOM 3299 C C . THR B 1 146 ? 41.157 52.289 12.468 1.00 20.32 146 THR B C 1
ATOM 3300 O O . THR B 1 146 ? 40.909 52.512 11.288 1.00 19.64 146 THR B O 1
ATOM 3304 N N . LEU B 1 147 ? 40.656 53.006 13.469 1.00 21.59 147 LEU B N 1
ATOM 3305 C CA . LEU B 1 147 ? 39.768 54.141 13.262 1.00 19.39 147 LEU B CA 1
ATOM 3306 C C . LEU B 1 147 ? 40.541 55.190 12.484 1.00 20.41 147 LEU B C 1
ATOM 3307 O O . LEU B 1 147 ? 40.047 55.749 11.506 1.00 19.81 147 LEU B O 1
ATOM 3312 N N . ALA B 1 148 ? 41.765 55.447 12.938 1.00 20.49 148 ALA B N 1
ATOM 3313 C CA . ALA B 1 148 ? 42.653 56.422 12.304 1.00 20.79 148 ALA B CA 1
ATOM 3314 C C . ALA B 1 148 ? 42.949 56.051 10.848 1.00 20.11 148 ALA B C 1
ATOM 3315 O O . ALA B 1 148 ? 42.953 56.917 9.979 1.00 20.51 148 ALA B O 1
ATOM 3317 N N . ARG B 1 149 ? 43.191 54.769 10.589 1.00 18.73 149 ARG B N 1
ATOM 3318 C CA . ARG B 1 149 ? 43.473 54.291 9.237 1.00 19.65 149 ARG B CA 1
ATOM 3319 C C . ARG B 1 149 ? 42.252 54.483 8.331 1.00 19.60 149 ARG B C 1
ATOM 3320 O O . ARG B 1 149 ? 42.389 54.854 7.163 1.00 19.46 149 ARG B O 1
ATOM 3328 N N . ILE B 1 150 ? 41.062 54.246 8.885 1.00 18.38 150 ILE B N 1
ATOM 3329 C CA . ILE B 1 150 ? 39.804 54.395 8.152 1.00 17.76 150 ILE B CA 1
ATOM 3330 C C . ILE B 1 150 ? 39.534 55.861 7.822 1.00 18.43 150 ILE B C 1
ATOM 3331 O O . ILE B 1 150 ? 39.072 56.189 6.729 1.00 16.30 150 ILE B O 1
ATOM 3336 N N . PHE B 1 151 ? 39.828 56.739 8.780 1.00 19.30 151 PHE B N 1
ATOM 3337 C CA . PHE B 1 151 ? 39.635 58.182 8.611 1.00 20.42 151 PHE B CA 1
ATOM 3338 C C . PHE B 1 151 ? 40.542 58.706 7.502 1.00 21.85 151 PHE B C 1
ATOM 3339 O O . PHE B 1 151 ? 40.109 59.458 6.623 1.00 21.65 151 PHE B O 1
ATOM 3347 N N . GLU B 1 152 ? 41.803 58.292 7.563 1.00 23.35 152 GLU B N 1
ATOM 3348 C CA . GLU B 1 152 ? 42.822 58.685 6.601 1.00 25.11 152 GLU B CA 1
ATOM 3349 C C . GLU B 1 152 ? 42.608 58.164 5.178 1.00 25.34 152 GLU B C 1
ATOM 3350 O O . GLU B 1 152 ? 42.857 58.883 4.218 1.00 24.26 152 GLU B O 1
ATOM 3356 N N . ASP B 1 153 ? 42.149 56.923 5.039 1.00 25.58 153 ASP B N 1
ATOM 3357 C CA . ASP B 1 153 ? 41.956 56.335 3.716 1.00 25.46 153 ASP B CA 1
ATOM 3358 C C . ASP B 1 153 ? 40.572 56.490 3.090 1.00 26.13 153 ASP B C 1
ATOM 3359 O O . ASP B 1 153 ? 40.403 56.222 1.906 1.00 25.29 153 ASP B O 1
ATOM 3364 N N . CYS B 1 154 ? 39.585 56.917 3.873 1.00 25.20 154 CYS B N 1
ATOM 3365 C CA . CYS B 1 154 ? 38.224 57.078 3.360 1.00 25.15 154 CYS B CA 1
ATOM 3366 C C . CYS B 1 154 ? 37.776 58.530 3.431 1.00 24.43 154 CYS B C 1
ATOM 3367 O O . CYS B 1 154 ? 37.343 59.005 4.476 1.00 23.39 154 CYS B O 1
ATOM 3370 N N . PRO B 1 155 ? 37.867 59.255 2.310 1.00 24.80 155 PRO B N 1
ATOM 3371 C CA . PRO B 1 155 ? 37.464 60.665 2.269 1.00 25.17 155 PRO B CA 1
ATOM 3372 C C . PRO B 1 155 ? 36.094 60.988 2.870 1.00 24.20 155 PRO B C 1
ATOM 3373 O O . PRO B 1 155 ? 35.918 62.047 3.466 1.00 24.17 155 PRO B O 1
ATOM 3377 N N . ASN B 1 156 ? 35.133 60.078 2.737 1.00 23.09 156 ASN B N 1
ATOM 3378 C CA . ASN B 1 156 ? 33.792 60.315 3.279 1.00 22.43 156 ASN B CA 1
ATOM 3379 C C . ASN B 1 156 ? 33.635 60.091 4.782 1.00 21.57 156 ASN B C 1
ATOM 3380 O O . ASN B 1 156 ? 32.708 60.624 5.389 1.00 21.26 156 ASN B O 1
ATOM 3385 N N . VAL B 1 157 ? 34.527 59.303 5.376 1.00 20.32 157 VAL B N 1
ATOM 3386 C CA . VAL B 1 157 ? 34.470 59.057 6.814 1.00 20.30 157 VAL B CA 1
ATOM 3387 C C . VAL B 1 157 ? 34.977 60.320 7.513 1.00 21.26 157 VAL B C 1
ATOM 3388 O O . VAL B 1 157 ? 36.161 60.653 7.434 1.00 22.37 157 VAL B O 1
ATOM 3392 N N . LYS B 1 158 ? 34.072 61.011 8.204 1.00 22.18 158 LYS B N 1
ATOM 3393 C CA . LYS B 1 158 ? 34.399 62.275 8.874 1.00 22.40 158 LYS B CA 1
ATOM 3394 C C . LYS B 1 158 ? 34.548 62.243 10.401 1.00 20.23 158 LYS B C 1
ATOM 3395 O O . LYS B 1 158 ? 35.111 63.162 10.996 1.00 19.93 158 LYS B O 1
ATOM 3401 N N . GLY B 1 159 ? 34.045 61.198 11.042 1.00 20.20 159 GLY B N 1
ATOM 3402 C CA . GLY B 1 159 ? 34.142 61.148 12.484 1.00 18.56 159 GLY B CA 1
ATOM 3403 C C . GLY B 1 159 ? 33.614 59.879 13.112 1.00 18.03 159 GLY B C 1
ATOM 3404 O O . GLY B 1 159 ? 33.533 58.837 12.455 1.00 16.66 159 GLY B O 1
ATOM 3405 N N . VAL B 1 160 ? 33.224 59.981 14.381 1.00 15.90 160 VAL B N 1
ATOM 3406 C CA . VAL B 1 160 ? 32.752 58.831 15.135 1.00 16.29 160 VAL B CA 1
ATOM 3407 C C . VAL B 1 160 ? 31.623 59.134 16.108 1.00 16.95 160 VAL B C 1
ATOM 3408 O O . VAL B 1 160 ? 31.451 60.269 16.529 1.00 17.35 160 VAL B O 1
ATOM 3426 N N . ASP B 1 162 ? 31.065 57.790 19.501 1.00 17.75 162 ASP B N 1
ATOM 3427 C CA . ASP B 1 162 ? 31.725 56.983 20.522 1.00 19.36 162 ASP B CA 1
ATOM 3428 C C . ASP B 1 162 ? 30.820 56.542 21.666 1.00 18.63 162 ASP B C 1
ATOM 3429 O O . ASP B 1 162 ? 30.248 57.359 22.379 1.00 19.20 162 ASP B O 1
ATOM 3434 N N . ALA B 1 163 ? 30.694 55.228 21.824 1.00 17.81 163 ALA B N 1
ATOM 3435 C CA . ALA B 1 163 ? 29.875 54.650 22.878 1.00 19.06 163 ALA B CA 1
ATOM 3436 C C . ALA B 1 163 ? 30.666 53.560 23.630 1.00 18.84 163 ALA B C 1
ATOM 3437 O O . ALA B 1 163 ? 30.112 52.554 24.082 1.00 20.83 163 ALA B O 1
ATOM 3439 N N . THR B 1 164 ? 31.973 53.777 23.755 1.00 19.08 164 THR B N 1
ATOM 3440 C CA . THR B 1 164 ? 32.859 52.851 24.453 1.00 18.31 164 THR B CA 1
ATOM 3441 C C . THR B 1 164 ? 32.799 53.042 25.979 1.00 18.45 164 THR B C 1
ATOM 3442 O O . THR B 1 164 ? 32.968 52.092 26.735 1.00 19.98 164 THR B O 1
ATOM 3446 N N . GLY B 1 165 ? 32.553 54.266 26.432 1.00 20.18 165 GLY B N 1
ATOM 3447 C CA . GLY B 1 165 ? 32.517 54.514 27.864 1.00 19.08 165 GLY B CA 1
ATOM 3448 C C . GLY B 1 165 ? 33.930 54.741 28.387 1.00 19.72 165 GLY B C 1
ATOM 3449 O O . GLY B 1 165 ? 34.169 54.829 29.594 1.00 19.63 165 GLY B O 1
ATOM 3450 N N . ASN B 1 166 ? 34.869 54.834 27.449 1.00 19.79 166 ASN B N 1
ATOM 3451 C CA . ASN B 1 166 ? 36.280 55.051 27.736 1.00 19.37 166 ASN B CA 1
ATOM 3452 C C . ASN B 1 166 ? 36.603 56.484 27.304 1.00 18.47 166 ASN B C 1
ATOM 3453 O O . ASN B 1 166 ? 36.741 56.764 26.107 1.00 17.38 166 ASN B O 1
ATOM 3458 N N . LEU B 1 167 ? 36.727 57.387 28.274 1.00 18.12 167 LEU B N 1
ATOM 3459 C CA . LEU B 1 167 ? 36.997 58.786 27.965 1.00 19.41 167 LEU B CA 1
ATOM 3460 C C . LEU B 1 167 ? 38.411 59.119 27.491 1.00 19.82 167 LEU B C 1
ATOM 3461 O O . LEU B 1 167 ? 38.719 60.266 27.191 1.00 19.34 167 LEU B O 1
ATOM 3466 N N . LEU B 1 168 ? 39.273 58.117 27.417 1.00 19.95 168 LEU B N 1
ATOM 3467 C CA . LEU B 1 168 ? 40.624 58.339 26.920 1.00 21.75 168 LEU B CA 1
ATOM 3468 C C . LEU B 1 168 ? 40.493 58.437 25.400 1.00 21.77 168 LEU B C 1
ATOM 3469 O O . LEU B 1 168 ? 41.319 59.038 24.719 1.00 22.48 168 LEU B O 1
ATOM 3474 N N . ARG B 1 169 ? 39.420 57.845 24.890 1.00 21.96 169 ARG B N 1
ATOM 3475 C CA . ARG B 1 169 ? 39.124 57.801 23.463 1.00 23.69 169 ARG B CA 1
ATOM 3476 C C . ARG B 1 169 ? 39.081 59.154 22.739 1.00 22.32 169 ARG B C 1
ATOM 3477 O O . ARG B 1 169 ? 39.752 59.334 21.728 1.00 22.31 169 ARG B O 1
ATOM 3485 N N . PRO B 1 170 ? 38.278 60.114 23.229 1.00 20.84 170 PRO B N 1
ATOM 3486 C CA . PRO B 1 170 ? 38.275 61.384 22.503 1.00 21.22 170 PRO B CA 1
ATOM 3487 C C . PRO B 1 170 ? 39.663 62.025 22.457 1.00 21.10 170 PRO B C 1
ATOM 3488 O O . PRO B 1 170 ? 40.037 62.642 21.457 1.00 20.69 170 PRO B O 1
ATOM 3492 N N . SER B 1 171 ? 40.431 61.863 23.531 1.00 18.87 171 SER B N 1
ATOM 3493 C CA . SER B 1 171 ? 41.768 62.427 23.582 1.00 20.43 171 SER B CA 1
ATOM 3494 C C . SER B 1 171 ? 42.729 61.660 22.668 1.00 19.79 171 SER B C 1
ATOM 3495 O O . SER B 1 171 ? 43.537 62.270 21.958 1.00 19.90 171 SER B O 1
ATOM 3498 N N . LEU B 1 172 ? 42.638 60.329 22.678 1.00 19.99 172 LEU B N 1
ATOM 3499 C CA . LEU B 1 172 ? 43.511 59.493 21.843 1.00 20.90 172 LEU B CA 1
ATOM 3500 C C . LEU B 1 172 ? 43.190 59.635 20.362 1.00 21.89 172 LEU B C 1
ATOM 3501 O O . LEU B 1 172 ? 44.069 59.480 19.514 1.00 20.75 172 LEU B O 1
ATOM 3506 N N . GLU B 1 173 ? 41.930 59.921 20.054 1.00 22.64 173 GLU B N 1
ATOM 3507 C CA . GLU B 1 173 ? 41.519 60.109 18.671 1.00 25.23 173 GLU B CA 1
ATOM 3508 C C . GLU B 1 173 ? 41.935 61.506 18.208 1.00 25.68 173 GLU B C 1
ATOM 3509 O O . GLU B 1 173 ? 42.215 61.713 17.031 1.00 23.62 173 GLU B O 1
ATOM 3515 N N . ARG B 1 174 ? 41.982 62.458 19.140 1.00 27.02 174 ARG B N 1
ATOM 3516 C CA . ARG B 1 174 ? 42.418 63.820 18.826 1.00 28.94 174 ARG B CA 1
ATOM 3517 C C . ARG B 1 174 ? 43.891 63.754 18.443 1.00 28.84 174 ARG B C 1
ATOM 3518 O O . ARG B 1 174 ? 44.384 64.589 17.684 1.00 27.32 174 ARG B O 1
ATOM 3526 N N . MET B 1 175 ? 44.588 62.760 18.991 1.00 29.21 175 MET B N 1
ATOM 3527 C CA . MET B 1 175 ? 46.006 62.555 18.715 1.00 30.87 175 MET B CA 1
ATOM 3528 C C . MET B 1 175 ? 46.217 61.799 17.403 1.00 30.89 175 MET B C 1
ATOM 3529 O O . MET B 1 175 ? 47.007 62.222 16.560 1.00 31.26 175 MET B O 1
ATOM 3534 N N . ALA B 1 176 ? 45.525 60.672 17.248 1.00 30.81 176 ALA B N 1
ATOM 3535 C CA . ALA B 1 176 ? 45.638 59.848 16.052 1.00 30.10 176 ALA B CA 1
ATOM 3536 C C . ALA B 1 176 ? 45.077 60.598 14.853 1.00 31.88 176 ALA B C 1
ATOM 3537 O O . ALA B 1 176 ? 45.735 60.739 13.823 1.00 31.22 176 ALA B O 1
ATOM 3539 N N . CYS B 1 177 ? 43.844 61.064 14.997 1.00 33.52 177 CYS B N 1
ATOM 3540 C CA . CYS B 1 177 ? 43.170 61.830 13.953 1.00 35.55 177 CYS B CA 1
ATOM 3541 C C . CYS B 1 177 ? 43.303 63.281 14.420 1.00 35.82 177 CYS B C 1
ATOM 3542 O O . CYS B 1 177 ? 43.388 63.535 15.619 1.00 38.28 177 CYS B O 1
ATOM 3545 N N . GLY B 1 178 ? 43.330 64.238 13.506 1.00 35.29 178 GLY B N 1
ATOM 3546 C CA . GLY B 1 178 ? 43.485 65.616 13.948 1.00 34.41 178 GLY B CA 1
ATOM 3547 C C . GLY B 1 178 ? 42.299 66.195 14.702 1.00 34.24 178 GLY B C 1
ATOM 3548 O O . GLY B 1 178 ? 41.500 65.470 15.303 1.00 32.76 178 GLY B O 1
ATOM 3549 N N . GLU B 1 179 ? 42.196 67.521 14.676 1.00 34.89 179 GLU B N 1
ATOM 3550 C CA . GLU B 1 179 ? 41.098 68.232 15.321 1.00 34.10 179 GLU B CA 1
ATOM 3551 C C . GLU B 1 179 ? 39.931 68.305 14.343 1.00 33.34 179 GLU B C 1
ATOM 3552 O O . GLU B 1 179 ? 38.824 68.676 14.715 1.00 33.26 179 GLU B O 1
ATOM 3558 N N . ASP B 1 180 ? 40.199 67.946 13.089 1.00 32.93 180 ASP B N 1
ATOM 3559 C CA . ASP B 1 180 ? 39.188 67.946 12.035 1.00 32.63 180 ASP B CA 1
ATOM 3560 C C . ASP B 1 180 ? 38.350 66.667 12.101 1.00 31.19 180 ASP B C 1
ATOM 3561 O O . ASP B 1 180 ? 37.461 66.455 11.277 1.00 31.17 180 ASP B O 1
ATOM 3566 N N . PHE B 1 181 ? 38.659 65.809 13.070 1.00 28.26 181 PHE B N 1
ATOM 3567 C CA . PHE B 1 181 ? 37.935 64.553 13.258 1.00 26.87 181 PHE B CA 1
ATOM 3568 C C . PHE B 1 181 ? 36.669 64.885 14.054 1.00 25.87 181 PHE B C 1
ATOM 3569 O O . PHE B 1 181 ? 36.742 65.488 15.128 1.00 25.63 181 PHE B O 1
ATOM 3577 N N . ASN B 1 182 ? 35.512 64.498 13.523 1.00 24.13 182 ASN B N 1
ATOM 3578 C CA . ASN B 1 182 ? 34.237 64.787 14.176 1.00 23.00 182 ASN B CA 1
ATOM 3579 C C . ASN B 1 182 ? 33.970 63.864 15.374 1.00 21.89 182 ASN B C 1
ATOM 3580 O O . ASN B 1 182 ? 33.667 62.686 15.202 1.00 23.09 182 ASN B O 1
ATOM 3585 N N . LEU B 1 183 ? 34.067 64.409 16.585 1.00 19.90 183 LEU B N 1
ATOM 3586 C CA . LEU B 1 183 ? 33.851 63.623 17.795 1.00 18.51 183 LEU B CA 1
ATOM 3587 C C . LEU B 1 183 ? 32.454 63.760 18.397 1.00 19.17 183 LEU B C 1
ATOM 3588 O O . LEU B 1 183 ? 32.151 64.751 19.063 1.00 20.80 183 LEU B O 1
ATOM 3593 N N . LEU B 1 184 ? 31.609 62.759 18.172 1.00 20.41 184 LEU B N 1
ATOM 3594 C CA . LEU B 1 184 ? 30.257 62.756 18.725 1.00 20.64 184 LEU B CA 1
ATOM 3595 C C . LEU B 1 184 ? 30.175 61.627 19.771 1.00 20.98 184 LEU B C 1
ATOM 3596 O O . LEU B 1 184 ? 30.804 60.578 19.606 1.00 19.64 184 LEU B O 1
ATOM 3601 N N . THR B 1 185 ? 29.413 61.845 20.843 1.00 21.25 185 THR B N 1
ATOM 3602 C CA . THR B 1 185 ? 29.246 60.831 21.889 1.00 23.41 185 THR B CA 1
ATOM 3603 C C . THR B 1 185 ? 27.954 60.082 21.646 1.00 23.32 185 THR B C 1
ATOM 3604 O O . THR B 1 185 ? 26.987 60.652 21.147 1.00 24.01 185 THR B O 1
ATOM 3608 N N . GLY B 1 186 ? 27.936 58.817 22.045 1.00 23.52 186 GLY B N 1
ATOM 3609 C CA . GLY B 1 186 ? 26.746 58.009 21.911 1.00 21.68 186 GLY B CA 1
ATOM 3610 C C . GLY B 1 186 ? 26.074 57.844 23.266 1.00 21.42 186 GLY B C 1
ATOM 3611 O O . GLY B 1 186 ? 24.998 57.251 23.352 1.00 22.64 186 GLY B O 1
ATOM 3612 N N . GLU B 1 187 ? 26.694 58.342 24.337 1.00 22.16 187 GLU B N 1
ATOM 3613 C CA . GLU B 1 187 ? 26.068 58.222 25.652 1.00 23.18 187 GLU B CA 1
ATOM 3614 C C . GLU B 1 187 ? 25.871 59.538 26.387 1.00 20.88 187 GLU B C 1
ATOM 3615 O O . GLU B 1 187 ? 26.822 60.255 26.701 1.00 18.41 187 GLU B O 1
ATOM 3621 N N . ASP B 1 188 ? 24.597 59.822 26.643 1.00 20.17 188 ASP B N 1
ATOM 3622 C CA . ASP B 1 188 ? 24.125 61.028 27.309 1.00 20.43 188 ASP B CA 1
ATOM 3623 C C . ASP B 1 188 ? 24.735 61.339 28.667 1.00 20.55 188 ASP B C 1
ATOM 3624 O O . ASP B 1 188 ? 25.205 62.456 28.896 1.00 19.19 188 ASP B O 1
ATOM 3629 N N . GLY B 1 189 ? 24.713 60.358 29.566 1.00 20.00 189 GLY B N 1
ATOM 3630 C CA . GLY B 1 189 ? 25.243 60.562 30.905 1.00 20.65 189 GLY B CA 1
ATOM 3631 C C . GLY B 1 189 ? 26.670 61.064 31.039 1.00 19.50 189 GLY B C 1
ATOM 3632 O O . GLY B 1 189 ? 27.008 61.690 32.041 1.00 21.75 189 GLY B O 1
ATOM 3633 N N . THR B 1 190 ? 27.511 60.797 30.042 1.00 18.87 190 THR B N 1
ATOM 3634 C CA . THR B 1 190 ? 28.911 61.221 30.084 1.00 17.80 190 THR B CA 1
ATOM 3635 C C . THR B 1 190 ? 29.281 62.209 28.966 1.00 18.41 190 THR B C 1
ATOM 3636 O O . THR B 1 190 ? 30.463 62.395 28.648 1.00 19.88 190 THR B O 1
ATOM 3640 N N . ALA B 1 191 ? 28.267 62.836 28.372 1.00 17.28 191 ALA B N 1
ATOM 3641 C CA . ALA B 1 191 ? 28.474 63.813 27.310 1.00 17.19 191 ALA B CA 1
ATOM 3642 C C . ALA B 1 191 ? 29.207 65.022 27.894 1.00 16.37 191 ALA B C 1
ATOM 3643 O O . ALA B 1 191 ? 30.015 65.661 27.214 1.00 16.51 191 ALA B O 1
ATOM 3645 N N . LEU B 1 192 ? 28.917 65.322 29.160 1.00 16.67 192 LEU B N 1
ATOM 3646 C CA . LEU B 1 192 ? 29.529 66.447 29.851 1.00 16.55 192 LEU B CA 1
ATOM 3647 C C . LEU B 1 192 ? 31.047 66.312 29.821 1.00 16.68 192 LEU B C 1
ATOM 3648 O O . LEU B 1 192 ? 31.762 67.229 29.401 1.00 18.85 192 LEU B O 1
ATOM 3653 N N . GLY B 1 193 ? 31.529 65.154 30.259 1.00 16.41 193 GLY B N 1
ATOM 3654 C CA . GLY B 1 193 ? 32.956 64.893 30.267 1.00 17.89 193 GLY B CA 1
ATOM 3655 C C . GLY B 1 193 ? 33.515 64.716 28.866 1.00 18.36 193 GLY B C 1
ATOM 3656 O O . GLY B 1 193 ? 34.688 65.000 28.632 1.00 18.50 193 GLY B O 1
ATOM 3657 N N . TYR B 1 194 ? 32.686 64.256 27.928 1.00 18.51 194 TYR B N 1
ATOM 3658 C CA . TYR B 1 194 ? 33.143 64.051 26.552 1.00 19.42 194 TYR B CA 1
ATOM 3659 C C . TYR B 1 194 ? 33.427 65.382 25.876 1.00 18.89 194 TYR B C 1
ATOM 3660 O O . TYR B 1 194 ? 34.382 65.518 25.103 1.00 19.78 194 TYR B O 1
ATOM 3669 N N . MET B 1 195 ? 32.586 66.366 26.169 1.00 19.28 195 MET B N 1
ATOM 3670 C CA . MET B 1 195 ? 32.755 67.684 25.586 1.00 18.85 195 MET B CA 1
ATOM 3671 C C . MET B 1 195 ? 34.011 68.353 26.137 1.00 17.81 195 MET B C 1
ATOM 3672 O O . MET B 1 195 ? 34.716 69.059 25.408 1.00 19.57 195 MET B O 1
ATOM 3677 N N . ALA B 1 196 ? 34.303 68.115 27.415 1.00 16.51 196 ALA B N 1
ATOM 3678 C CA . ALA B 1 196 ? 35.492 68.690 28.045 1.00 17.06 196 ALA B CA 1
ATOM 3679 C C . ALA B 1 196 ? 36.735 68.184 27.328 1.00 16.83 196 ALA B C 1
ATOM 3680 O O . ALA B 1 196 ? 37.740 68.884 27.249 1.00 18.99 196 ALA B O 1
ATOM 3682 N N . HIS B 1 197 ? 36.649 66.965 26.803 1.00 16.31 197 HIS B N 1
ATOM 3683 C CA . HIS B 1 197 ? 37.752 66.327 26.077 1.00 16.19 197 HIS B CA 1
ATOM 3684 C C . HIS B 1 197 ? 37.872 66.754 24.610 1.00 17.25 197 HIS B C 1
ATOM 3685 O O . HIS B 1 197 ? 38.685 66.210 23.859 1.00 17.55 197 HIS B O 1
ATOM 3692 N N . GLY B 1 198 ? 37.059 67.723 24.204 1.00 17.15 198 GLY B N 1
ATOM 3693 C CA . GLY B 1 198 ? 37.113 68.188 22.830 1.00 17.49 198 GLY B CA 1
ATOM 3694 C C . GLY B 1 198 ? 36.017 67.613 21.954 1.00 17.79 198 GLY B C 1
ATOM 3695 O O . GLY B 1 198 ? 36.144 67.633 20.735 1.00 19.99 198 GLY B O 1
ATOM 3696 N N . GLY B 1 199 ? 34.955 67.096 22.571 1.00 17.95 199 GLY B N 1
ATOM 3697 C CA . GLY B 1 199 ? 33.844 66.540 21.821 1.00 18.94 199 GLY B CA 1
ATOM 3698 C C . GLY B 1 199 ? 33.064 67.625 21.098 1.00 20.69 199 GLY B C 1
ATOM 3699 O O . GLY B 1 199 ? 33.038 68.770 21.539 1.00 20.18 199 GLY B O 1
ATOM 3700 N N . HIS B 1 200 ? 32.413 67.264 19.995 1.00 20.56 200 HIS B N 1
ATOM 3701 C CA . HIS B 1 200 ? 31.641 68.219 19.196 1.00 22.24 200 HIS B CA 1
ATOM 3702 C C . HIS B 1 200 ? 30.129 68.150 19.409 1.00 22.55 200 HIS B C 1
ATOM 3703 O O . HIS B 1 200 ? 29.406 69.094 19.096 1.00 24.86 200 HIS B O 1
ATOM 3710 N N . GLY B 1 201 ? 29.650 67.034 19.940 1.00 21.18 201 GLY B N 1
ATOM 3711 C CA . GLY B 1 201 ? 28.227 66.897 20.158 1.00 20.61 201 GLY B CA 1
ATOM 3712 C C . GLY B 1 201 ? 27.870 65.511 20.631 1.00 21.40 201 GLY B C 1
ATOM 3713 O O . GLY B 1 201 ? 28.746 64.707 20.936 1.00 20.56 201 GLY B O 1
ATOM 3714 N N . CYS B 1 202 ? 26.577 65.223 20.666 1.00 21.86 202 CYS B N 1
ATOM 3715 C CA . CYS B 1 202 ? 26.102 63.937 21.131 1.00 19.82 202 CYS B CA 1
ATOM 3716 C C . CYS B 1 202 ? 24.867 63.453 20.384 1.00 19.44 202 CYS B C 1
ATOM 3717 O O . CYS B 1 202 ? 23.858 64.161 20.313 1.00 19.56 202 CYS B O 1
ATOM 3720 N N . ILE B 1 203 ? 24.960 62.257 19.806 1.00 19.72 203 ILE B N 1
ATOM 3721 C CA . ILE B 1 203 ? 23.819 61.656 19.124 1.00 20.95 203 ILE B CA 1
ATOM 3722 C C . ILE B 1 203 ? 23.097 61.079 20.346 1.00 20.41 203 ILE B C 1
ATOM 3723 O O . ILE B 1 203 ? 23.481 60.046 20.895 1.00 18.25 203 ILE B O 1
ATOM 3728 N N . SER B 1 204 ? 22.060 61.805 20.763 1.00 21.48 204 SER B N 1
ATOM 3729 C CA . SER B 1 204 ? 21.304 61.542 21.981 1.00 21.11 204 SER B CA 1
ATOM 3730 C C . SER B 1 204 ? 20.028 60.703 22.066 1.00 20.92 204 SER B C 1
ATOM 3731 O O . SER B 1 204 ? 19.220 60.636 21.134 1.00 22.04 204 SER B O 1
ATOM 3734 N N . VAL B 1 205 ? 19.857 60.084 23.234 1.00 18.59 205 VAL B N 1
ATOM 3735 C CA . VAL B 1 205 ? 18.677 59.287 23.549 1.00 18.58 205 VAL B CA 1
ATOM 3736 C C . VAL B 1 205 ? 17.723 60.190 24.355 1.00 18.02 205 VAL B C 1
ATOM 3737 O O . VAL B 1 205 ? 16.525 60.259 24.076 1.00 18.13 205 VAL B O 1
ATOM 3741 N N . THR B 1 206 ? 18.277 60.890 25.346 1.00 19.33 206 THR B N 1
ATOM 3742 C CA . THR B 1 206 ? 17.507 61.778 26.223 1.00 20.62 206 THR B CA 1
ATOM 3743 C C . THR B 1 206 ? 16.855 62.937 25.473 1.00 20.54 206 THR B C 1
ATOM 3744 O O . THR B 1 206 ? 15.786 63.409 25.863 1.00 21.96 206 THR B O 1
ATOM 3748 N N . ALA B 1 207 ? 17.504 63.391 24.403 1.00 20.71 207 ALA B N 1
ATOM 3749 C CA . ALA B 1 207 ? 16.979 64.488 23.594 1.00 21.17 207 ALA B CA 1
ATOM 3750 C C . ALA B 1 207 ? 15.604 64.127 23.024 1.00 22.17 207 ALA B C 1
ATOM 3751 O O . ALA B 1 207 ? 14.842 65.009 22.636 1.00 22.58 207 ALA B O 1
ATOM 3753 N N . ASN B 1 208 ? 15.288 62.835 22.973 1.00 20.83 208 ASN B N 1
ATOM 3754 C CA . ASN B 1 208 ? 13.989 62.398 22.472 1.00 20.58 208 ASN B CA 1
ATOM 3755 C C . ASN B 1 208 ? 12.891 62.920 23.395 1.00 21.94 208 ASN B C 1
ATOM 3756 O O . ASN B 1 208 ? 11.826 63.345 22.931 1.00 21.40 208 ASN B O 1
ATOM 3761 N N . VAL B 1 209 ? 13.157 62.885 24.700 1.00 22.70 209 VAL B N 1
ATOM 3762 C CA . VAL B 1 209 ? 12.185 63.324 25.700 1.00 24.80 209 VAL B CA 1
ATOM 3763 C C . VAL B 1 209 ? 12.362 64.760 26.198 1.00 24.73 209 VAL B C 1
ATOM 3764 O O . VAL B 1 209 ? 11.372 65.435 26.486 1.00 26.59 209 VAL B O 1
ATOM 3768 N N . ALA B 1 210 ? 13.613 65.216 26.308 1.00 23.95 210 ALA B N 1
ATOM 3769 C CA . ALA B 1 210 ? 13.923 66.577 26.770 1.00 23.94 210 ALA B CA 1
ATOM 3770 C C . ALA B 1 210 ? 14.774 67.330 25.750 1.00 23.01 210 ALA B C 1
ATOM 3771 O O . ALA B 1 210 ? 15.860 67.811 26.080 1.00 24.58 210 ALA B O 1
ATOM 3773 N N . PRO B 1 211 ? 14.283 67.460 24.502 1.00 21.81 211 PRO B N 1
ATOM 3774 C CA . PRO B 1 211 ? 15.005 68.155 23.423 1.00 20.05 211 PRO B CA 1
ATOM 3775 C C . PRO B 1 211 ? 15.573 69.558 23.703 1.00 20.36 211 PRO B C 1
ATOM 3776 O O . PRO B 1 211 ? 16.720 69.848 23.345 1.00 18.96 211 PRO B O 1
ATOM 3780 N N . ALA B 1 212 ? 14.778 70.423 24.337 1.00 19.89 212 ALA B N 1
ATOM 3781 C CA . ALA B 1 212 ? 15.211 71.791 24.642 1.00 20.82 212 ALA B CA 1
ATOM 3782 C C . ALA B 1 212 ? 16.349 71.832 25.666 1.00 20.31 212 ALA B C 1
ATOM 3783 O O . ALA B 1 212 ? 17.359 72.510 25.453 1.00 19.89 212 ALA B O 1
ATOM 3785 N N . LEU B 1 213 ? 16.182 71.106 26.773 1.00 21.17 213 LEU B N 1
ATOM 3786 C CA . LEU B 1 213 ? 17.201 71.059 27.822 1.00 22.54 213 LEU B CA 1
ATOM 3787 C C . LEU B 1 213 ? 18.501 70.466 27.292 1.00 20.91 213 LEU B C 1
ATOM 3788 O O . LEU B 1 213 ? 19.582 70.963 27.598 1.00 21.24 213 LEU B O 1
ATOM 3793 N N . CYS B 1 214 ? 18.396 69.401 26.501 1.00 20.14 214 CYS B N 1
ATOM 3794 C CA . CYS B 1 214 ? 19.582 68.778 25.926 1.00 21.29 214 CYS B CA 1
ATOM 3795 C C . CYS B 1 214 ? 20.241 69.749 24.948 1.00 20.55 214 CYS B C 1
ATOM 3796 O O . CYS B 1 214 ? 21.462 69.758 24.797 1.00 20.67 214 CYS B O 1
ATOM 3799 N N . ALA B 1 215 ? 19.430 70.563 24.280 1.00 20.05 215 ALA B N 1
ATOM 3800 C CA . ALA B 1 215 ? 19.958 71.548 23.352 1.00 21.32 215 ALA B CA 1
ATOM 3801 C C . ALA B 1 215 ? 20.771 72.584 24.155 1.00 22.22 215 ALA B C 1
ATOM 3802 O O . ALA B 1 215 ? 21.930 72.878 23.831 1.00 20.86 215 ALA B O 1
ATOM 3804 N N . ASP B 1 216 ? 20.167 73.118 25.217 1.00 21.80 216 ASP B N 1
ATOM 3805 C CA . ASP B 1 216 ? 20.836 74.103 26.071 1.00 21.98 216 ASP B CA 1
ATOM 3806 C C . ASP B 1 216 ? 22.120 73.527 26.647 1.00 21.79 216 ASP B C 1
ATOM 3807 O O . ASP B 1 216 ? 23.144 74.201 26.671 1.00 21.79 216 ASP B O 1
ATOM 3812 N N . PHE B 1 217 ? 22.057 72.288 27.126 1.00 21.76 217 PHE B N 1
ATOM 3813 C CA . PHE B 1 217 ? 23.230 71.627 27.696 1.00 22.94 217 PHE B CA 1
ATOM 3814 C C . PHE B 1 217 ? 24.354 71.630 26.667 1.00 22.86 217 PHE B C 1
ATOM 3815 O O . PHE B 1 217 ? 25.472 72.070 26.945 1.00 22.71 217 PHE B O 1
ATOM 3823 N N . GLN B 1 218 ? 24.043 71.125 25.476 1.00 25.21 218 GLN B N 1
ATOM 3824 C CA . GLN B 1 218 ? 25.010 71.067 24.383 1.00 24.68 218 GLN B CA 1
ATOM 3825 C C . GLN B 1 218 ? 25.546 72.448 24.019 1.00 25.46 218 GLN B C 1
ATOM 3826 O O . GLN B 1 218 ? 26.753 72.640 23.914 1.00 24.37 218 GLN B O 1
ATOM 3832 N N . GLN B 1 219 ? 24.645 73.408 23.831 1.00 26.27 219 GLN B N 1
ATOM 3833 C CA . GLN B 1 219 ? 25.059 74.756 23.484 1.00 26.95 219 GLN B CA 1
ATOM 3834 C C . GLN B 1 219 ? 25.954 75.300 24.586 1.00 26.66 219 GLN B C 1
ATOM 3835 O O . GLN B 1 219 ? 26.916 76.015 24.316 1.00 28.10 219 GLN B O 1
ATOM 3841 N N . ALA B 1 220 ? 25.637 74.957 25.831 1.00 25.79 220 ALA B N 1
ATOM 3842 C CA . ALA B 1 220 ? 26.433 75.417 26.963 1.00 25.39 220 ALA B CA 1
ATOM 3843 C C . ALA B 1 220 ? 27.857 74.877 26.848 1.00 24.97 220 ALA B C 1
ATOM 3844 O O . ALA B 1 220 ? 28.820 75.600 27.101 1.00 24.06 220 ALA B O 1
ATOM 3846 N N . CYS B 1 221 ? 27.988 73.608 26.461 1.00 24.47 221 CYS B N 1
ATOM 3847 C CA . CYS B 1 221 ? 29.305 72.992 26.302 1.00 24.75 221 CYS B CA 1
ATOM 3848 C C . CYS B 1 221 ? 30.044 73.593 25.109 1.00 24.07 221 CYS B C 1
ATOM 3849 O O . CYS B 1 221 ? 31.255 73.787 25.162 1.00 23.63 221 CYS B O 1
ATOM 3852 N N . LEU B 1 222 ? 29.310 73.883 24.035 1.00 24.47 222 LEU B N 1
ATOM 3853 C CA . LEU B 1 222 ? 29.890 74.483 22.828 1.00 24.87 222 LEU B CA 1
ATOM 3854 C C . LEU B 1 222 ? 30.400 75.902 23.124 1.00 25.20 222 LEU B C 1
ATOM 3855 O O . LEU B 1 222 ? 31.399 76.338 22.548 1.00 23.17 222 LEU B O 1
ATOM 3860 N N . ASN B 1 223 ? 29.717 76.616 24.022 1.00 25.44 223 ASN B N 1
ATOM 3861 C CA . ASN B 1 223 ? 30.132 77.972 24.405 1.00 27.67 223 ASN B CA 1
ATOM 3862 C C . ASN B 1 223 ? 31.253 77.915 25.448 1.00 27.77 223 ASN B C 1
ATOM 3863 O O . ASN B 1 223 ? 31.742 78.948 25.907 1.00 28.71 223 ASN B O 1
ATOM 3868 N N . GLY B 1 224 ? 31.650 76.701 25.818 1.00 27.46 224 GLY B N 1
ATOM 3869 C CA . GLY B 1 224 ? 32.695 76.531 26.806 1.00 26.05 224 GLY B CA 1
ATOM 3870 C C . GLY B 1 224 ? 32.202 76.867 28.200 1.00 26.66 224 GLY B C 1
ATOM 3871 O O . GLY B 1 224 ? 33.005 77.033 29.120 1.00 26.70 224 GLY B O 1
ATOM 3872 N N . ASP B 1 225 ? 30.883 76.964 28.362 1.00 25.26 225 ASP B N 1
ATOM 3873 C CA . ASP B 1 225 ? 30.294 77.288 29.660 1.00 25.92 225 ASP B CA 1
ATOM 3874 C C . ASP B 1 225 ? 29.964 76.025 30.437 1.00 25.25 225 ASP B C 1
ATOM 3875 O O . ASP B 1 225 ? 28.790 75.670 30.578 1.00 25.48 225 ASP B O 1
ATOM 3880 N N . PHE B 1 226 ? 30.999 75.370 30.961 1.00 25.63 226 PHE B N 1
ATOM 3881 C CA . PHE B 1 226 ? 30.827 74.128 31.707 1.00 24.83 226 PHE B CA 1
ATOM 3882 C C . PHE B 1 226 ? 30.155 74.240 33.056 1.00 24.62 226 PHE B C 1
ATOM 3883 O O . PHE B 1 226 ? 29.680 73.236 33.580 1.00 25.03 226 PHE B O 1
ATOM 3891 N N . ALA B 1 227 ? 30.104 75.445 33.620 1.00 23.26 227 ALA B N 1
ATOM 3892 C CA . ALA B 1 227 ? 29.438 75.635 34.906 1.00 22.28 227 ALA B CA 1
ATOM 3893 C C . ALA B 1 227 ? 27.932 75.490 34.683 1.00 21.90 227 ALA B C 1
ATOM 3894 O O . ALA B 1 227 ? 27.240 74.841 35.468 1.00 22.32 227 ALA B O 1
ATOM 3896 N N . ALA B 1 228 ? 27.431 76.095 33.607 1.00 20.82 228 ALA B N 1
ATOM 3897 C CA . ALA B 1 228 ? 26.012 76.012 33.267 1.00 19.51 228 ALA B CA 1
ATOM 3898 C C . ALA B 1 228 ? 25.715 74.572 32.878 1.00 18.77 228 ALA B C 1
ATOM 3899 O O . ALA B 1 228 ? 24.681 74.016 33.250 1.00 19.05 228 ALA B O 1
ATOM 3901 N N . ALA B 1 229 ? 26.631 73.980 32.115 1.00 18.58 229 ALA B N 1
ATOM 3902 C CA . ALA B 1 229 ? 26.489 72.600 31.672 1.00 20.19 229 ALA B CA 1
ATOM 3903 C C . ALA B 1 229 ? 26.350 71.683 32.883 1.00 19.71 229 ALA B C 1
ATOM 3904 O O . ALA B 1 229 ? 25.547 70.750 32.880 1.00 20.13 229 ALA B O 1
ATOM 3906 N N . LEU B 1 230 ? 27.122 71.950 33.928 1.00 21.34 230 LEU B N 1
ATOM 3907 C CA . LEU B 1 230 ? 27.042 71.124 35.122 1.00 21.45 230 LEU B CA 1
ATOM 3908 C C . LEU B 1 230 ? 25.641 71.222 35.721 1.00 23.49 230 LEU B C 1
ATOM 3909 O O . LEU B 1 230 ? 25.029 70.192 36.029 1.00 23.64 230 LEU B O 1
ATOM 3914 N N . LYS B 1 231 ? 25.142 72.453 35.889 1.00 24.34 231 LYS B N 1
ATOM 3915 C CA . LYS B 1 231 ? 23.798 72.689 36.437 1.00 25.97 231 LYS B CA 1
ATOM 3916 C C . LYS B 1 231 ? 22.740 71.974 35.605 1.00 25.31 231 LYS B C 1
ATOM 3917 O O . LYS B 1 231 ? 21.744 71.482 36.135 1.00 24.06 231 LYS B O 1
ATOM 3923 N N . LEU B 1 232 ? 22.958 71.939 34.296 1.00 23.93 232 LEU B N 1
ATOM 3924 C CA . LEU B 1 232 ? 22.048 71.258 33.393 1.00 24.25 232 LEU B CA 1
ATOM 3925 C C . LEU B 1 232 ? 22.152 69.747 33.632 1.00 23.00 232 LEU B C 1
ATOM 3926 O O . LEU B 1 232 ? 21.140 69.041 33.604 1.00 22.59 232 LEU B O 1
ATOM 3931 N N . GLN B 1 233 ? 23.375 69.264 33.874 1.00 23.64 233 GLN B N 1
ATOM 3932 C CA . GLN B 1 233 ? 23.616 67.842 34.155 1.00 23.80 233 GLN B CA 1
ATOM 3933 C C . GLN B 1 233 ? 22.896 67.504 35.456 1.00 24.18 233 GLN B C 1
ATOM 3934 O O . GLN B 1 233 ? 22.332 66.422 35.605 1.00 24.97 233 GLN B O 1
ATOM 3940 N N . ASP B 1 234 ? 22.941 68.438 36.403 1.00 22.88 234 ASP B N 1
ATOM 3941 C CA . ASP B 1 234 ? 22.276 68.269 37.685 1.00 23.56 234 ASP B CA 1
ATOM 3942 C C . ASP B 1 234 ? 20.784 68.048 37.441 1.00 24.15 234 ASP B C 1
ATOM 3943 O O . ASP B 1 234 ? 20.158 67.184 38.060 1.00 22.72 234 ASP B O 1
ATOM 3948 N N . ARG B 1 235 ? 20.218 68.823 36.523 1.00 24.96 235 ARG B N 1
ATOM 3949 C CA . ARG B 1 235 ? 18.803 68.697 36.213 1.00 26.60 235 ARG B CA 1
ATOM 3950 C C . ARG B 1 235 ? 18.445 67.486 35.347 1.00 27.14 235 ARG B C 1
ATOM 3951 O O . ARG B 1 235 ? 17.356 66.923 35.483 1.00 25.92 235 ARG B O 1
ATOM 3959 N N . LEU B 1 236 ? 19.366 67.079 34.475 1.00 26.86 236 LEU B N 1
ATOM 3960 C CA . LEU B 1 236 ? 19.127 65.964 33.552 1.00 28.30 236 LEU B CA 1
ATOM 3961 C C . LEU B 1 236 ? 19.583 64.559 33.951 1.00 27.02 236 LEU B C 1
ATOM 3962 O O . LEU B 1 236 ? 19.137 63.593 33.337 1.00 28.02 236 LEU B O 1
ATOM 3967 N N . MET B 1 237 ? 20.449 64.426 34.957 1.00 25.88 237 MET B N 1
ATOM 3968 C CA . MET B 1 237 ? 20.940 63.097 35.355 1.00 25.88 237 MET B CA 1
ATOM 3969 C C . MET B 1 237 ? 19.889 62.055 35.715 1.00 23.94 237 MET B C 1
ATOM 3970 O O . MET B 1 237 ? 19.979 60.917 35.268 1.00 24.23 237 MET B O 1
ATOM 3975 N N . PRO B 1 238 ? 18.895 62.414 36.547 1.00 23.54 238 PRO B N 1
ATOM 3976 C CA . PRO B 1 238 ? 17.872 61.422 36.901 1.00 23.08 238 PRO B CA 1
ATOM 3977 C C . PRO B 1 238 ? 17.214 60.809 35.661 1.00 22.82 238 PRO B C 1
ATOM 3978 O O . PRO B 1 238 ? 16.900 59.620 35.634 1.00 23.77 238 PRO B O 1
ATOM 3982 N N . LEU B 1 239 ? 17.006 61.630 34.637 1.00 22.51 239 LEU B N 1
ATOM 3983 C CA . LEU B 1 239 ? 16.390 61.167 33.395 1.00 23.98 239 LEU B CA 1
ATOM 3984 C C . LEU B 1 239 ? 17.382 60.310 32.596 1.00 24.46 239 LEU B C 1
ATOM 3985 O O . LEU B 1 239 ? 17.006 59.284 32.021 1.00 24.39 239 LEU B O 1
ATOM 3990 N N . HIS B 1 240 ? 18.649 60.724 32.572 1.00 25.33 240 HIS B N 1
ATOM 3991 C CA . HIS B 1 240 ? 19.676 59.973 31.858 1.00 25.70 240 HIS B CA 1
ATOM 3992 C C . HIS B 1 240 ? 19.763 58.538 32.355 1.00 26.37 240 HIS B C 1
ATOM 3993 O O . HIS B 1 240 ? 19.872 57.609 31.549 1.00 27.29 240 HIS B O 1
ATOM 4000 N N . ARG B 1 241 ? 19.723 58.340 33.673 1.00 26.72 241 ARG B N 1
ATOM 4001 C CA . ARG B 1 241 ? 19.810 56.978 34.189 1.00 27.16 241 ARG B CA 1
ATOM 4002 C C . ARG B 1 241 ? 18.465 56.259 34.121 1.00 25.72 241 ARG B C 1
ATOM 4003 O O . ARG B 1 241 ? 18.420 55.067 33.827 1.00 26.40 241 ARG B O 1
ATOM 4011 N N . ALA B 1 242 ? 17.378 56.986 34.373 1.00 23.64 242 ALA B N 1
ATOM 4012 C CA . ALA B 1 242 ? 16.037 56.408 34.330 1.00 23.44 242 ALA B CA 1
ATOM 4013 C C . ALA B 1 242 ? 15.691 55.928 32.917 1.00 22.73 242 ALA B C 1
ATOM 4014 O O . ALA B 1 242 ? 14.969 54.949 32.742 1.00 22.81 242 ALA B O 1
ATOM 4016 N N . LEU B 1 243 ? 16.210 56.622 31.911 1.00 22.67 243 LEU B N 1
ATOM 4017 C CA . LEU B 1 243 ? 15.952 56.260 30.522 1.00 22.52 243 LEU B CA 1
ATOM 4018 C C . LEU B 1 243 ? 16.671 54.964 30.135 1.00 23.19 243 LEU B C 1
ATOM 4019 O O . LEU B 1 243 ? 16.335 54.332 29.131 1.00 22.97 243 LEU B O 1
ATOM 4024 N N . PHE B 1 244 ? 17.648 54.562 30.944 1.00 24.49 244 PHE B N 1
ATOM 4025 C CA . PHE B 1 244 ? 18.401 53.338 30.687 1.00 25.62 244 PHE B CA 1
ATOM 4026 C C . PHE B 1 244 ? 18.205 52.280 31.773 1.00 27.28 244 PHE B C 1
ATOM 4027 O O . PHE B 1 244 ? 18.995 51.338 31.874 1.00 27.32 244 PHE B O 1
ATOM 4035 N N . LEU B 1 245 ? 17.146 52.427 32.572 1.00 29.88 245 LEU B N 1
ATOM 4036 C CA . LEU B 1 245 ? 16.861 51.482 33.651 1.00 31.51 245 LEU B CA 1
ATOM 4037 C C . LEU B 1 245 ? 16.901 50.067 33.119 1.00 33.18 245 LEU B C 1
ATOM 4038 O O . LEU B 1 245 ? 17.590 49.207 33.673 1.00 35.09 245 LEU B O 1
ATOM 4043 N N . GLU B 1 246 ? 16.153 49.819 32.051 1.00 32.72 246 GLU B N 1
ATOM 4044 C CA . GLU B 1 246 ? 16.169 48.510 31.419 1.00 33.07 246 GLU B CA 1
ATOM 4045 C C . GLU B 1 246 ? 16.886 48.723 30.085 1.00 34.05 246 GLU B C 1
ATOM 4046 O O . GLU B 1 246 ? 17.948 49.351 30.054 1.00 37.62 246 GLU B O 1
ATOM 4052 N N . THR B 1 247 ? 16.331 48.245 28.980 1.00 33.10 247 THR B N 1
ATOM 4053 C CA . THR B 1 247 ? 17.021 48.440 27.705 1.00 31.44 247 THR B CA 1
ATOM 4054 C C . THR B 1 247 ? 16.417 49.477 26.746 1.00 28.44 247 THR B C 1
ATOM 4055 O O . THR B 1 247 ? 15.240 49.410 26.377 1.00 27.49 247 THR B O 1
ATOM 4059 N N . ASN B 1 248 ? 17.249 50.441 26.363 1.00 25.54 248 ASN B N 1
ATOM 4060 C CA . ASN B 1 248 ? 16.871 51.506 25.440 1.00 25.54 248 ASN B CA 1
ATOM 4061 C C . ASN B 1 248 ? 16.485 50.910 24.077 1.00 25.42 248 ASN B C 1
ATOM 4062 O O . ASN B 1 248 ? 17.131 49.969 23.595 1.00 24.18 248 ASN B O 1
ATOM 4067 N N . PRO B 1 249 ? 15.446 51.466 23.420 1.00 23.59 249 PRO B N 1
ATOM 4068 C CA . PRO B 1 249 ? 14.592 52.596 23.804 1.00 22.55 249 PRO B CA 1
ATOM 4069 C C . PRO B 1 249 ? 13.295 52.294 24.565 1.00 20.68 249 PRO B C 1
ATOM 4070 O O . PRO B 1 249 ? 12.279 52.911 24.280 1.00 22.24 249 PRO B O 1
ATOM 4074 N N . ALA B 1 250 ? 13.305 51.370 25.518 1.00 21.02 250 ALA B N 1
ATOM 4075 C CA . ALA B 1 250 ? 12.078 51.057 26.254 1.00 20.60 250 ALA B CA 1
ATOM 4076 C C . ALA B 1 250 ? 11.631 52.214 27.146 1.00 19.78 250 ALA B C 1
ATOM 4077 O O . ALA B 1 250 ? 10.441 52.497 27.242 1.00 18.85 250 ALA B O 1
ATOM 4079 N N . GLY B 1 251 ? 12.585 52.875 27.801 1.00 19.85 251 GLY B N 1
ATOM 4080 C CA . GLY B 1 251 ? 12.259 54.002 28.665 1.00 20.13 251 GLY B CA 1
ATOM 4081 C C . GLY B 1 251 ? 11.915 55.258 27.882 1.00 21.19 251 GLY B C 1
ATOM 4082 O O . GLY B 1 251 ? 11.027 56.022 28.267 1.00 22.57 251 GLY B O 1
ATOM 4083 N N . ALA B 1 252 ? 12.619 55.478 26.777 1.00 21.49 252 ALA B N 1
ATOM 4084 C CA . ALA B 1 252 ? 12.374 56.643 25.937 1.00 21.76 252 ALA B CA 1
ATOM 4085 C C . ALA B 1 252 ? 10.961 56.593 25.348 1.00 23.69 252 ALA B C 1
ATOM 4086 O O . ALA B 1 252 ? 10.299 57.629 25.214 1.00 22.57 252 ALA B O 1
ATOM 4088 N N . LYS B 1 253 ? 10.503 55.394 24.990 1.00 24.12 253 LYS B N 1
ATOM 4089 C CA . LYS B 1 253 ? 9.164 55.240 24.428 1.00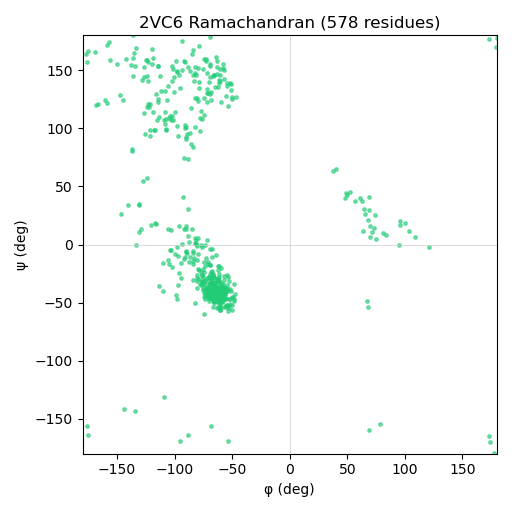 25.00 253 LYS B CA 1
ATOM 4090 C C . LYS B 1 253 ? 8.093 55.357 25.494 1.00 24.96 253 LYS B C 1
ATOM 4091 O O . LYS B 1 253 ? 6.980 55.812 25.213 1.00 25.13 253 LYS B O 1
ATOM 4097 N N . TYR B 1 254 ? 8.417 54.945 26.715 1.00 23.90 254 TYR B N 1
ATOM 4098 C CA . TYR B 1 254 ? 7.455 55.076 27.794 1.00 24.82 254 TYR B CA 1
ATOM 4099 C C . TYR B 1 254 ? 7.337 56.556 28.108 1.00 23.30 254 TYR B C 1
ATOM 4100 O O . TYR B 1 254 ? 6.234 57.069 28.330 1.00 21.79 254 TYR B O 1
ATOM 4109 N N . ALA B 1 255 ? 8.485 57.235 28.140 1.00 22.96 255 ALA B N 1
ATOM 4110 C CA . ALA B 1 255 ? 8.513 58.663 28.431 1.00 23.61 255 ALA B CA 1
ATOM 4111 C C . ALA B 1 255 ? 7.707 59.462 27.394 1.00 22.95 255 ALA B C 1
ATOM 4112 O O . ALA B 1 255 ? 6.851 60.266 27.763 1.00 23.08 255 ALA B O 1
ATOM 4114 N N . LEU B 1 256 ? 7.972 59.233 26.107 1.00 22.33 256 LEU B N 1
ATOM 4115 C CA . LEU B 1 256 ? 7.268 59.936 25.034 1.00 22.89 256 LEU B CA 1
ATOM 4116 C C . LEU B 1 256 ? 5.780 59.612 24.997 1.00 24.62 256 LEU B C 1
ATOM 4117 O O . LEU B 1 256 ? 4.966 60.445 24.604 1.00 25.18 256 LEU B O 1
ATOM 4122 N N . GLN B 1 257 ? 5.426 58.398 25.400 1.00 27.32 257 GLN B N 1
ATOM 4123 C CA . GLN B 1 257 ? 4.027 57.985 25.451 1.00 27.76 257 GLN B CA 1
ATOM 4124 C C . GLN B 1 257 ? 3.355 58.685 26.649 1.00 28.45 257 GLN B C 1
ATOM 4125 O O . GLN B 1 257 ? 2.204 59.122 26.566 1.00 27.96 257 GLN B O 1
ATOM 4131 N N . ARG B 1 258 ? 4.085 58.783 27.761 1.00 27.95 258 ARG B N 1
ATOM 4132 C CA . ARG B 1 258 ? 3.590 59.445 28.970 1.00 29.52 258 ARG B CA 1
ATOM 4133 C C . ARG B 1 258 ? 3.322 60.929 28.687 1.00 29.12 258 ARG B C 1
ATOM 4134 O O . ARG B 1 258 ? 2.552 61.576 29.399 1.00 28.03 258 ARG B O 1
ATOM 4142 N N . LEU B 1 259 ? 3.970 61.453 27.643 1.00 29.17 259 LEU B N 1
ATOM 4143 C CA . LEU B 1 259 ? 3.829 62.849 27.230 1.00 28.61 259 LEU B CA 1
ATOM 4144 C C . LEU B 1 259 ? 2.748 63.003 26.159 1.00 28.42 259 LEU B C 1
ATOM 4145 O O . LEU B 1 259 ? 2.493 64.108 25.680 1.00 27.24 259 LEU B O 1
ATOM 4150 N N . GLY B 1 260 ? 2.123 61.887 25.785 1.00 27.66 260 GLY B N 1
ATOM 4151 C CA . GLY B 1 260 ? 1.077 61.911 24.774 1.00 27.82 260 GLY B CA 1
ATOM 4152 C C . GLY B 1 260 ? 1.577 62.228 23.373 1.00 29.13 260 GLY B C 1
ATOM 4153 O O . GLY B 1 260 ? 0.844 62.794 22.562 1.00 29.73 260 GLY B O 1
ATOM 4154 N N . ARG B 1 261 ? 2.822 61.853 23.078 1.00 29.52 261 ARG B N 1
ATOM 4155 C CA . ARG B 1 261 ? 3.414 62.120 21.765 1.00 27.83 261 ARG B CA 1
ATOM 4156 C C . ARG B 1 261 ? 3.474 60.913 20.828 1.00 27.50 261 ARG B C 1
ATOM 4157 O O . ARG B 1 261 ? 3.862 61.046 19.673 1.00 24.59 261 ARG B O 1
ATOM 4165 N N . MET B 1 262 ? 3.076 59.745 21.327 1.00 27.12 262 MET B N 1
ATOM 4166 C CA . MET B 1 262 ? 3.061 58.523 20.526 1.00 26.61 262 MET B CA 1
ATOM 4167 C C . MET B 1 262 ? 2.589 57.375 21.387 1.00 26.26 262 MET B C 1
ATOM 4168 O O . MET B 1 262 ? 2.464 57.516 22.604 1.00 25.91 262 MET B O 1
ATOM 4173 N N . ARG B 1 263 ? 2.317 56.241 20.754 1.00 24.72 263 ARG B N 1
ATOM 4174 C CA . ARG B 1 263 ? 1.924 55.055 21.500 1.00 26.56 263 ARG B CA 1
ATOM 4175 C C . ARG B 1 263 ? 3.266 54.479 21.967 1.00 26.85 263 ARG B C 1
ATOM 4176 O O . ARG B 1 263 ? 4.291 54.695 21.319 1.00 26.23 263 ARG B O 1
ATOM 4184 N N . GLY B 1 264 ? 3.275 53.764 23.086 1.00 26.58 264 GLY B N 1
ATOM 4185 C CA . GLY B 1 264 ? 4.527 53.221 23.579 1.00 26.03 264 GLY B CA 1
ATOM 4186 C C . GLY B 1 264 ? 4.929 51.887 22.984 1.00 25.73 264 GLY B C 1
ATOM 4187 O O . GLY B 1 264 ? 5.834 51.229 23.493 1.00 26.63 264 GLY B O 1
ATOM 4188 N N . ASP B 1 265 ? 4.269 51.494 21.902 1.00 26.04 265 ASP B N 1
ATOM 4189 C CA . ASP B 1 265 ? 4.544 50.222 21.239 1.00 25.85 265 ASP B CA 1
ATOM 4190 C C . ASP B 1 265 ? 6.007 49.937 20.929 1.00 25.61 265 ASP B C 1
ATOM 4191 O O . ASP B 1 265 ? 6.679 50.732 20.277 1.00 25.55 265 ASP B O 1
ATOM 4196 N N . LEU B 1 266 ? 6.480 48.785 21.397 1.00 24.50 266 LEU B N 1
ATOM 4197 C CA . LEU B 1 266 ? 7.845 48.324 21.158 1.00 24.45 266 LEU B CA 1
ATOM 4198 C C . LEU B 1 266 ? 7.728 47.008 20.407 1.00 24.33 266 LEU B C 1
ATOM 4199 O O . LEU B 1 266 ? 6.705 46.333 20.496 1.00 26.14 266 LEU B O 1
ATOM 4204 N N . ARG B 1 267 ? 8.759 46.649 19.654 1.00 21.42 267 ARG B N 1
ATOM 4205 C CA . ARG B 1 267 ? 8.734 45.402 18.900 1.00 20.08 267 ARG B CA 1
ATOM 4206 C C . ARG B 1 267 ? 9.628 44.336 19.523 1.00 19.99 267 ARG B C 1
ATOM 4207 O O . ARG B 1 267 ? 10.757 44.625 19.945 1.00 18.10 267 ARG B O 1
ATOM 4215 N N . LEU B 1 268 ? 9.107 43.110 19.588 1.00 19.13 268 LEU B N 1
ATOM 4216 C CA . LEU B 1 268 ? 9.843 41.987 20.154 1.00 18.29 268 LEU B CA 1
ATOM 4217 C C . LEU B 1 268 ? 11.153 41.832 19.391 1.00 17.22 268 LEU B C 1
ATOM 4218 O O . LEU B 1 268 ? 11.220 42.131 18.198 1.00 17.63 268 LEU B O 1
ATOM 4223 N N . PRO B 1 269 ? 12.208 41.330 20.054 1.00 16.55 269 PRO B N 1
ATOM 4224 C CA . PRO B 1 269 ? 12.323 40.879 21.444 1.00 15.91 269 PRO B CA 1
ATOM 4225 C C . PRO B 1 269 ? 12.312 41.948 22.546 1.00 16.02 269 PRO B C 1
ATOM 4226 O O . PRO B 1 269 ? 12.481 41.622 23.719 1.00 17.51 269 PRO B O 1
ATOM 4230 N N . LEU B 1 270 ? 12.129 43.215 22.191 1.00 17.52 270 LEU B N 1
ATOM 4231 C CA . LEU B 1 270 ? 12.083 44.253 23.219 1.00 17.76 270 LEU B CA 1
ATOM 4232 C C . LEU B 1 270 ? 10.677 44.300 23.809 1.00 19.29 270 LEU B C 1
ATOM 4233 O O . LEU B 1 270 ? 9.701 44.020 23.113 1.00 19.19 270 LEU B O 1
ATOM 4238 N N . VAL B 1 271 ? 10.580 44.636 25.092 1.00 21.00 271 VAL B N 1
ATOM 4239 C CA . VAL B 1 271 ? 9.287 44.737 25.760 1.00 22.83 271 VAL B CA 1
ATOM 4240 C C . VAL B 1 271 ? 9.220 45.982 26.635 1.00 24.21 271 VAL B C 1
ATOM 4241 O O . VAL B 1 271 ? 10.246 46.563 26.996 1.00 23.98 271 VAL B O 1
ATOM 4245 N N . THR B 1 272 ? 7.996 46.382 26.963 1.00 24.76 272 THR B N 1
ATOM 4246 C CA . THR B 1 272 ? 7.746 47.556 27.785 1.00 24.29 272 THR B CA 1
ATOM 4247 C C . THR B 1 272 ? 8.538 47.541 29.087 1.00 24.25 272 THR B C 1
ATOM 4248 O O . THR B 1 272 ? 8.661 46.506 29.749 1.00 24.35 272 THR B O 1
ATOM 4252 N N . ILE B 1 273 ? 9.071 48.702 29.454 1.00 24.23 273 ILE B N 1
ATOM 4253 C CA . ILE B 1 273 ? 9.871 48.817 30.664 1.00 25.12 273 ILE B CA 1
ATOM 4254 C C . ILE B 1 273 ? 9.026 48.430 31.883 1.00 27.32 273 ILE B C 1
ATOM 4255 O O . ILE B 1 273 ? 7.801 48.575 31.867 1.00 27.88 273 ILE B O 1
ATOM 4260 N N . SER B 1 274 ? 9.678 47.910 32.921 1.00 27.71 274 SER B N 1
ATOM 4261 C CA . SER B 1 274 ? 8.990 47.509 34.151 1.00 30.16 274 SER B CA 1
ATOM 4262 C C . SER B 1 274 ? 8.278 48.694 34.819 1.00 30.87 274 SER B C 1
ATOM 4263 O O . SER B 1 274 ? 8.803 49.810 34.873 1.00 30.95 274 SER B O 1
ATOM 4266 N N . PRO B 1 275 ? 7.072 48.456 35.352 1.00 32.53 275 PRO B N 1
ATOM 4267 C CA . PRO B 1 275 ? 6.255 49.480 36.017 1.00 32.89 275 PRO B CA 1
ATOM 4268 C C . PRO B 1 275 ? 6.931 50.356 37.077 1.00 32.95 275 PRO B C 1
ATOM 4269 O O . PRO B 1 275 ? 6.736 51.575 37.082 1.00 33.62 275 PRO B O 1
ATOM 4273 N N . SER B 1 276 ? 7.711 49.759 37.973 1.00 32.31 276 SER B N 1
ATOM 4274 C CA . SER B 1 276 ? 8.390 50.549 38.997 1.00 34.05 276 SER B CA 1
ATOM 4275 C C . SER B 1 276 ? 9.362 51.525 38.331 1.00 33.96 276 SER B C 1
ATOM 4276 O O . SER B 1 276 ? 9.640 52.606 38.848 1.00 35.02 276 SER B O 1
ATOM 4279 N N . PHE B 1 277 ? 9.876 51.126 37.174 1.00 33.03 277 PHE B N 1
ATOM 4280 C CA . PHE B 1 277 ? 10.810 51.941 36.413 1.00 31.31 277 PHE B CA 1
ATOM 4281 C C . PHE B 1 277 ? 10.078 53.062 35.712 1.00 30.55 277 PHE B C 1
ATOM 4282 O O . PHE B 1 277 ? 10.659 54.105 35.424 1.00 30.26 277 PHE B O 1
ATOM 4290 N N . GLN B 1 278 ? 8.798 52.833 35.438 1.00 30.01 278 GLN B N 1
ATOM 4291 C CA . GLN B 1 278 ? 7.955 53.824 34.787 1.00 30.25 278 GLN B CA 1
ATOM 4292 C C . GLN B 1 278 ? 7.761 54.994 35.749 1.00 29.57 278 GLN B C 1
ATOM 4293 O O . GLN B 1 278 ? 7.705 56.153 35.335 1.00 30.03 278 GLN B O 1
ATOM 4299 N N . GLU B 1 279 ? 7.667 54.685 37.038 1.00 28.24 279 GLU B N 1
ATOM 4300 C CA . GLU B 1 279 ? 7.522 55.716 38.058 1.00 27.77 279 GLU B CA 1
ATOM 4301 C C . GLU B 1 279 ? 8.818 56.511 38.158 1.00 25.59 279 GLU B C 1
ATOM 4302 O O . GLU B 1 279 ? 8.797 57.737 38.206 1.00 24.70 279 GLU B O 1
ATOM 4308 N N . GLU B 1 280 ? 9.948 55.813 38.191 1.00 23.50 280 GLU B N 1
ATOM 4309 C CA . GLU B 1 280 ? 11.231 56.493 38.274 1.00 23.86 280 GLU B CA 1
ATOM 4310 C C . GLU B 1 280 ? 11.406 57.446 37.101 1.00 23.63 280 GLU B C 1
ATOM 4311 O O . GLU B 1 280 ? 11.962 58.531 37.253 1.00 24.36 280 GLU B O 1
ATOM 4317 N N . ILE B 1 281 ? 10.933 57.038 35.928 1.00 23.47 281 ILE B N 1
ATOM 4318 C CA . ILE B 1 281 ? 11.045 57.881 34.747 1.00 23.95 281 ILE B CA 1
ATOM 4319 C C . ILE B 1 281 ? 10.151 59.104 34.921 1.00 24.77 281 ILE B C 1
ATOM 4320 O O . ILE B 1 281 ? 10.530 60.209 34.529 1.00 22.89 281 ILE B O 1
ATOM 4325 N N . ASP B 1 282 ? 8.977 58.897 35.525 1.00 26.91 282 ASP B N 1
ATOM 4326 C CA . ASP B 1 282 ? 8.015 59.977 35.786 1.00 30.03 282 ASP B CA 1
ATOM 4327 C C . ASP B 1 282 ? 8.617 61.041 36.692 1.00 29.02 282 ASP B C 1
ATOM 4328 O O . ASP B 1 282 ? 8.551 62.233 36.393 1.00 28.44 282 ASP B O 1
ATOM 4333 N N . ASP B 1 283 ? 9.194 60.605 37.807 1.00 28.95 283 ASP B N 1
ATOM 4334 C CA . ASP B 1 283 ? 9.799 61.530 38.754 1.00 30.02 283 ASP B CA 1
ATOM 4335 C C . ASP B 1 283 ? 11.037 62.188 38.158 1.00 28.90 283 ASP B C 1
ATOM 4336 O O . ASP B 1 283 ? 11.376 63.322 38.507 1.00 28.81 283 ASP B O 1
ATOM 4341 N N . ALA B 1 284 ? 11.701 61.474 37.252 1.00 27.87 284 ALA B N 1
ATOM 4342 C CA . ALA B 1 284 ? 12.901 61.982 36.588 1.00 26.92 284 ALA B CA 1
ATOM 4343 C C . ALA B 1 284 ? 12.513 63.148 35.681 1.00 25.55 284 ALA B C 1
ATOM 4344 O O . ALA B 1 284 ? 13.238 64.140 35.578 1.00 22.17 284 ALA B O 1
ATOM 4346 N N . MET B 1 285 ? 11.365 63.017 35.022 1.00 25.35 285 MET B N 1
ATOM 4347 C CA . MET B 1 285 ? 10.883 64.067 34.138 1.00 27.42 285 MET B CA 1
ATOM 4348 C C . MET B 1 285 ? 10.326 65.215 34.962 1.00 27.69 285 MET B C 1
ATOM 4349 O O . MET B 1 285 ? 10.435 66.376 34.576 1.00 27.93 285 MET B O 1
ATOM 4354 N N . ARG B 1 286 ? 9.719 64.893 36.097 1.00 28.78 286 ARG B N 1
ATOM 4355 C CA . ARG B 1 286 ? 9.191 65.937 36.956 1.00 31.63 286 ARG B CA 1
ATOM 4356 C C . ARG B 1 286 ? 10.367 66.749 37.483 1.00 32.08 286 ARG B C 1
ATOM 4357 O O . ARG B 1 286 ? 10.277 67.968 37.603 1.00 33.68 286 ARG B O 1
ATOM 4365 N N . HIS B 1 287 ? 11.479 66.069 37.764 1.00 32.03 287 HIS B N 1
ATOM 4366 C CA . HIS B 1 287 ? 12.694 66.722 38.257 1.00 32.24 287 HIS B CA 1
ATOM 4367 C C . HIS B 1 287 ? 13.309 67.645 37.195 1.00 31.96 287 HIS B C 1
ATOM 4368 O O . HIS B 1 287 ? 13.831 68.711 37.518 1.00 30.78 287 HIS B O 1
ATOM 4375 N N . ALA B 1 288 ? 13.233 67.241 35.930 1.00 31.16 288 ALA B N 1
ATOM 4376 C CA . ALA B 1 288 ? 13.789 68.035 34.834 1.00 31.32 288 ALA B CA 1
ATOM 4377 C C . ALA B 1 288 ? 12.853 69.170 34.425 1.00 31.17 288 ALA B C 1
ATOM 4378 O O . ALA B 1 288 ? 13.250 70.081 33.696 1.00 30.92 288 ALA B O 1
ATOM 4380 N N . GLY B 1 289 ? 11.611 69.105 34.898 1.00 32.29 289 GLY B N 1
ATOM 4381 C CA . GLY B 1 289 ? 10.631 70.126 34.571 1.00 32.60 289 GLY B CA 1
ATOM 4382 C C . GLY B 1 289 ? 9.763 69.761 33.378 1.00 33.82 289 GLY B C 1
ATOM 4383 O O . GLY B 1 289 ? 8.883 70.521 32.982 1.00 34.11 289 GLY B O 1
ATOM 4384 N N . ILE B 1 290 ? 10.017 68.590 32.807 1.00 34.10 290 ILE B N 1
ATOM 4385 C CA . ILE B 1 290 ? 9.276 68.102 31.653 1.00 36.33 290 ILE B CA 1
ATOM 4386 C C . ILE B 1 290 ? 7.850 67.694 32.015 1.00 37.30 290 ILE B C 1
ATOM 4387 O O . ILE B 1 290 ? 6.899 68.003 31.295 1.00 36.63 290 ILE B O 1
ATOM 4392 N N . LEU B 1 291 ? 7.723 66.981 33.131 1.00 38.18 291 LEU B N 1
ATOM 4393 C CA . LEU B 1 291 ? 6.438 66.473 33.603 1.00 39.00 291 LEU B CA 1
ATOM 4394 C C . LEU B 1 291 ? 5.869 67.353 34.712 1.00 39.95 291 LEU B C 1
ATOM 4395 O O . LEU B 1 291 ? 6.559 67.691 35.674 1.00 39.84 291 LEU B O 1
ATOM 4400 N N . LEU B 1 292 ? 4.602 67.717 34.575 1.00 40.86 292 LEU B N 1
ATOM 4401 C CA . LEU B 1 292 ? 3.957 68.567 35.562 1.00 41.99 292 LEU B CA 1
ATOM 4402 C C . LEU B 1 292 ? 3.517 67.729 36.758 1.00 43.00 292 LEU B C 1
ATOM 4403 O O . LEU B 1 292 ? 3.637 66.487 36.682 1.00 44.68 292 LEU B O 1
#

Foldseek 3Di:
DAFFEEEADAFFDDPNATPLVLLLVLLQCLLVLQGQHYEALAVLNVVVPADVVRLLVSLLSNCVSCVPVHAYAYEQEELDLVSSLVSQLSNVVSPHQHYEYEQRADVADDLVVSLVSLLSSLVSHPHAYEYEAACVGRVYGHDLLSVLVSVVNRVRHAEYDADPDLCVLLSNCVSPPLSHAAEYAADLCVLVNLVSNHRHYHDPLCSLVVNLRSVLRVCSVVVVSVVNVVSSVLQVLQSVLCVPDPPPLSSLLNCVVVVSHPSDDDPPDDHDDPVSSVSNVVSCVSNVSHD/DQFAAAEADAFFDDPNAGPLVLLLVLLLCLVVLFHQHYEALDVLNVVVPADPVRLLVRLLSNCVSCVPVHAYAYAQEELDLVRSLVSQLSNVVSPHQHYEYEQRADVADDLVRSLVSLLSSLVSHDHAYEYEAACPGRVYGHDLLSLLVSVVNRVRHQEYDDDPDLVVLLSNCVSPPLSHAAEYAADLCVLVNLVSSHRYYHDDCCSQVVNLSRVLRVCSVVVNSVVNVVSSVQQVLLSVLCPVDHHPQSSLLNCVVVVSHPSDDDPPDDHDDPVSSVSNQVSCVSNVRHD

Organism: Rhizobium meliloti (NCBI:txid382)

CATH classification: 3.20.20.70